Protein AF-0000000079301549 (afdb_homodimer)

Solvent-accessible surface area (backbone atoms only — not comparable to full-atom values): 22268 Å² total; per-residue (Å²): 123,91,66,52,59,42,32,35,36,26,28,8,29,32,48,58,39,59,68,50,48,49,48,53,35,64,44,39,76,80,71,62,44,51,29,36,39,42,28,13,22,52,31,44,59,85,52,51,46,67,54,46,41,53,51,51,55,54,58,56,71,50,76,42,45,28,42,32,32,46,10,32,37,35,18,38,41,61,43,49,50,53,34,48,52,54,50,28,74,79,36,69,52,41,38,70,14,53,57,41,44,48,75,46,58,81,58,31,34,37,30,26,43,32,11,39,62,33,78,67,78,68,69,35,46,57,82,42,21,32,31,16,38,66,58,50,45,60,49,54,57,41,47,60,81,47,64,88,38,56,29,34,38,40,29,24,48,39,39,43,35,77,86,79,36,77,82,30,31,63,57,48,35,49,52,44,64,73,66,54,27,54,33,34,43,25,30,38,76,54,70,49,67,43,74,55,86,82,17,40,36,33,24,27,4,24,26,64,77,19,24,26,22,40,32,33,65,83,76,71,42,77,44,80,46,59,74,104,122,89,67,53,60,42,31,35,36,27,30,9,30,33,48,58,41,60,67,51,48,49,48,51,37,64,44,40,77,80,69,62,44,50,28,35,39,42,26,14,23,53,31,45,60,84,52,50,46,69,53,46,43,54,52,51,55,53,56,55,69,50,78,43,46,28,40,33,32,45,11,32,37,35,17,38,41,60,41,48,50,52,35,49,52,53,50,28,74,80,38,70,52,39,41,67,14,52,58,41,43,47,75,46,59,80,58,31,36,35,29,25,42,32,12,38,63,34,80,66,78,70,71,34,46,58,81,42,21,32,31,16,39,67,57,50,45,61,50,53,56,43,48,59,81,47,64,86,37,56,30,34,38,41,29,23,49,37,39,44,35,77,84,78,36,78,83,30,34,64,56,47,36,48,53,46,66,72,67,55,28,53,33,32,43,25,30,39,76,55,70,49,69,45,75,54,85,83,17,40,35,33,23,28,4,25,27,64,78,21,23,24,20,41,33,32,65,83,76,71,41,78,4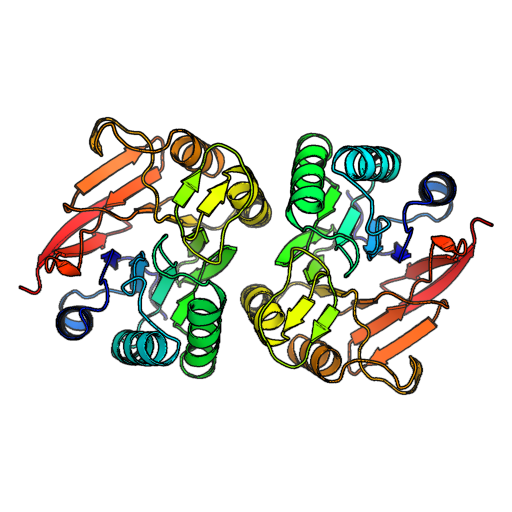4,80,46,61,74,106

pLDDT: mean 95.67, std 6.27, range [39.91, 98.94]

Secondary structure (DSSP, 8-state):
--PPP-EEEEEE--TT-HHHHHHHHHHHHHHT-SEEEEESP-S-TT--HHHHHHHHHHHHTT-S-EEEE--TTS-SHHHHHHHHHHHHHH-TTEEE-BTEEEEETTTEEEEEE-SEEESSS--B-SSS-EEEHHHHHHHHGGGGGGTTS-EEEEESSPBPBGGGBTT-BHHHHHHHHHH--SEEEE--SS-EEEEETTEEEEE--BGGGTEEEEEETTTTEEEEEE--/--PPP-EEEEEE--TT-HHHHHHHHHHHHHHT-SEEEEESP-S-TT--HHHHHHHHHHHHTT-S-EEEE--TTS-SHHHHHHHHHHHHHH-TTEEE-BTEEEEETTTEEEEEE-SEEESSS--B-SSS-EEEHHHHHHHHGGGGGGTTS-EEEEESSPBPBGGGBTT-BHHHHHHHHHH--SEEEE--SS-EEEEETTEEEEE--BGGGTEEEEEETTTTEEEEEE--

Organism: Thermus brockianus (NCBI:txid56956)

Structure (mmCIF, N/CA/C/O backbone):
data_AF-0000000079301549-model_v1
#
loop_
_entity.id
_entity.type
_entity.pdbx_description
1 polymer 'Heat-stable protein'
#
loop_
_atom_site.group_PDB
_atom_site.id
_atom_site.type_symbol
_atom_site.label_atom_id
_atom_site.label_alt_id
_atom_site.label_comp_id
_atom_site.label_asym_id
_atom_site.label_entity_id
_atom_site.label_seq_id
_atom_site.pdbx_PDB_ins_code
_atom_site.Cartn_x
_atom_site.Cartn_y
_atom_site.Cartn_z
_atom_site.occupancy
_atom_site.B_iso_or_equiv
_atom_site.auth_seq_id
_atom_site.auth_comp_id
_atom_site.auth_asym_id
_atom_site.auth_atom_id
_atom_site.pdbx_PDB_model_num
ATOM 1 N N . MET A 1 1 ? 14.148 9.25 25.906 1 40.19 1 MET A N 1
ATOM 2 C CA . MET A 1 1 ? 13.305 8.141 25.484 1 40.19 1 MET A CA 1
ATOM 3 C C . MET A 1 1 ? 12.156 8.641 24.594 1 40.19 1 MET A C 1
ATOM 5 O O . MET A 1 1 ? 11.398 9.523 25 1 40.19 1 MET A O 1
ATOM 9 N N . ARG A 1 2 ? 12.336 8.477 23.406 1 51.06 2 ARG A N 1
ATOM 10 C CA . ARG A 1 2 ? 11.438 9.234 22.547 1 51.06 2 ARG A CA 1
ATOM 11 C C . ARG A 1 2 ? 9.977 8.977 22.922 1 51.06 2 ARG A C 1
ATOM 13 O O . ARG A 1 2 ? 9.586 7.828 23.156 1 51.06 2 ARG A O 1
ATOM 20 N N . ARG A 1 3 ? 9.305 9.977 23.375 1 72.12 3 ARG A N 1
ATOM 21 C CA . ARG A 1 3 ? 7.98 10.047 23.984 1 72.12 3 ARG A CA 1
ATOM 22 C C . ARG A 1 3 ? 6.895 9.617 23 1 72.12 3 ARG A C 1
ATOM 24 O O . ARG A 1 3 ? 7.043 9.805 21.797 1 72.12 3 ARG A O 1
ATOM 31 N N . THR A 1 4 ? 6.016 8.797 23.359 1 90.06 4 THR A N 1
ATOM 32 C CA . THR A 1 4 ? 4.797 8.391 22.672 1 90.06 4 THR A CA 1
ATOM 33 C C . THR A 1 4 ? 4.035 9.609 22.156 1 90.06 4 THR A C 1
ATOM 35 O O . THR A 1 4 ? 3.918 10.617 22.844 1 90.06 4 THR A O 1
ATOM 38 N N . VAL A 1 5 ? 3.664 9.562 20.906 1 96.06 5 VAL A N 1
ATOM 39 C CA . VAL A 1 5 ? 2.891 10.648 20.312 1 96.06 5 VAL A CA 1
ATOM 40 C C . VAL A 1 5 ? 1.59 10.844 21.078 1 96.06 5 VAL A C 1
ATOM 42 O O . VAL A 1 5 ? 0.846 9.891 21.312 1 96.06 5 VAL A O 1
ATOM 45 N N . ARG A 1 6 ? 1.308 12.031 21.438 1 96.75 6 ARG A N 1
ATOM 46 C CA . ARG A 1 6 ? 0.051 12.375 22.094 1 96.75 6 ARG A CA 1
ATOM 47 C C . ARG A 1 6 ? -0.619 13.555 21.391 1 96.75 6 ARG A C 1
ATOM 49 O O . ARG A 1 6 ? -1.816 13.516 21.109 1 96.75 6 ARG A O 1
ATOM 56 N N . TYR A 1 7 ? 0.135 14.602 21.156 1 97.81 7 TYR A N 1
ATOM 57 C CA . TYR A 1 7 ? -0.398 15.812 20.531 1 97.81 7 TYR A CA 1
ATOM 58 C C . TYR A 1 7 ? -0.076 15.844 19.047 1 97.81 7 TYR A C 1
ATOM 60 O O . TYR A 1 7 ? 1.093 15.789 18.656 1 97.81 7 TYR A O 1
ATOM 68 N N . ILE A 1 8 ? -1.098 15.938 18.219 1 98.62 8 ILE A N 1
ATOM 69 C CA . ILE A 1 8 ? -0.958 15.961 16.766 1 98.62 8 ILE A CA 1
ATOM 70 C C . ILE A 1 8 ? -1.451 17.297 16.234 1 98.62 8 ILE A C 1
ATOM 72 O O . ILE A 1 8 ? -2.609 17.672 16.438 1 98.62 8 ILE A O 1
ATOM 76 N N . LEU A 1 9 ? -0.567 18.078 15.625 1 98.88 9 LEU A N 1
ATOM 77 C CA . LEU A 1 9 ? -0.965 19.281 14.898 1 98.88 9 LEU A CA 1
ATOM 78 C C . LEU A 1 9 ? -1.48 18.922 13.508 1 98.88 9 LEU A C 1
ATOM 80 O O . LEU A 1 9 ? -0.78 18.281 12.727 1 98.88 9 LEU A O 1
ATOM 84 N N . ALA A 1 10 ? -2.742 19.312 13.188 1 98.94 10 ALA A N 1
ATOM 85 C CA . ALA A 1 10 ? -3.357 18.828 11.953 1 98.94 10 ALA A CA 1
ATOM 86 C C . ALA A 1 10 ? -4.043 19.969 11.203 1 98.94 10 ALA A C 1
ATOM 88 O O . ALA A 1 10 ? -4.539 20.922 11.82 1 98.94 10 ALA A O 1
ATOM 89 N N . THR A 1 11 ? -4.07 19.891 9.922 1 98.88 11 THR A N 1
ATOM 90 C CA . THR A 1 11 ? -4.816 20.797 9.055 1 98.88 11 THR A CA 1
ATOM 91 C C . THR A 1 11 ? -5.148 20.109 7.73 1 98.88 11 THR A C 1
ATOM 93 O O . THR A 1 11 ? -4.797 18.953 7.512 1 98.88 11 THR A O 1
ATOM 96 N N . SER A 1 12 ? -5.957 20.797 6.93 1 98.88 12 SER A N 1
ATOM 97 C CA . SER A 1 12 ? -6.27 20.297 5.594 1 98.88 12 SER A CA 1
ATOM 98 C C . SER A 1 12 ? -6.316 21.438 4.582 1 98.88 12 SER A C 1
ATOM 100 O O . SER A 1 12 ? -6.34 22.609 4.961 1 98.88 12 SER A O 1
ATOM 102 N N . ASN A 1 13 ? -6.094 21.156 3.342 1 98.5 13 ASN A N 1
ATOM 103 C CA . ASN A 1 13 ? -6.328 22.031 2.199 1 98.5 13 ASN A CA 1
ATOM 104 C C . ASN A 1 13 ? -5.477 23.297 2.275 1 98.5 13 ASN A C 1
ATOM 106 O O . ASN A 1 13 ? -5.988 24.406 2.143 1 98.5 13 ASN A O 1
ATOM 110 N N . PRO A 1 14 ? -4.219 23.109 2.385 1 98.44 14 PRO A N 1
ATOM 111 C CA . PRO A 1 14 ? -3.379 24.297 2.248 1 98.44 14 PRO A CA 1
ATOM 112 C C . PRO A 1 14 ? -3.566 25 0.906 1 98.44 14 PRO A C 1
ATOM 114 O O . PRO A 1 14 ? -3.439 26.219 0.825 1 98.44 14 PRO A O 1
ATOM 117 N N . MET A 1 15 ? -3.764 24.25 -0.228 1 97.44 15 MET A N 1
ATOM 118 C CA . MET A 1 15 ? -4.133 24.766 -1.544 1 97.44 15 MET A CA 1
ATOM 119 C C . MET A 1 15 ? -3.07 25.719 -2.07 1 97.44 15 MET A C 1
ATOM 121 O O . MET A 1 15 ? -3.398 26.766 -2.656 1 97.44 15 MET A O 1
ATOM 125 N N . GLY A 1 16 ? -1.847 25.406 -1.717 1 97.38 16 GLY A N 1
ATOM 126 C CA . GLY A 1 16 ? -0.732 26.172 -2.262 1 97.38 16 GLY A CA 1
ATOM 127 C C . GLY A 1 16 ? -0.449 27.453 -1.495 1 97.38 16 GLY A C 1
ATOM 128 O O . GLY A 1 16 ? 0.359 28.266 -1.928 1 97.38 16 GLY A O 1
ATOM 129 N N . ASP A 1 17 ? -1.108 27.703 -0.461 1 97.5 17 ASP A N 1
ATOM 130 C CA . ASP A 1 17 ? -0.833 28.875 0.372 1 97.5 17 ASP A CA 1
ATOM 131 C C . ASP A 1 17 ? 0.428 28.656 1.208 1 97.5 17 ASP A C 1
ATOM 133 O O . ASP A 1 17 ? 0.346 28.375 2.404 1 97.5 17 ASP A O 1
ATOM 137 N N . LEU A 1 18 ? 1.557 28.969 0.631 1 97.62 18 LEU A N 1
ATOM 138 C CA . LEU A 1 18 ? 2.85 28.688 1.24 1 97.62 18 LEU A CA 1
ATOM 139 C C . LEU A 1 18 ? 3.105 29.594 2.434 1 97.62 18 LEU A C 1
ATOM 141 O O . LEU A 1 18 ? 3.795 29.203 3.381 1 97.62 18 LEU A O 1
ATOM 145 N N . GLU A 1 19 ? 2.523 30.766 2.373 1 97.94 19 GLU A N 1
ATOM 146 C CA . GLU A 1 19 ? 2.65 31.656 3.52 1 97.94 19 GLU A CA 1
ATOM 147 C C . GLU A 1 19 ? 1.949 31.078 4.746 1 97.94 19 GLU A C 1
ATOM 149 O O . GLU A 1 19 ? 2.52 31.047 5.84 1 97.94 19 GLU A O 1
ATOM 154 N N . ALA A 1 20 ? 0.747 30.641 4.59 1 98.44 20 ALA A N 1
ATOM 155 C CA . ALA A 1 20 ? 0.02 30.016 5.688 1 98.44 20 ALA A CA 1
ATOM 156 C C . ALA A 1 20 ? 0.744 28.766 6.176 1 98.44 20 ALA A C 1
ATOM 158 O O . ALA A 1 20 ? 0.771 28.484 7.375 1 98.44 20 ALA A O 1
ATOM 159 N N . LEU A 1 21 ? 1.316 28.016 5.234 1 98.69 21 LEU A N 1
ATOM 160 C CA . LEU A 1 21 ? 2.066 26.812 5.586 1 98.69 21 LEU A CA 1
ATOM 161 C C . LEU A 1 21 ? 3.266 27.156 6.465 1 98.69 21 LEU A C 1
ATOM 163 O O . LEU A 1 21 ? 3.541 26.469 7.445 1 98.69 21 LEU A O 1
ATOM 167 N N . GLU A 1 22 ? 3.979 28.188 6.086 1 98.56 22 GLU A N 1
ATOM 168 C CA . GLU A 1 22 ? 5.121 28.625 6.879 1 98.56 22 GLU A CA 1
ATOM 169 C C . GLU A 1 22 ? 4.703 28.984 8.305 1 98.56 22 GLU A C 1
ATOM 171 O O . GLU A 1 22 ? 5.371 28.594 9.266 1 98.56 22 GLU A O 1
ATOM 176 N N . LYS A 1 23 ? 3.656 29.688 8.398 1 98.38 23 LYS A N 1
ATOM 177 C CA . LYS A 1 23 ? 3.146 30.047 9.719 1 98.38 23 LYS A CA 1
ATOM 178 C C . LYS A 1 23 ? 2.721 28.812 10.508 1 98.38 23 LYS A C 1
ATOM 180 O O . LYS A 1 23 ? 2.986 28.719 11.711 1 98.38 23 LYS A O 1
ATOM 185 N N . PHE A 1 24 ? 2.021 27.922 9.852 1 98.56 24 PHE A N 1
ATOM 186 C CA . PHE A 1 24 ? 1.589 26.656 10.445 1 98.56 24 PHE A CA 1
ATOM 187 C C . PHE A 1 24 ? 2.777 25.891 11.016 1 98.56 24 PHE A C 1
ATOM 189 O O . PHE A 1 24 ? 2.727 25.406 12.148 1 98.56 24 PHE A O 1
ATOM 196 N N . VAL A 1 25 ? 3.871 25.781 10.227 1 98.44 25 VAL A N 1
ATOM 197 C CA . VAL A 1 25 ? 5.086 25.078 10.641 1 98.44 25 VAL A CA 1
ATOM 198 C C . VAL A 1 25 ? 5.715 25.797 11.836 1 98.44 25 VAL A C 1
ATOM 200 O O . VAL A 1 25 ? 6.188 25.156 12.773 1 98.44 25 VAL A O 1
ATOM 203 N N . LYS A 1 26 ? 5.641 27.078 11.906 1 97.06 26 LYS A N 1
ATOM 204 C CA . LYS A 1 26 ? 6.27 27.875 12.945 1 97.06 26 LYS A CA 1
ATOM 205 C C . LYS A 1 26 ? 5.523 27.75 14.273 1 97.06 26 LYS A C 1
ATOM 207 O O . LYS A 1 26 ? 6.102 27.969 15.344 1 97.06 26 LYS A O 1
ATOM 212 N N . VAL A 1 27 ? 4.281 27.406 14.211 1 96.44 27 VAL A N 1
ATOM 213 C CA . VAL A 1 27 ? 3.49 27.297 15.43 1 96.44 27 VAL A CA 1
ATOM 214 C C . VAL A 1 27 ? 3.762 25.969 16.109 1 96.44 27 VAL A C 1
ATOM 216 O O . VAL A 1 27 ? 3.508 25.812 17.312 1 96.44 27 VAL A O 1
ATOM 219 N N . ALA A 1 28 ? 4.242 24.953 15.383 1 95.5 28 ALA A N 1
ATOM 220 C CA . ALA A 1 28 ? 4.355 23.578 15.852 1 95.5 28 ALA A CA 1
ATOM 221 C C . ALA A 1 28 ? 5.129 23.516 17.172 1 95.5 28 ALA A C 1
ATOM 223 O O . ALA A 1 28 ? 4.664 22.906 18.141 1 95.5 28 ALA A O 1
ATOM 224 N N . PRO A 1 29 ? 6.297 24.25 17.297 1 93.19 29 PRO A N 1
ATOM 225 C CA . PRO A 1 29 ? 7.051 24.172 18.547 1 93.19 29 PRO A CA 1
ATOM 226 C C . PRO A 1 29 ? 6.285 24.75 19.734 1 93.19 29 PRO A C 1
ATOM 228 O O . PRO A 1 29 ? 6.422 24.266 20.859 1 93.19 29 PRO A O 1
ATOM 231 N N . ASP A 1 30 ? 5.492 25.672 19.516 1 93.75 30 ASP A N 1
ATOM 232 C CA . ASP A 1 30 ? 4.785 26.375 20.578 1 93.75 30 ASP A CA 1
ATOM 233 C C . ASP A 1 30 ? 3.59 25.547 21.078 1 93.75 30 ASP A C 1
ATOM 235 O O . ASP A 1 30 ? 3.062 25.797 22.156 1 93.75 30 ASP A O 1
ATOM 239 N N . THR A 1 31 ? 3.096 24.656 20.281 1 93.69 31 THR A N 1
ATOM 240 C CA . THR A 1 31 ? 1.908 23.875 20.625 1 93.69 31 THR A CA 1
ATOM 241 C C . THR A 1 31 ? 2.285 22.625 21.422 1 93.69 31 THR A C 1
ATOM 243 O O . THR A 1 31 ? 1.425 22 22.031 1 93.69 31 THR A O 1
ATOM 246 N N . GLY A 1 32 ? 3.572 22.281 21.375 1 94.69 32 GLY A N 1
ATOM 247 C CA . GLY A 1 32 ? 3.992 21.031 21.969 1 94.69 32 GLY A CA 1
ATOM 248 C C . GLY A 1 32 ? 3.633 19.812 21.141 1 94.69 32 GLY A C 1
ATOM 249 O O . GLY A 1 32 ? 3.584 18.688 21.641 1 94.69 32 GLY A O 1
ATOM 250 N N . ALA A 1 33 ? 3.334 19.984 19.922 1 97.31 33 ALA A N 1
ATOM 251 C CA . ALA A 1 33 ? 2.963 18.891 19.016 1 97.31 33 ALA A CA 1
ATOM 252 C C . ALA A 1 33 ? 4.09 17.875 18.906 1 97.31 33 ALA A C 1
ATOM 254 O O . ALA A 1 33 ? 5.266 18.234 18.859 1 97.31 33 ALA A O 1
ATOM 255 N N . ASP A 1 34 ? 3.662 16.594 18.875 1 97.31 34 ASP A N 1
ATOM 256 C CA . ASP A 1 34 ? 4.598 15.484 18.703 1 97.31 34 ASP A CA 1
ATOM 257 C C . ASP A 1 34 ? 4.668 15.055 17.234 1 97.31 34 ASP A C 1
ATOM 259 O O . ASP A 1 34 ? 5.621 14.391 16.828 1 97.31 34 ASP A O 1
ATOM 263 N N . ALA A 1 35 ? 3.656 15.344 16.484 1 98.25 35 ALA A N 1
ATOM 264 C CA . ALA A 1 35 ? 3.52 14.93 15.094 1 98.25 35 ALA A CA 1
ATOM 265 C C . ALA A 1 35 ? 2.625 15.891 14.32 1 98.25 35 ALA A C 1
ATOM 267 O O . ALA A 1 35 ? 1.928 16.719 14.914 1 98.25 35 ALA A O 1
ATOM 268 N N . ILE A 1 36 ? 2.699 15.797 12.984 1 98.81 36 ILE A N 1
ATOM 269 C CA . ILE A 1 36 ? 1.904 16.656 12.117 1 98.81 36 ILE A CA 1
ATOM 270 C C . ILE A 1 36 ? 1.139 15.805 11.109 1 98.81 36 ILE A C 1
ATOM 272 O O . ILE A 1 36 ? 1.684 14.844 10.555 1 98.81 36 ILE A O 1
ATOM 276 N N . ALA A 1 37 ? -0.134 16.094 10.914 1 98.94 37 ALA A N 1
ATOM 277 C CA . ALA A 1 37 ? -0.941 15.5 9.852 1 98.94 37 ALA A CA 1
ATOM 278 C C . ALA A 1 37 ? -1.483 16.562 8.906 1 98.94 37 ALA A C 1
ATOM 280 O O . ALA A 1 37 ? -2.057 17.562 9.352 1 98.94 37 ALA A O 1
ATOM 281 N N . VAL A 1 38 ? -1.288 16.406 7.617 1 98.94 38 VAL A N 1
ATOM 282 C CA . VAL A 1 38 ? -1.804 17.344 6.633 1 98.94 38 VAL A CA 1
ATOM 283 C C . VAL A 1 38 ? -2.631 16.594 5.586 1 98.94 38 VAL A C 1
ATOM 285 O O . VAL A 1 38 ? -2.121 15.711 4.902 1 98.94 38 VAL A O 1
ATOM 288 N N . ILE A 1 39 ? -3.877 16.969 5.473 1 98.88 39 ILE A N 1
ATOM 289 C CA . ILE A 1 39 ? -4.773 16.375 4.484 1 98.88 39 ILE A CA 1
ATOM 290 C C . ILE A 1 39 ? -4.867 17.281 3.262 1 98.88 39 ILE A C 1
ATOM 292 O O . ILE A 1 39 ? -5.039 18.5 3.395 1 98.88 39 ILE A O 1
ATOM 296 N N . GLY A 1 40 ? -4.648 16.688 2.09 1 98.5 40 GLY A N 1
ATOM 297 C CA . GLY A 1 40 ? -4.836 17.484 0.884 1 98.5 40 GLY A CA 1
ATOM 298 C C . GLY A 1 40 ? -6.188 18.156 0.82 1 98.5 40 GLY A C 1
ATOM 299 O O . GLY A 1 40 ? -7.027 17.969 1.705 1 98.5 40 GLY A O 1
ATOM 300 N N . ASN A 1 41 ? -6.332 19.031 -0.182 1 98.56 41 ASN A N 1
ATOM 301 C CA . ASN A 1 41 ? -5.473 19.406 -1.302 1 98.56 41 ASN A CA 1
ATOM 302 C C . ASN A 1 41 ? -4.266 20.219 -0.837 1 98.56 41 ASN A C 1
ATOM 304 O O . ASN A 1 41 ? -4.418 21.297 -0.281 1 98.56 41 ASN A O 1
ATOM 308 N N . LEU A 1 42 ? -3.107 19.656 -1.161 1 98.81 42 LEU A N 1
ATOM 309 C CA . LEU A 1 42 ? -1.896 20.375 -0.806 1 98.81 42 LEU A CA 1
ATOM 310 C C . LEU A 1 42 ? -1.704 21.594 -1.714 1 98.81 42 LEU A C 1
ATOM 312 O O . LEU A 1 42 ? -1.304 22.656 -1.252 1 98.81 42 LEU A O 1
ATOM 316 N N . MET A 1 43 ? -2.027 21.391 -2.949 1 98.06 43 MET A N 1
ATOM 317 C CA . MET A 1 43 ? -1.812 22.375 -3.998 1 98.06 43 MET A CA 1
ATOM 318 C C . MET A 1 43 ? -3.07 22.562 -4.844 1 98.06 43 MET A C 1
ATOM 320 O O . MET A 1 43 ? -3.949 21.688 -4.844 1 98.06 43 MET A O 1
ATOM 324 N N . PRO A 1 44 ? -3.115 23.734 -5.574 1 95.81 44 PRO A N 1
ATOM 325 C CA . PRO A 1 44 ? -4.188 23.844 -6.566 1 95.81 44 PRO A CA 1
ATOM 326 C C . PRO A 1 44 ? -3.953 22.969 -7.797 1 95.81 44 PRO A C 1
ATOM 328 O O . PRO A 1 44 ? -2.852 22.438 -7.984 1 95.81 44 PRO A O 1
ATOM 331 N N . LYS A 1 45 ? -4.965 22.734 -8.578 1 92.81 45 LYS A N 1
ATOM 332 C CA . LYS A 1 45 ? -4.945 21.812 -9.719 1 92.81 45 LYS A CA 1
ATOM 333 C C . LYS A 1 45 ? -3.863 22.203 -10.719 1 92.81 45 LYS A C 1
ATOM 335 O O . LYS A 1 45 ? -3.365 21.359 -11.469 1 92.81 45 LYS A O 1
ATOM 340 N N . THR A 1 46 ? -3.35 23.375 -10.711 1 91.06 46 THR A N 1
ATOM 341 C CA . THR A 1 46 ? -2.395 23.859 -11.695 1 91.06 46 THR A CA 1
ATOM 342 C C . THR A 1 46 ? -0.963 23.578 -11.25 1 91.06 46 THR A C 1
ATOM 344 O O . THR A 1 46 ? -0.012 23.859 -11.984 1 91.06 46 THR A O 1
ATOM 347 N N . ALA A 1 47 ? -0.859 22.953 -10.125 1 94.19 47 ALA A N 1
ATOM 348 C CA . ALA A 1 47 ? 0.467 22.781 -9.531 1 94.19 47 ALA A CA 1
ATOM 349 C C . ALA A 1 47 ? 1.279 21.734 -10.297 1 94.19 47 ALA A C 1
ATOM 351 O O . ALA A 1 47 ? 0.721 20.781 -10.828 1 94.19 47 ALA A O 1
ATOM 352 N N . LYS A 1 48 ? 2.541 21.953 -10.344 1 95.31 48 LYS A N 1
ATOM 353 C CA . LYS A 1 48 ? 3.518 21.047 -10.938 1 95.31 48 LYS A CA 1
ATOM 354 C C . LYS A 1 48 ? 4.508 20.547 -9.891 1 95.31 48 LYS A C 1
ATOM 356 O O . LYS A 1 48 ? 4.41 20.891 -8.719 1 95.31 48 LYS A O 1
ATOM 361 N N . SER A 1 49 ? 5.406 19.672 -10.297 1 95 49 SER A N 1
ATOM 362 C CA . SER A 1 49 ? 6.359 19.031 -9.398 1 95 49 SER A CA 1
ATOM 363 C C . SER A 1 49 ? 7.109 20.062 -8.562 1 95 49 SER A C 1
ATOM 365 O O . SER A 1 49 ? 7.293 19.875 -7.355 1 95 49 SER A O 1
ATOM 367 N N . ARG A 1 50 ? 7.453 21.156 -9.156 1 96.12 50 ARG A N 1
ATOM 368 C CA . ARG A 1 50 ? 8.219 22.172 -8.445 1 96.12 50 ARG A CA 1
ATOM 369 C C . ARG A 1 50 ? 7.406 22.766 -7.301 1 96.12 50 ARG A C 1
ATOM 371 O O . ARG A 1 50 ? 7.965 23.141 -6.266 1 96.12 50 ARG A O 1
ATOM 378 N N . ASP A 1 51 ? 6.156 22.922 -7.5 1 97.69 51 ASP A N 1
ATOM 379 C CA . ASP A 1 51 ? 5.277 23.469 -6.477 1 97.69 51 ASP A CA 1
ATOM 380 C C . ASP A 1 51 ? 5.176 22.531 -5.273 1 97.69 51 ASP A C 1
ATOM 382 O O . ASP A 1 51 ? 5.25 22.984 -4.125 1 97.69 51 ASP A O 1
ATOM 386 N N . TYR A 1 52 ? 5.059 21.25 -5.512 1 98.19 52 TYR A N 1
ATOM 387 C CA . TYR A 1 52 ? 5.039 20.266 -4.438 1 98.19 52 TYR A CA 1
ATOM 388 C C . TYR A 1 52 ? 6.375 20.234 -3.701 1 98.19 52 TYR A C 1
ATOM 390 O O . TYR A 1 52 ? 6.41 20.109 -2.475 1 98.19 52 TYR A O 1
ATOM 398 N N . ALA A 1 53 ? 7.438 20.328 -4.461 1 97.94 53 ALA A N 1
ATOM 399 C CA . ALA A 1 53 ? 8.766 20.359 -3.85 1 97.94 53 ALA A CA 1
ATOM 400 C C . ALA A 1 53 ? 8.875 21.484 -2.838 1 97.94 53 ALA A C 1
ATOM 402 O O . ALA A 1 53 ? 9.367 21.297 -1.724 1 97.94 53 ALA A O 1
ATOM 403 N N . ALA A 1 54 ? 8.422 22.672 -3.26 1 98.06 54 ALA A N 1
ATOM 404 C CA . ALA A 1 54 ? 8.445 23.828 -2.367 1 98.06 54 ALA A CA 1
ATOM 405 C C . ALA A 1 54 ? 7.586 23.578 -1.133 1 98.06 54 ALA A C 1
ATOM 407 O O . ALA A 1 54 ? 7.988 23.906 -0.013 1 98.06 54 ALA A O 1
ATOM 408 N N . PHE A 1 55 ? 6.438 23.078 -1.335 1 98.56 55 PHE A N 1
ATOM 409 C CA . PHE A 1 55 ? 5.516 22.766 -0.251 1 98.56 55 PHE A CA 1
ATOM 410 C C . PHE A 1 55 ? 6.164 21.844 0.77 1 98.56 55 PHE A C 1
ATOM 412 O O . PHE A 1 55 ? 6.184 22.141 1.965 1 98.56 55 PHE A O 1
ATOM 419 N N . PHE A 1 56 ? 6.707 20.703 0.307 1 98.62 56 PHE A N 1
ATOM 420 C CA . PHE A 1 56 ? 7.281 19.703 1.19 1 98.62 56 PHE A CA 1
ATOM 421 C C . PHE A 1 56 ? 8.523 20.234 1.887 1 98.62 56 PHE A C 1
ATOM 423 O O . PHE A 1 56 ? 8.805 19.875 3.035 1 98.62 56 PHE A O 1
ATOM 430 N N . ARG A 1 57 ? 9.273 21.078 1.221 1 98.12 57 ARG A N 1
ATOM 431 C CA . ARG A 1 57 ? 10.438 21.688 1.852 1 98.12 57 ARG A CA 1
ATOM 432 C C . ARG A 1 57 ? 10.023 22.516 3.068 1 98.12 57 ARG A C 1
ATOM 434 O O . ARG A 1 57 ? 10.625 22.391 4.141 1 98.12 57 ARG A O 1
ATOM 441 N N . ILE A 1 58 ? 9.047 23.297 2.891 1 98.56 58 ILE A N 1
ATOM 442 C CA . ILE A 1 58 ? 8.57 24.125 3.992 1 98.56 58 ILE A CA 1
ATOM 443 C C . ILE A 1 58 ? 8.039 23.234 5.113 1 98.56 58 ILE A C 1
ATOM 445 O O . ILE A 1 58 ? 8.383 23.438 6.281 1 98.56 58 ILE A O 1
ATOM 449 N N . LEU A 1 59 ? 7.191 22.266 4.777 1 98.56 59 LEU A N 1
ATOM 450 C CA . LEU A 1 59 ? 6.598 21.375 5.766 1 98.56 59 LEU A CA 1
ATOM 451 C C . LEU A 1 59 ? 7.68 20.656 6.562 1 98.56 59 LEU A C 1
ATOM 453 O O . LEU A 1 59 ? 7.531 20.438 7.77 1 98.56 59 LEU A O 1
ATOM 457 N N . SER A 1 60 ? 8.773 20.297 5.891 1 97.94 60 SER A N 1
ATOM 458 C CA . SER A 1 60 ? 9.852 19.516 6.496 1 97.94 60 SER A CA 1
ATOM 459 C C . SER A 1 60 ? 10.578 20.328 7.57 1 97.94 60 SER A C 1
ATOM 461 O O . SER A 1 60 ? 11.273 19.75 8.406 1 97.94 60 SER A O 1
ATOM 463 N N . GLU A 1 61 ? 10.43 21.609 7.605 1 97.69 61 GLU A N 1
ATOM 464 C CA . GLU A 1 61 ? 11.102 22.469 8.578 1 97.69 61 GLU A CA 1
ATOM 465 C C . GLU A 1 61 ? 10.516 22.281 9.969 1 97.69 61 GLU A C 1
ATOM 467 O O . GLU A 1 61 ? 11.102 22.75 10.961 1 97.69 61 GLU A O 1
ATOM 472 N N . ALA A 1 62 ? 9.383 21.609 10.039 1 97 62 ALA A N 1
ATOM 473 C CA . ALA A 1 62 ? 8.805 21.344 11.352 1 97 62 ALA A CA 1
ATOM 474 C C . ALA A 1 62 ? 9.656 20.344 12.125 1 97 62 ALA A C 1
ATOM 476 O O . ALA A 1 62 ? 9.578 20.281 13.359 1 97 62 ALA A O 1
ATOM 477 N N . HIS A 1 63 ? 10.414 19.484 11.438 1 96.44 63 HIS A N 1
ATOM 478 C CA . HIS A 1 63 ? 11.281 18.469 12.016 1 96.44 63 HIS A CA 1
ATOM 479 C C . HIS A 1 63 ? 10.523 17.578 12.977 1 96.44 63 HIS A C 1
ATOM 481 O O . HIS A 1 63 ? 11.016 17.25 14.062 1 96.44 63 HIS A O 1
ATOM 487 N N . LEU A 1 64 ? 9.305 17.25 12.672 1 97.38 64 LEU A N 1
ATOM 488 C CA . LEU A 1 64 ? 8.445 16.328 13.414 1 97.38 64 LEU A CA 1
ATOM 489 C C . LEU A 1 64 ? 7.977 15.188 12.516 1 97.38 64 LEU A C 1
ATOM 491 O O . LEU A 1 64 ? 7.891 15.344 11.297 1 97.38 64 LEU A O 1
ATOM 495 N N . PRO A 1 65 ? 7.738 14.008 13.164 1 97.62 65 PRO A N 1
ATOM 496 C CA . PRO A 1 65 ? 7.012 13.008 12.375 1 97.62 65 PRO A CA 1
ATOM 497 C C . PRO A 1 65 ? 5.773 13.586 11.688 1 97.62 65 PRO A C 1
ATOM 499 O O . PRO A 1 65 ? 4.934 14.211 12.344 1 97.62 65 PRO A O 1
ATOM 502 N N . THR A 1 66 ? 5.738 13.453 10.367 1 98.69 66 THR A N 1
ATOM 503 C CA . THR A 1 66 ? 4.691 14.086 9.57 1 98.69 66 THR A CA 1
ATOM 504 C C . THR A 1 66 ? 4.07 13.086 8.602 1 98.69 66 THR A C 1
ATOM 506 O O . THR A 1 66 ? 4.785 12.391 7.875 1 98.69 66 THR A O 1
ATOM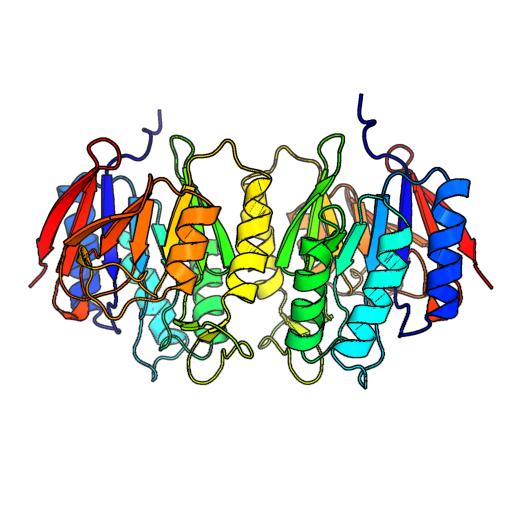 509 N N . ALA A 1 67 ? 2.76 12.938 8.633 1 98.81 67 ALA A N 1
ATOM 510 C CA . ALA A 1 67 ? 2.01 12.141 7.672 1 98.81 67 ALA A CA 1
ATOM 511 C C . ALA A 1 67 ? 1.068 13.008 6.844 1 98.81 67 ALA A C 1
ATOM 513 O O . ALA A 1 67 ? 0.449 13.938 7.371 1 98.81 67 ALA A O 1
ATOM 514 N N . TYR A 1 68 ? 0.992 12.758 5.594 1 98.88 68 TYR A N 1
ATOM 515 C CA . TYR A 1 68 ? 0.148 13.562 4.719 1 98.88 68 TYR A CA 1
ATOM 516 C C . TYR A 1 68 ? -0.413 12.727 3.576 1 98.88 68 TYR A C 1
ATOM 518 O O . TYR A 1 68 ? 0.136 11.672 3.246 1 98.88 68 TYR A O 1
ATOM 526 N N . ILE A 1 69 ? -1.531 13.094 3.045 1 98.94 69 ILE A N 1
ATOM 527 C CA . ILE A 1 69 ? -2.182 12.469 1.896 1 98.94 69 ILE A CA 1
ATOM 528 C C . ILE A 1 69 ? -2.623 13.547 0.908 1 98.94 69 ILE A C 1
ATOM 530 O O . ILE A 1 69 ? -2.875 14.688 1.296 1 98.94 69 ILE A O 1
ATOM 534 N N . PRO A 1 70 ? -2.682 13.172 -0.387 1 98.88 70 PRO A N 1
ATOM 535 C CA . PRO A 1 70 ? -3.203 14.102 -1.39 1 98.88 70 PRO A CA 1
ATOM 536 C C . PRO A 1 70 ? -4.727 14.219 -1.347 1 98.88 70 PRO A C 1
ATOM 538 O O . PRO A 1 70 ? -5.402 13.336 -0.823 1 98.88 70 PRO A O 1
ATOM 541 N N . GLY A 1 71 ? -5.242 15.344 -1.776 1 98.69 71 GLY A N 1
ATOM 542 C CA . GLY A 1 71 ? -6.66 15.492 -2.064 1 98.69 71 GLY A CA 1
ATOM 543 C C . GLY A 1 71 ? -6.988 15.352 -3.539 1 98.69 71 GLY A C 1
ATOM 544 O O . GLY A 1 71 ? -6.109 15.055 -4.352 1 98.69 71 GLY A O 1
ATOM 545 N N . PRO A 1 72 ? -8.273 15.508 -3.938 1 98.5 72 PRO A N 1
ATOM 546 C CA . PRO A 1 72 ? -8.695 15.32 -5.328 1 98.5 72 PRO A CA 1
ATOM 547 C C . PRO A 1 72 ? -7.973 16.266 -6.293 1 98.5 72 PRO A C 1
ATOM 549 O O . PRO A 1 72 ? -7.723 15.891 -7.445 1 98.5 72 PRO A O 1
ATOM 552 N N . GLU A 1 73 ? -7.535 17.406 -5.879 1 98.31 73 GLU A N 1
ATOM 553 C CA . GLU A 1 73 ? -6.941 18.391 -6.77 1 98.31 73 GLU A CA 1
ATOM 554 C C . GLU A 1 73 ? -5.438 18.188 -6.906 1 98.31 73 GLU A C 1
ATOM 556 O O . GLU A 1 73 ? -4.789 18.812 -7.75 1 98.31 73 GLU A O 1
ATOM 561 N N . ASP A 1 74 ? -4.891 17.328 -6.121 1 98.44 74 ASP A N 1
ATOM 562 C CA . ASP A 1 74 ? -3.465 17.031 -6.203 1 98.44 74 ASP A CA 1
ATOM 563 C C . ASP A 1 74 ? -3.172 16.047 -7.336 1 98.44 74 ASP A C 1
ATOM 565 O O . ASP A 1 74 ? -2.438 15.078 -7.145 1 98.44 74 ASP A O 1
ATOM 569 N N . ALA A 1 75 ? -3.809 16.297 -8.461 1 96.88 75 ALA A N 1
ATOM 570 C CA . ALA A 1 75 ? -3.633 15.516 -9.688 1 96.88 75 ALA A CA 1
ATOM 571 C C . ALA A 1 75 ? -2.789 16.281 -10.703 1 96.88 75 ALA A C 1
ATOM 573 O O . ALA A 1 75 ? -2.797 17.516 -10.727 1 96.88 75 ALA A O 1
ATOM 574 N N . PRO A 1 76 ? -2.115 15.578 -11.594 1 96.69 76 PRO A N 1
ATOM 575 C CA . PRO A 1 76 ? -1.98 14.125 -11.664 1 96.69 76 PRO A CA 1
ATOM 576 C C . PRO A 1 76 ? -1.162 13.555 -10.508 1 96.69 76 PRO A C 1
ATOM 578 O O . PRO A 1 76 ? -0.225 14.195 -10.031 1 96.69 76 PRO A O 1
ATOM 581 N N . ILE A 1 77 ? -1.435 12.305 -10.086 1 95.88 77 ILE A N 1
ATOM 582 C CA . ILE A 1 77 ? -0.926 11.727 -8.844 1 95.88 77 ILE A CA 1
ATOM 583 C C . ILE A 1 77 ? 0.598 11.648 -8.898 1 95.88 77 ILE A C 1
ATOM 585 O O . ILE A 1 77 ? 1.271 11.789 -7.879 1 95.88 77 ILE A O 1
ATOM 589 N N . TRP A 1 78 ? 1.174 11.453 -10.094 1 94 78 TRP A N 1
ATOM 590 C CA . TRP A 1 78 ? 2.605 11.188 -10.188 1 94 78 TRP A CA 1
ATOM 591 C C . TRP A 1 78 ? 3.416 12.414 -9.781 1 94 78 TRP A C 1
ATOM 593 O O . TRP A 1 78 ? 4.516 12.289 -9.242 1 94 78 TRP A O 1
ATOM 603 N N . GLU A 1 79 ? 2.908 13.633 -10.023 1 94.94 79 GLU A N 1
ATOM 604 C CA . GLU A 1 79 ? 3.6 14.844 -9.602 1 94.94 79 GLU A CA 1
ATOM 605 C C . GLU A 1 79 ? 3.713 14.922 -8.086 1 94.94 79 GLU A C 1
ATOM 607 O O . GLU A 1 79 ? 4.777 15.234 -7.551 1 94.94 79 GLU A O 1
ATOM 612 N N . TYR A 1 80 ? 2.627 14.633 -7.465 1 96.38 80 TYR A N 1
ATOM 613 C CA . TYR A 1 80 ? 2.58 14.586 -6.008 1 96.38 80 TYR A CA 1
ATOM 614 C C . TYR A 1 80 ? 3.508 13.508 -5.465 1 96.38 80 TYR A C 1
ATOM 616 O O . TYR A 1 80 ? 4.34 13.773 -4.594 1 96.38 80 TYR A O 1
ATOM 624 N N . LEU A 1 81 ? 3.377 12.289 -5.992 1 96.06 81 LEU A N 1
ATOM 625 C CA . LEU A 1 81 ? 4.074 11.125 -5.453 1 96.06 81 LEU A CA 1
ATOM 626 C C . LEU A 1 81 ? 5.578 11.25 -5.648 1 96.06 81 LEU A C 1
ATOM 628 O O . LEU A 1 81 ? 6.359 10.859 -4.781 1 96.06 81 LEU A O 1
ATOM 632 N N . ARG A 1 82 ? 5.949 11.742 -6.758 1 93.75 82 ARG A N 1
ATOM 633 C CA . ARG A 1 82 ? 7.371 11.898 -7.047 1 93.75 82 ARG A CA 1
ATOM 634 C C . ARG A 1 82 ? 8.047 12.812 -6.035 1 93.75 82 ARG A C 1
ATOM 636 O O . ARG A 1 82 ? 9.109 12.492 -5.508 1 93.75 82 ARG A O 1
ATOM 643 N N . GLU A 1 83 ? 7.414 13.898 -5.766 1 96.69 83 GLU A N 1
ATOM 644 C CA . GLU A 1 83 ? 8.016 14.859 -4.844 1 96.69 83 GLU A CA 1
ATOM 645 C C . GLU A 1 83 ? 7.895 14.391 -3.398 1 96.69 83 GLU A C 1
ATOM 647 O O . GLU A 1 83 ? 8.773 14.664 -2.578 1 96.69 83 GLU A O 1
ATOM 652 N N . ALA A 1 84 ? 6.797 13.695 -3.113 1 96.44 84 ALA A N 1
ATOM 653 C CA . ALA A 1 84 ? 6.707 13.055 -1.806 1 96.44 84 ALA A CA 1
ATOM 654 C C . ALA A 1 84 ? 7.855 12.07 -1.599 1 96.44 84 ALA A C 1
ATOM 656 O O . ALA A 1 84 ? 8.508 12.07 -0.55 1 96.44 84 ALA A O 1
ATOM 657 N N . ALA A 1 85 ? 8.117 11.289 -2.607 1 93.31 85 ALA A N 1
ATOM 658 C CA . ALA A 1 85 ? 9.219 10.32 -2.549 1 93.31 85 ALA A CA 1
ATOM 659 C C . ALA A 1 85 ? 10.555 11.023 -2.373 1 93.31 85 ALA A C 1
ATOM 661 O O . ALA A 1 85 ? 11.398 10.578 -1.59 1 93.31 85 ALA A O 1
ATOM 662 N N . ASN A 1 86 ? 10.734 12.078 -3.043 1 94.31 86 ASN A N 1
ATOM 663 C CA . ASN A 1 86 ? 11.992 12.805 -3.002 1 94.31 86 ASN A CA 1
ATOM 664 C C . ASN A 1 86 ? 12.266 13.375 -1.613 1 94.31 86 ASN A C 1
ATOM 666 O O . ASN A 1 86 ? 13.367 13.219 -1.077 1 94.31 86 ASN A O 1
ATOM 670 N N . ILE A 1 87 ? 11.273 14.031 -1.043 1 96.94 87 ILE A N 1
ATOM 671 C CA . ILE A 1 87 ? 11.5 14.688 0.238 1 96.94 87 ILE A CA 1
ATOM 672 C C . ILE A 1 87 ? 11.758 13.641 1.32 1 96.94 87 ILE A C 1
ATOM 674 O O . ILE A 1 87 ? 12.523 13.883 2.256 1 96.94 87 ILE A O 1
ATOM 678 N N . GLU A 1 88 ? 11.195 12.484 1.165 1 95.69 88 GLU A N 1
ATOM 679 C CA . GLU A 1 88 ? 11.312 11.438 2.174 1 95.69 88 GLU A CA 1
ATOM 680 C C . GLU A 1 88 ? 12.719 10.844 2.184 1 95.69 88 GLU A C 1
ATOM 682 O O . GLU A 1 88 ? 13.133 10.227 3.168 1 95.69 88 GLU A O 1
ATOM 687 N N . LEU A 1 89 ? 13.43 11.008 1.105 1 91.81 89 LEU A N 1
ATOM 688 C CA . LEU A 1 89 ? 14.812 10.555 1.052 1 91.81 89 LEU A CA 1
ATOM 689 C C . LEU A 1 89 ? 15.688 11.359 2.006 1 91.81 89 LEU A C 1
ATOM 691 O O . LEU A 1 89 ? 16.625 10.82 2.594 1 91.81 89 LEU A O 1
ATOM 695 N N . VAL A 1 90 ? 15.328 12.617 2.158 1 94.69 90 VAL A N 1
ATOM 696 C CA . VAL A 1 90 ? 16.188 13.492 2.949 1 94.69 90 VAL A CA 1
ATOM 697 C C . VAL A 1 90 ? 15.539 13.758 4.309 1 94.69 90 VAL A C 1
ATOM 699 O O . VAL A 1 90 ? 16.219 14.156 5.258 1 94.69 90 VAL A O 1
ATOM 702 N N . ARG A 1 91 ? 14.273 13.602 4.406 1 97.31 91 ARG A N 1
ATOM 703 C CA . ARG A 1 91 ? 13.508 13.758 5.637 1 97.31 91 ARG A CA 1
ATOM 704 C C . ARG A 1 91 ? 12.633 12.539 5.898 1 97.31 91 ARG A C 1
ATOM 706 O O . ARG A 1 91 ? 11.414 12.594 5.734 1 97.31 91 ARG A O 1
ATOM 713 N N . PRO A 1 92 ? 13.242 11.531 6.43 1 94.06 92 PRO A N 1
ATOM 714 C CA . PRO A 1 92 ? 12.547 10.25 6.551 1 94.06 92 PRO A CA 1
ATOM 715 C C . PRO A 1 92 ? 11.391 10.289 7.547 1 94.06 92 PRO A C 1
ATOM 717 O O . PRO A 1 92 ? 10.562 9.383 7.574 1 94.06 92 PRO A O 1
ATOM 720 N N . GLU A 1 93 ? 11.336 11.336 8.359 1 95.75 93 GLU A N 1
ATOM 721 C CA . GLU A 1 93 ? 10.234 11.453 9.312 1 95.75 93 GLU A CA 1
ATOM 722 C C . GLU A 1 93 ? 8.961 11.922 8.625 1 95.75 93 GLU A C 1
ATOM 724 O O . GLU A 1 93 ? 7.875 11.867 9.211 1 95.75 93 GLU A O 1
ATOM 729 N N . MET A 1 94 ? 9.109 12.445 7.371 1 97.69 94 MET A N 1
ATOM 730 C CA . MET A 1 94 ? 7.949 12.789 6.551 1 97.69 94 MET A CA 1
ATOM 731 C C . MET A 1 94 ? 7.508 11.594 5.715 1 97.69 94 MET A C 1
ATOM 733 O O . MET A 1 94 ? 8.328 10.945 5.066 1 97.69 94 MET A O 1
ATOM 737 N N . ARG A 1 95 ? 6.203 11.344 5.742 1 98 95 ARG A N 1
ATOM 738 C CA . ARG A 1 95 ? 5.723 10.172 5.016 1 98 95 ARG A CA 1
ATOM 739 C C . ARG A 1 95 ? 4.363 10.438 4.387 1 98 95 ARG A C 1
ATOM 741 O O . ARG A 1 95 ? 3.406 10.781 5.082 1 98 95 ARG A O 1
ATOM 748 N N . SER A 1 96 ? 4.324 10.344 3.111 1 98.69 96 SER A N 1
ATOM 749 C CA . SER A 1 96 ? 3.012 10.172 2.496 1 98.69 96 SER A CA 1
ATOM 750 C C . SER A 1 96 ? 2.408 8.82 2.834 1 98.69 96 SER A C 1
ATOM 752 O O . SER A 1 96 ? 3.051 7.781 2.641 1 98.69 96 SER A O 1
ATOM 754 N N . VAL A 1 97 ? 1.196 8.82 3.305 1 98.56 97 VAL A N 1
ATOM 755 C CA . VAL A 1 97 ? 0.618 7.539 3.691 1 98.56 97 VAL A CA 1
ATOM 756 C C . VAL A 1 97 ? -0.532 7.188 2.752 1 98.56 97 VAL A C 1
ATOM 758 O O . VAL A 1 97 ? -1.4 6.383 3.096 1 98.56 97 VAL A O 1
ATOM 761 N N . HIS A 1 98 ? -0.55 7.875 1.559 1 98.75 98 HIS A N 1
ATOM 762 C CA . HIS A 1 98 ? -1.525 7.512 0.537 1 98.75 98 HIS A CA 1
ATOM 763 C C . HIS A 1 98 ? -1.314 6.078 0.059 1 98.75 98 HIS A C 1
ATOM 765 O O . HIS A 1 98 ? -0.289 5.77 -0.551 1 98.75 98 HIS A O 1
ATOM 771 N N . GLU A 1 99 ? -2.307 5.188 0.364 1 97.81 99 GLU A N 1
ATOM 772 C CA . GLU A 1 99 ? -2.311 3.783 -0.036 1 97.81 99 GLU A CA 1
ATOM 773 C C . GLU A 1 99 ? -1.143 3.027 0.59 1 97.81 99 GLU A C 1
ATOM 775 O O . GLU A 1 99 ? -0.618 2.084 -0.005 1 97.81 99 GLU A O 1
ATOM 780 N N . THR A 1 100 ? -0.647 3.508 1.673 1 97.56 100 THR A N 1
ATOM 781 C CA . THR A 1 100 ? 0.414 2.895 2.463 1 97.56 100 THR A CA 1
ATOM 782 C C . THR A 1 100 ? 0.342 3.355 3.916 1 97.56 100 THR A C 1
ATOM 784 O O . THR A 1 100 ? -0.714 3.783 4.387 1 97.56 100 THR A O 1
ATOM 787 N N . PHE A 1 101 ? 1.396 3.105 4.691 1 97.62 101 PHE A N 1
ATOM 788 C CA . PHE A 1 101 ? 1.33 3.404 6.117 1 97.62 101 PHE A CA 1
ATOM 789 C C . PHE A 1 101 ? 2.707 3.768 6.656 1 97.62 101 PHE A C 1
ATOM 791 O O . PHE A 1 101 ? 3.711 3.635 5.953 1 97.62 101 PHE A O 1
ATOM 798 N N . THR A 1 102 ? 2.719 4.289 7.852 1 97.38 102 THR A N 1
ATOM 799 C CA . THR A 1 102 ? 3.922 4.5 8.648 1 97.38 102 THR A CA 1
ATOM 800 C C . THR A 1 102 ? 3.619 4.336 10.141 1 97.38 102 THR A C 1
ATOM 802 O O . THR A 1 102 ? 2.471 4.109 10.523 1 97.38 102 THR A O 1
ATOM 805 N N . PHE A 1 103 ? 4.68 4.367 10.93 1 96.38 103 PHE A N 1
ATOM 806 C CA . PHE A 1 103 ? 4.488 4.305 12.375 1 96.38 103 PHE A CA 1
ATOM 807 C C . PHE A 1 103 ? 4.945 5.602 13.031 1 96.38 103 PHE A C 1
ATOM 809 O O . PHE A 1 103 ? 5.973 6.168 12.656 1 96.38 103 PHE A O 1
ATOM 816 N N . TRP A 1 104 ? 4.133 6.051 13.859 1 96.69 104 TRP A N 1
ATOM 817 C CA . TRP A 1 104 ? 4.555 7.055 14.828 1 96.69 104 TRP A CA 1
ATOM 818 C C . TRP A 1 104 ? 4.891 6.414 16.172 1 96.69 104 TRP A C 1
ATOM 820 O O . TRP A 1 104 ? 4.41 5.32 16.484 1 96.69 104 TRP A O 1
ATOM 830 N N . LYS A 1 105 ? 5.754 7.098 16.922 1 90.44 105 LYS A N 1
ATOM 831 C CA . LYS A 1 105 ? 6.137 6.586 18.234 1 90.44 105 LYS A CA 1
ATOM 832 C C . LYS A 1 105 ? 4.914 6.406 19.125 1 90.44 105 LYS A C 1
ATOM 834 O O . LYS A 1 105 ? 4.035 7.266 19.172 1 90.44 105 LYS A O 1
ATOM 839 N N . GLY A 1 106 ? 4.867 5.199 20.125 1 79.69 106 GLY A N 1
ATOM 840 C CA . GLY A 1 106 ? 3.887 4.945 21.172 1 79.69 106 GLY A CA 1
ATOM 841 C C . GLY A 1 106 ? 2.732 4.078 20.703 1 79.69 106 GLY A C 1
ATOM 842 O O . GLY A 1 106 ? 1.618 4.188 21.219 1 79.69 106 GLY A O 1
ATOM 843 N N . PRO A 1 107 ? 2.984 3.35 19.75 1 85.19 107 PRO A N 1
ATOM 844 C CA . PRO A 1 107 ? 3.09 2.434 18.609 1 85.19 107 PRO A CA 1
ATOM 845 C C . PRO A 1 107 ? 1.974 2.633 17.594 1 85.19 107 PRO A C 1
ATOM 847 O O . PRO A 1 107 ? 1.304 1.67 17.203 1 85.19 107 PRO A O 1
ATOM 850 N N . TYR A 1 108 ? 1.69 3.859 17.062 1 96.31 108 TYR A N 1
ATOM 851 C CA . TYR A 1 108 ? 0.563 4.199 16.203 1 96.31 108 TYR A CA 1
ATOM 852 C C . TYR A 1 108 ? 0.869 3.871 14.75 1 96.31 108 TYR A C 1
ATOM 854 O O . TYR A 1 108 ? 1.925 4.242 14.234 1 96.31 108 TYR A O 1
ATOM 862 N N . LEU A 1 109 ? -0.051 3.082 14.195 1 97.81 109 LEU A N 1
ATOM 863 C CA . LEU A 1 109 ? -0.021 2.861 12.75 1 97.81 109 LEU A CA 1
ATOM 864 C C . LEU A 1 109 ? -0.817 3.938 12.023 1 97.81 109 LEU A C 1
ATOM 866 O O . LEU A 1 109 ? -2.021 4.086 12.242 1 97.81 109 LEU A O 1
ATOM 870 N N . VAL A 1 110 ? -0.141 4.766 11.195 1 98.69 110 VAL A N 1
ATOM 871 C CA . VAL A 1 110 ? -0.775 5.855 10.461 1 98.69 110 VAL A CA 1
ATOM 872 C C . VAL A 1 110 ? -0.917 5.473 8.992 1 98.69 110 VAL A C 1
ATOM 874 O O . VAL A 1 110 ? 0.071 5.141 8.328 1 98.69 110 VAL A O 1
ATOM 877 N N . ALA A 1 111 ? -2.111 5.445 8.492 1 98.56 111 ALA A N 1
ATOM 878 C CA . ALA A 1 111 ? -2.4 5.066 7.109 1 98.56 111 ALA A CA 1
ATOM 879 C C . ALA A 1 111 ? -3.463 5.977 6.5 1 98.56 111 ALA A C 1
ATOM 881 O O . ALA A 1 111 ? -4.125 6.73 7.215 1 98.56 111 ALA A O 1
ATOM 882 N N . GLY A 1 112 ? -3.578 5.973 5.195 1 98.56 112 GLY A N 1
ATOM 883 C CA . GLY A 1 112 ? -4.609 6.816 4.617 1 98.56 112 GLY A CA 1
ATOM 884 C C . GLY A 1 112 ? -4.809 6.582 3.133 1 98.56 112 GLY A C 1
ATOM 885 O O . GLY A 1 112 ? -4.004 5.902 2.492 1 98.56 112 GLY A O 1
ATOM 886 N N . VAL A 1 113 ? -5.883 6.992 2.631 1 98.56 113 VAL A N 1
ATOM 887 C CA . VAL A 1 113 ? -6.223 7.066 1.214 1 98.56 113 VAL A CA 1
ATOM 888 C C . VAL A 1 113 ? -6.703 8.477 0.87 1 98.56 113 VAL A C 1
ATOM 890 O O . VAL A 1 113 ? -7.719 8.938 1.396 1 98.56 113 VAL A O 1
ATOM 893 N N . GLY A 1 114 ? -5.91 9.102 0.043 1 98.62 114 GLY A N 1
ATOM 894 C CA . GLY A 1 114 ? -6.227 10.461 -0.367 1 98.62 114 GLY A CA 1
ATOM 895 C C . GLY A 1 114 ? -7.281 10.523 -1.453 1 98.62 114 GLY A C 1
ATOM 896 O O . GLY A 1 114 ? -8.023 9.562 -1.666 1 98.62 114 GLY A O 1
ATOM 897 N N . GLY A 1 115 ? -7.41 11.68 -2.092 1 98.56 115 GLY A N 1
ATOM 898 C CA . GLY A 1 115 ? -8.438 11.844 -3.111 1 98.56 115 GLY A CA 1
ATOM 899 C C . GLY A 1 115 ? -9.844 11.711 -2.564 1 98.56 115 GLY A C 1
ATOM 900 O O . GLY A 1 115 ? -10.039 11.617 -1.352 1 98.56 115 GLY A O 1
ATOM 901 N N . THR A 1 116 ? -10.781 11.828 -3.506 1 98.31 116 THR A N 1
ATOM 902 C CA . THR A 1 116 ? -12.164 11.555 -3.137 1 98.31 116 THR A CA 1
ATOM 903 C C . THR A 1 116 ? -12.438 10.055 -3.139 1 98.31 116 THR A C 1
ATOM 905 O O . THR A 1 116 ? -12.133 9.359 -4.113 1 98.31 116 THR A O 1
ATOM 908 N N . ILE A 1 117 ? -12.898 9.531 -2.023 1 98.19 117 ILE A N 1
ATOM 909 C CA . ILE A 1 117 ? -13.336 8.141 -1.982 1 98.19 117 ILE A CA 1
ATOM 910 C C . ILE A 1 117 ? -14.781 8.039 -2.471 1 98.19 117 ILE A C 1
ATOM 912 O O . ILE A 1 117 ? -15.688 8.633 -1.879 1 98.19 117 ILE A O 1
ATOM 916 N N . THR A 1 118 ? -15.016 7.301 -3.529 1 97.19 118 THR A N 1
ATOM 917 C CA . THR A 1 118 ? -16.328 7.184 -4.16 1 97.19 118 THR A CA 1
ATOM 918 C C . THR A 1 118 ? -16.953 5.82 -3.863 1 97.19 118 THR A C 1
ATOM 920 O O . THR A 1 118 ? -16.266 4.91 -3.395 1 97.19 118 THR A O 1
ATOM 923 N N . GLU A 1 119 ? -18.203 5.723 -4.055 1 94.5 119 GLU A N 1
ATOM 924 C CA . GLU A 1 119 ? -18.906 4.477 -3.791 1 94.5 119 GLU A CA 1
ATOM 925 C C . GLU A 1 119 ? -18.469 3.379 -4.758 1 94.5 119 GLU A C 1
ATOM 927 O O . GLU A 1 119 ? -18.25 2.236 -4.348 1 94.5 119 GLU A O 1
ATOM 932 N N . ASP A 1 120 ? -18.5 3.76 -6.078 1 89.69 120 ASP A N 1
ATOM 933 C CA . ASP A 1 120 ? -18.156 2.809 -7.133 1 89.69 120 ASP A CA 1
ATOM 934 C C . ASP A 1 120 ? -17.422 3.502 -8.281 1 89.69 120 ASP A C 1
ATOM 936 O O . ASP A 1 120 ? -17.188 4.711 -8.234 1 89.69 120 ASP A O 1
ATOM 940 N N . GLY A 1 121 ? -16.953 2.641 -9.203 1 92 121 GLY A N 1
ATOM 941 C CA . GLY A 1 121 ? -16.281 3.182 -10.367 1 92 121 GLY A CA 1
ATOM 942 C C . GLY A 1 121 ? -14.82 2.75 -10.461 1 92 121 GLY A C 1
ATOM 943 O O . GLY A 1 121 ? -14.422 1.759 -9.844 1 92 121 GLY A O 1
ATOM 944 N N . GLU A 1 122 ? -14.125 3.49 -11.406 1 93.31 122 GLU A N 1
ATOM 945 C CA . GLU A 1 122 ? -12.711 3.238 -11.641 1 93.31 122 GLU A CA 1
ATOM 946 C C . GLU A 1 122 ? -11.844 4.316 -11 1 93.31 122 GLU A C 1
ATOM 948 O O . GLU A 1 122 ? -12.242 5.48 -10.93 1 93.31 122 GLU A O 1
ATOM 953 N N . PRO A 1 123 ? -10.711 3.938 -10.461 1 95.31 123 PRO A N 1
ATOM 954 C CA . PRO A 1 123 ? -9.812 4.973 -9.953 1 95.31 123 PRO A CA 1
ATOM 955 C C . PRO A 1 123 ? -9.43 6 -11.023 1 95.31 123 PRO A C 1
ATOM 957 O O . PRO A 1 123 ? -9.266 5.648 -12.195 1 95.31 123 PRO A O 1
ATOM 960 N N . GLU A 1 124 ? -9.367 7.27 -10.656 1 96.38 124 GLU A N 1
ATOM 961 C CA . GLU A 1 124 ? -8.938 8.383 -11.492 1 96.38 124 GLU A CA 1
ATOM 962 C C . GLU A 1 124 ? -7.773 9.133 -10.859 1 96.38 124 GLU A C 1
ATOM 964 O O . GLU A 1 124 ? -7.871 9.602 -9.727 1 96.38 124 GLU A O 1
ATOM 969 N N . GLU A 1 125 ? -6.668 9.266 -11.586 1 96.19 125 GLU A N 1
ATOM 970 C CA . GLU A 1 125 ? -5.473 9.836 -10.961 1 96.19 125 GLU A CA 1
ATOM 971 C C . GLU A 1 125 ? -4.855 10.922 -11.844 1 96.19 125 GLU A C 1
ATOM 973 O O . GLU A 1 125 ? -3.775 11.43 -11.539 1 96.19 125 GLU A O 1
ATOM 978 N N . HIS A 1 126 ? -5.523 11.273 -12.938 1 94.88 126 HIS A N 1
ATOM 979 C CA . HIS A 1 126 ? -4.922 12.211 -13.891 1 94.88 126 HIS A CA 1
ATOM 980 C C . HIS A 1 126 ? -5.539 13.602 -13.758 1 94.88 126 HIS A C 1
ATOM 982 O O . HIS A 1 126 ? -4.82 14.586 -13.586 1 94.88 126 HIS A O 1
ATOM 988 N N . GLU A 1 127 ? -6.836 13.688 -13.742 1 96.31 127 GLU A N 1
ATOM 989 C CA . GLU A 1 127 ? -7.504 14.992 -13.719 1 96.31 127 GLU A CA 1
ATOM 990 C C . GLU A 1 127 ? -7.941 15.359 -12.305 1 96.31 127 GLU A C 1
ATOM 992 O O . GLU A 1 127 ? -7.844 16.516 -11.906 1 96.31 127 GLU A O 1
ATOM 997 N N . ALA A 1 128 ? -8.477 14.461 -11.586 1 97.81 128 ALA A N 1
ATOM 998 C CA . ALA A 1 128 ? -8.906 14.562 -10.195 1 97.81 128 ALA A CA 1
ATOM 999 C C . ALA A 1 128 ? -8.766 13.211 -9.484 1 97.81 128 ALA A C 1
ATOM 1001 O O . ALA A 1 128 ? -9.25 12.195 -9.984 1 97.81 128 ALA A O 1
ATOM 1002 N N . LEU A 1 129 ? -8.062 13.211 -8.375 1 98.31 129 LEU A N 1
ATOM 1003 C CA . LEU A 1 129 ? -7.852 11.938 -7.695 1 98.31 129 LEU A CA 1
ATOM 1004 C C . LEU A 1 129 ? -9.156 11.414 -7.113 1 98.31 129 LEU A C 1
ATOM 1006 O O . LEU A 1 129 ? -9.773 12.062 -6.273 1 98.31 129 LEU A O 1
ATOM 1010 N N . ARG A 1 130 ? -9.602 10.328 -7.609 1 98.31 130 ARG A N 1
ATOM 1011 C CA . ARG A 1 130 ? -10.781 9.609 -7.137 1 98.31 130 ARG A CA 1
ATOM 1012 C C . ARG A 1 130 ? -10.477 8.125 -6.961 1 98.31 130 ARG A C 1
ATOM 1014 O O . ARG A 1 130 ? -9.844 7.508 -7.82 1 98.31 130 ARG A O 1
ATOM 1021 N N . TYR A 1 131 ? -10.914 7.594 -5.887 1 97.81 131 TYR A N 1
ATOM 1022 C CA . TYR A 1 131 ? -10.703 6.18 -5.586 1 97.81 131 TYR A CA 1
ATOM 1023 C C . TYR A 1 131 ? -11.984 5.535 -5.074 1 97.81 131 TYR A C 1
ATOM 1025 O O . TYR A 1 131 ? -12.508 5.926 -4.023 1 97.81 131 TYR A O 1
ATOM 1033 N N . PRO A 1 132 ? -12.539 4.574 -5.836 1 97.06 132 PRO A N 1
ATOM 1034 C CA . PRO A 1 132 ? -13.68 3.846 -5.27 1 97.06 132 PRO A CA 1
ATOM 1035 C C . PRO A 1 132 ? -13.352 3.188 -3.934 1 97.06 132 PRO A C 1
ATOM 1037 O O . PRO A 1 132 ? -12.195 2.83 -3.684 1 97.06 132 PRO A O 1
ATOM 1040 N N . ALA A 1 133 ? -14.352 3.02 -3.119 1 96.81 133 ALA A N 1
ATOM 1041 C CA . ALA A 1 133 ? -14.195 2.508 -1.76 1 96.81 133 ALA A CA 1
ATOM 1042 C C . ALA A 1 133 ? -13.461 1.167 -1.761 1 96.81 133 ALA A C 1
ATOM 1044 O O . ALA A 1 133 ? -12.703 0.867 -0.84 1 96.81 133 ALA A O 1
ATOM 1045 N N . TRP A 1 134 ? -13.688 0.366 -2.789 1 93.94 134 TRP A N 1
ATOM 1046 C CA . TRP A 1 134 ? -13.062 -0.952 -2.834 1 93.94 134 TRP A CA 1
ATOM 1047 C C . TRP A 1 134 ? -11.555 -0.833 -3 1 93.94 134 TRP A C 1
ATOM 1049 O O . TRP A 1 134 ? -10.805 -1.71 -2.564 1 93.94 134 TRP A O 1
ATOM 1059 N N . VAL A 1 135 ? -11.047 0.222 -3.631 1 95.94 135 VAL A N 1
ATOM 1060 C CA . VAL A 1 135 ? -9.609 0.469 -3.729 1 95.94 135 VAL A CA 1
ATOM 1061 C C . VAL A 1 135 ? -9.047 0.807 -2.35 1 95.94 135 VAL A C 1
ATOM 1063 O O . VAL A 1 135 ? -7.988 0.307 -1.965 1 95.94 135 VAL A O 1
ATOM 1066 N N . ALA A 1 136 ? -9.781 1.713 -1.637 1 97.19 136 ALA A N 1
ATOM 1067 C CA . ALA A 1 136 ? -9.375 2.02 -0.267 1 97.19 136 ALA A CA 1
ATOM 1068 C C . ALA A 1 136 ? -9.312 0.754 0.583 1 97.19 136 ALA A C 1
ATOM 1070 O O . ALA A 1 136 ? -8.336 0.531 1.302 1 97.19 136 ALA A O 1
ATOM 1071 N N . GLU A 1 137 ? -10.312 -0.061 0.434 1 95.75 137 GLU A N 1
ATOM 1072 C CA . GLU A 1 137 ? -10.367 -1.307 1.193 1 95.75 137 GLU A CA 1
ATOM 1073 C C . GLU A 1 137 ? -9.219 -2.236 0.82 1 95.75 137 GLU A C 1
ATOM 1075 O O . GLU A 1 137 ? -8.656 -2.916 1.683 1 95.75 137 GLU A O 1
ATOM 1080 N N . TYR A 1 138 ? -8.898 -2.271 -0.406 1 94.81 138 TYR A N 1
ATOM 1081 C CA . TYR A 1 138 ? -7.789 -3.086 -0.891 1 94.81 138 TYR A CA 1
ATOM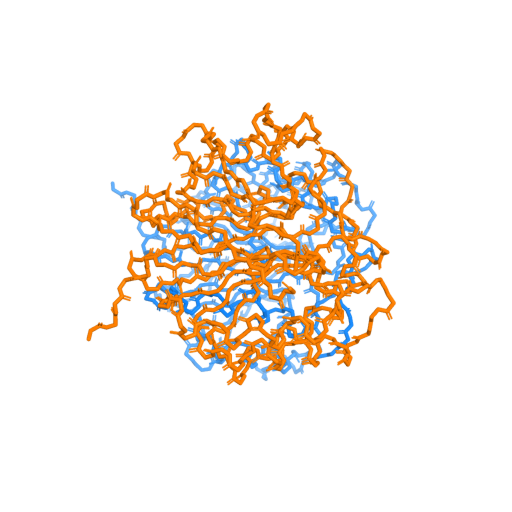 1082 C C . TYR A 1 138 ? -6.504 -2.766 -0.135 1 94.81 138 TYR A C 1
ATOM 1084 O O . TYR A 1 138 ? -5.766 -3.672 0.257 1 94.81 138 TYR A O 1
ATOM 1092 N N . HIS A 1 139 ? -6.227 -1.558 0.122 1 96.06 139 HIS A N 1
ATOM 1093 C CA . HIS A 1 139 ? -4.992 -1.151 0.783 1 96.06 139 HIS A CA 1
ATOM 1094 C C . HIS A 1 139 ? -5.121 -1.25 2.299 1 96.06 139 HIS A C 1
ATOM 1096 O O . HIS A 1 139 ? -4.18 -1.667 2.979 1 96.06 139 HIS A O 1
ATOM 1102 N N . LEU A 1 140 ? -6.301 -0.944 2.842 1 96.69 140 LEU A N 1
ATOM 1103 C CA . LEU A 1 140 ? -6.469 -0.889 4.289 1 96.69 140 LEU A CA 1
ATOM 1104 C C . LEU A 1 140 ? -6.574 -2.291 4.879 1 96.69 140 LEU A C 1
ATOM 1106 O O . LEU A 1 140 ? -6.18 -2.52 6.023 1 96.69 140 LEU A O 1
ATOM 1110 N N . LYS A 1 141 ? -7.082 -3.246 4.141 1 93.62 141 LYS A N 1
ATOM 1111 C CA . LYS A 1 141 ? -7.301 -4.586 4.68 1 93.62 141 LYS A CA 1
ATOM 1112 C C . LYS A 1 141 ? -5.977 -5.254 5.047 1 93.62 141 LYS A C 1
ATOM 1114 O O . LYS A 1 141 ? -5.93 -6.094 5.945 1 93.62 141 LYS A O 1
ATOM 1119 N N . ALA A 1 142 ? -4.91 -4.891 4.336 1 92.88 142 ALA A N 1
ATOM 1120 C CA . ALA A 1 142 ? -3.588 -5.426 4.66 1 92.88 142 ALA A CA 1
ATOM 1121 C C . ALA A 1 142 ? -3.201 -5.094 6.098 1 92.88 142 ALA A C 1
ATOM 1123 O O . ALA A 1 142 ? -2.445 -5.836 6.73 1 92.88 142 ALA A O 1
ATOM 1124 N N . LEU A 1 143 ? -3.77 -4.082 6.637 1 94.5 143 LEU A N 1
ATOM 1125 C CA . LEU A 1 143 ? -3.398 -3.592 7.961 1 94.5 143 LEU A CA 1
ATOM 1126 C C . LEU A 1 143 ? -4.043 -4.438 9.055 1 94.5 143 LEU A C 1
ATOM 1128 O O . LEU A 1 143 ? -3.674 -4.332 10.227 1 94.5 143 LEU A O 1
ATOM 1132 N N . TRP A 1 144 ? -4.969 -5.293 8.664 1 91.5 144 TRP A N 1
ATOM 1133 C CA . TRP A 1 144 ? -5.543 -6.223 9.625 1 91.5 144 TRP A CA 1
ATOM 1134 C C . TRP A 1 144 ? -4.473 -7.156 10.188 1 91.5 144 TRP A C 1
ATOM 1136 O O . TRP A 1 144 ? -4.609 -7.672 11.297 1 91.5 144 TRP A O 1
ATOM 1146 N N . GLU A 1 145 ? -3.449 -7.301 9.398 1 87.62 145 GLU A N 1
ATOM 1147 C CA . GLU A 1 145 ? -2.316 -8.109 9.836 1 87.62 145 GLU A CA 1
ATOM 1148 C C . GLU A 1 145 ? -1.572 -7.438 10.992 1 87.62 145 GLU A C 1
ATOM 1150 O O . GLU A 1 145 ? -0.765 -8.07 11.672 1 87.62 145 GLU A O 1
ATOM 1155 N N . LEU A 1 146 ? -1.875 -6.184 11.195 1 92.5 146 LEU A N 1
ATOM 1156 C CA . LEU A 1 146 ? -1.249 -5.379 12.234 1 92.5 146 LEU A CA 1
ATOM 1157 C C . LEU A 1 146 ? -2.291 -4.863 13.219 1 92.5 146 LEU A C 1
ATOM 1159 O O . LEU A 1 146 ? -2.248 -3.699 13.625 1 92.5 146 LEU A O 1
ATOM 1163 N N . LYS A 1 147 ? -3.148 -5.723 13.539 1 88.06 147 LYS A N 1
ATOM 1164 C CA . LYS A 1 147 ? -4.34 -5.34 14.289 1 88.06 147 LYS A CA 1
ATOM 1165 C C . LYS A 1 147 ? -3.979 -4.914 15.711 1 88.06 147 LYS A C 1
ATOM 1167 O O . LYS A 1 147 ? -4.754 -4.223 16.375 1 88.06 147 LYS A O 1
ATOM 1172 N N . ASP A 1 148 ? -2.803 -5.25 16.156 1 91.38 148 ASP A N 1
ATOM 1173 C CA . ASP A 1 148 ? -2.414 -4.938 17.531 1 91.38 148 ASP A CA 1
ATOM 1174 C C . ASP A 1 148 ? -1.974 -3.48 17.656 1 91.38 148 ASP A C 1
ATOM 1176 O O . ASP A 1 148 ? -1.857 -2.955 18.766 1 91.38 148 ASP A O 1
ATOM 1180 N N . TYR A 1 149 ? -1.806 -2.781 16.594 1 93.94 149 TYR A N 1
ATOM 1181 C CA . TYR A 1 149 ? -1.396 -1.383 16.625 1 93.94 149 TYR A CA 1
ATOM 1182 C C . TYR A 1 149 ? -2.604 -0.458 16.531 1 93.94 149 TYR A C 1
ATOM 1184 O O . TYR A 1 149 ? -3.441 -0.604 15.641 1 93.94 149 TYR A O 1
ATOM 1192 N N . PRO A 1 150 ? -2.695 0.501 17.531 1 96.38 150 PRO A N 1
ATOM 1193 C CA . PRO A 1 150 ? -3.74 1.512 17.344 1 96.38 150 PRO A CA 1
ATOM 1194 C C . PRO A 1 150 ? -3.578 2.295 16.047 1 96.38 150 PRO A C 1
ATOM 1196 O O . PRO A 1 150 ? -2.471 2.723 15.711 1 96.38 150 PRO A O 1
ATOM 1199 N N . ARG A 1 151 ? -4.668 2.467 15.406 1 97.94 151 ARG A N 1
ATOM 1200 C CA . ARG A 1 151 ? -4.602 2.996 14.047 1 97.94 151 ARG A CA 1
ATOM 1201 C C . ARG A 1 151 ? -5.078 4.445 14 1 97.94 151 ARG A C 1
ATOM 1203 O O . ARG A 1 151 ? -6.043 4.809 14.672 1 97.94 151 ARG A O 1
ATOM 1210 N N . ILE A 1 152 ? -4.422 5.258 13.18 1 98.75 152 ILE A N 1
ATOM 1211 C CA . ILE A 1 152 ? -4.797 6.609 12.781 1 98.75 152 ILE A CA 1
ATOM 1212 C C . ILE A 1 152 ? -4.977 6.672 11.266 1 98.75 152 ILE A C 1
ATOM 1214 O O . ILE A 1 152 ? -4.043 6.391 10.516 1 98.75 152 ILE A O 1
ATOM 1218 N N . PHE A 1 153 ? -6.191 7 10.852 1 98.88 153 PHE A N 1
ATOM 1219 C CA . PHE A 1 153 ? -6.457 7.047 9.414 1 98.88 153 PHE A CA 1
ATOM 1220 C C . PHE A 1 153 ? -6.562 8.492 8.938 1 98.88 153 PHE A C 1
ATOM 1222 O O . PHE A 1 153 ? -7.16 9.336 9.609 1 98.88 153 PHE A O 1
ATOM 1229 N N . LEU A 1 154 ? -5.938 8.781 7.828 1 98.94 154 LEU A N 1
ATOM 1230 C CA . LEU A 1 154 ? -6.109 10.031 7.098 1 98.94 154 LEU A CA 1
ATOM 1231 C C . LEU A 1 154 ? -6.949 9.82 5.844 1 98.94 154 LEU A C 1
ATOM 1233 O O . LEU A 1 154 ? -6.578 9.039 4.969 1 98.94 154 LEU A O 1
ATOM 1237 N N . PHE A 1 155 ? -8.086 10.477 5.742 1 98.81 155 PHE A N 1
ATOM 1238 C CA . PHE A 1 155 ? -8.93 10.508 4.555 1 98.81 155 PHE A CA 1
ATOM 1239 C C . PHE A 1 155 ? -9.219 11.945 4.125 1 98.81 155 PHE A C 1
ATOM 1241 O O . PHE A 1 155 ? -9.406 12.82 4.969 1 98.81 155 PHE A O 1
ATOM 1248 N N . HIS A 1 156 ? -9.195 12.148 2.846 1 98.69 156 HIS A N 1
ATOM 1249 C CA . HIS A 1 156 ? -9.68 13.453 2.404 1 98.69 156 HIS A CA 1
ATOM 1250 C C . HIS A 1 156 ? -11.195 13.555 2.553 1 98.69 156 HIS A C 1
ATOM 1252 O O . HIS A 1 156 ? -11.711 14.594 2.961 1 98.69 156 HIS A O 1
ATOM 1258 N N . THR A 1 157 ? -11.914 12.508 2.219 1 98.06 157 THR A N 1
ATOM 1259 C CA . THR A 1 157 ? -13.367 12.438 2.242 1 98.06 157 THR A CA 1
ATOM 1260 C C . THR A 1 157 ? -13.875 12.203 3.662 1 98.06 157 THR A C 1
ATOM 1262 O O . THR A 1 157 ? -13.453 11.258 4.332 1 98.06 157 THR A O 1
ATOM 1265 N N . ALA A 1 158 ? -14.789 13.008 4.094 1 97.5 158 ALA A N 1
ATOM 1266 C CA . ALA A 1 158 ? -15.391 12.852 5.414 1 97.5 158 ALA A CA 1
ATOM 1267 C C . ALA A 1 158 ? -16.469 11.766 5.398 1 97.5 158 ALA A C 1
ATOM 1269 O O . ALA A 1 158 ? -17.141 11.562 4.387 1 97.5 158 ALA A O 1
ATOM 1270 N N . PRO A 1 159 ? -16.609 11.086 6.512 1 97.88 159 PRO A N 1
ATOM 1271 C CA . PRO A 1 159 ? -17.703 10.117 6.605 1 97.88 159 PRO A CA 1
ATOM 1272 C C . PRO A 1 159 ? -19.062 10.789 6.777 1 97.88 159 PRO A C 1
ATOM 1274 O O . PRO A 1 159 ? -19.141 11.914 7.289 1 97.88 159 PRO A O 1
ATOM 1277 N N . TYR A 1 160 ? -20.047 10.109 6.277 1 95.06 160 TYR A N 1
ATOM 1278 C CA . TYR A 1 160 ? -21.406 10.539 6.605 1 95.06 160 TYR A CA 1
ATOM 1279 C C . TYR A 1 160 ? -21.641 10.516 8.109 1 95.06 160 TYR A C 1
ATOM 1281 O O . TYR A 1 160 ? -21.453 9.477 8.758 1 95.06 160 TYR A O 1
ATOM 1289 N N . HIS A 1 161 ? -21.984 11.609 8.609 1 90.12 161 HIS A N 1
ATOM 1290 C CA . HIS A 1 161 ? -22.312 11.781 10.023 1 90.12 161 HIS A CA 1
ATOM 1291 C C . HIS A 1 161 ? -23.047 13.102 10.25 1 90.12 161 HIS A C 1
ATOM 1293 O O . HIS A 1 161 ? -22.578 14.156 9.805 1 90.12 161 HIS A O 1
ATOM 1299 N N . LYS A 1 162 ? -24.062 13.016 10.984 1 83.25 162 LYS A N 1
ATOM 1300 C CA . LYS A 1 162 ? -24.891 14.203 11.211 1 83.25 162 LYS A CA 1
ATOM 1301 C C . LYS A 1 162 ? -24.062 15.32 11.844 1 83.25 162 LYS A C 1
ATOM 1303 O O . LYS A 1 162 ? -24.219 16.484 11.492 1 83.25 162 LYS A O 1
ATOM 1308 N N . GLY A 1 163 ? -23.172 15.031 12.773 1 86 163 GLY A N 1
ATOM 1309 C CA . GLY A 1 163 ? -22.375 16.016 13.5 1 86 163 GLY A CA 1
ATOM 1310 C C . GLY A 1 163 ? -21.266 16.625 12.656 1 86 163 GLY A C 1
ATOM 1311 O O . GLY A 1 163 ? -20.688 17.656 13.023 1 86 163 GLY A O 1
ATOM 1312 N N . LEU A 1 164 ? -20.922 16.016 11.578 1 85.12 164 LEU A N 1
ATOM 1313 C CA . LEU A 1 164 ? -19.891 16.531 10.68 1 85.12 164 LEU A CA 1
ATOM 1314 C C . LEU A 1 164 ? -20.516 17.203 9.461 1 85.12 164 LEU A C 1
ATOM 1316 O O . LEU A 1 164 ? -19.812 17.797 8.648 1 85.12 164 LEU A O 1
ATOM 1320 N N . GLY A 1 165 ? -21.734 17.125 9.414 1 77.94 165 GLY A N 1
ATOM 1321 C CA . GLY A 1 165 ? -22.484 17.578 8.266 1 77.94 165 GLY A CA 1
ATOM 1322 C C . GLY A 1 165 ? -23.047 16.453 7.426 1 77.94 165 GLY A C 1
ATOM 1323 O O . GLY A 1 165 ? -22.5 15.344 7.418 1 77.94 165 GLY A O 1
ATOM 1324 N N . GLU A 1 166 ? -24.109 16.641 6.812 1 68.38 166 GLU A N 1
ATOM 1325 C CA . GLU A 1 166 ? -24.859 15.586 6.141 1 68.38 166 GLU A CA 1
ATOM 1326 C C . GLU A 1 166 ? -24.219 15.195 4.816 1 68.38 166 GLU A C 1
ATOM 1328 O O . GLU A 1 166 ? -24.562 14.18 4.227 1 68.38 166 GLU A O 1
ATOM 1333 N N . ALA A 1 167 ? -23.25 15.789 4.355 1 82.81 167 ALA 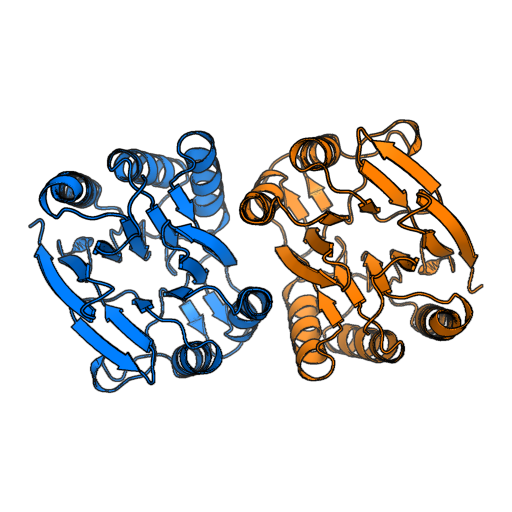A N 1
ATOM 1334 C CA . ALA A 1 167 ? -22.719 15.586 3.01 1 82.81 167 ALA A CA 1
ATOM 1335 C C . ALA A 1 167 ? -21.578 14.57 3.021 1 82.81 167 ALA A C 1
ATOM 1337 O O . ALA A 1 167 ? -21.078 14.18 1.965 1 82.81 167 ALA A O 1
ATOM 1338 N N . GLY A 1 168 ? -21.406 13.859 3.984 1 91.56 168 GLY A N 1
ATOM 1339 C CA . GLY A 1 168 ? -20.266 12.953 4.062 1 91.56 168 GLY A CA 1
ATOM 1340 C C . GLY A 1 168 ? -20.531 11.617 3.381 1 91.56 168 GLY A C 1
ATOM 1341 O O . GLY A 1 168 ? -21.641 11.352 2.922 1 91.56 168 GLY A O 1
ATOM 1342 N N . SER A 1 169 ? -19.562 10.82 3.219 1 96.56 169 SER A N 1
ATOM 1343 C CA . SER A 1 169 ? -19.594 9.562 2.473 1 96.56 169 SER A CA 1
ATOM 1344 C C . SER A 1 169 ? -20 8.398 3.369 1 96.56 169 SER A C 1
ATOM 1346 O O . SER A 1 169 ? -19.375 8.164 4.406 1 96.56 169 SER A O 1
ATOM 1348 N N . HIS A 1 170 ? -21.016 7.605 2.91 1 96.75 170 HIS A N 1
ATOM 1349 C CA . HIS A 1 170 ? -21.391 6.383 3.609 1 96.75 170 HIS A CA 1
ATOM 1350 C C . HIS A 1 170 ? -20.297 5.324 3.502 1 96.75 170 HIS A C 1
ATOM 1352 O O . HIS A 1 170 ? -20.094 4.535 4.426 1 96.75 170 HIS A O 1
ATOM 1358 N N . GLU A 1 171 ? -19.625 5.305 2.395 1 96.88 171 GLU A N 1
ATOM 1359 C CA . GLU A 1 171 ? -18.531 4.363 2.182 1 96.88 171 GLU A CA 1
ATOM 1360 C C . GLU A 1 171 ? -17.391 4.605 3.17 1 96.88 171 GLU A C 1
ATOM 1362 O O . GLU A 1 171 ? -16.812 3.656 3.711 1 96.88 171 GLU A O 1
ATOM 1367 N N . VAL A 1 172 ? -17.094 5.859 3.387 1 98 172 VAL A N 1
ATOM 1368 C CA . VAL A 1 172 ? -16.016 6.184 4.324 1 98 172 VAL A CA 1
ATOM 1369 C C . VAL A 1 172 ? -16.453 5.824 5.746 1 98 172 VAL A C 1
ATOM 1371 O O . VAL A 1 172 ? -15.648 5.312 6.531 1 98 172 VAL A O 1
ATOM 1374 N N . ALA A 1 173 ? -17.703 6.094 6.059 1 98 173 ALA A N 1
ATOM 1375 C CA . ALA A 1 173 ? -18.219 5.684 7.359 1 98 173 ALA A CA 1
ATOM 1376 C C . ALA A 1 173 ? -18.078 4.176 7.555 1 98 173 ALA A C 1
ATOM 1378 O O . ALA A 1 173 ? -17.688 3.715 8.625 1 98 173 ALA A O 1
ATOM 1379 N N . HIS A 1 174 ? -18.391 3.467 6.527 1 97.44 174 HIS A N 1
ATOM 1380 C CA . HIS A 1 174 ? -18.281 2.012 6.578 1 97.44 174 HIS A CA 1
ATOM 1381 C C . HIS A 1 174 ? -16.844 1.569 6.781 1 97.44 174 HIS A C 1
ATOM 1383 O O . HIS A 1 174 ? -16.562 0.672 7.582 1 97.44 174 HIS A O 1
ATOM 1389 N N . LEU A 1 175 ? -15.906 2.146 6.059 1 97.44 175 LEU A N 1
ATOM 1390 C CA . LEU A 1 175 ? -14.484 1.844 6.223 1 97.44 175 LEU A CA 1
ATOM 1391 C C . LEU A 1 175 ? -14.047 2.072 7.664 1 97.44 175 LEU A C 1
ATOM 1393 O O . LEU A 1 175 ? -13.328 1.25 8.234 1 97.44 175 LEU A O 1
ATOM 1397 N N . ILE A 1 176 ? -14.5 3.199 8.258 1 98.12 176 ILE A N 1
ATOM 1398 C CA . ILE A 1 176 ? -14.125 3.551 9.625 1 98.12 176 ILE A CA 1
ATOM 1399 C C . ILE A 1 176 ? -14.688 2.52 10.594 1 98.12 176 ILE A C 1
ATOM 1401 O O . ILE A 1 176 ? -13.984 2.045 11.492 1 98.12 176 ILE A O 1
ATOM 1405 N N . LYS A 1 177 ? -15.875 2.125 10.422 1 97.31 177 LYS A N 1
ATOM 1406 C CA . LYS A 1 177 ? -16.516 1.153 11.305 1 97.31 177 LYS A CA 1
ATOM 1407 C C . LYS A 1 177 ? -15.852 -0.217 11.18 1 97.31 177 LYS A C 1
ATOM 1409 O O . LYS A 1 177 ? -15.758 -0.956 12.164 1 97.31 177 LYS A O 1
ATOM 1414 N N . THR A 1 178 ? -15.453 -0.545 10.016 1 95.88 178 THR A N 1
ATOM 1415 C CA . THR A 1 178 ? -14.852 -1.843 9.734 1 95.88 178 THR A CA 1
ATOM 1416 C C . THR A 1 178 ? -13.469 -1.947 10.375 1 95.88 178 THR A C 1
ATOM 1418 O O . THR A 1 178 ? -13.109 -2.992 10.922 1 95.88 178 THR A O 1
ATOM 1421 N N . HIS A 1 179 ? -12.711 -0.896 10.359 1 97 179 HIS A N 1
ATOM 1422 C CA . HIS A 1 179 ? -11.32 -0.964 10.773 1 97 179 HIS A CA 1
ATOM 1423 C C . HIS A 1 179 ? -11.133 -0.406 12.18 1 97 179 HIS A C 1
ATOM 1425 O O . HIS A 1 179 ? -10.094 -0.622 12.805 1 97 179 HIS A O 1
ATOM 1431 N N . ASN A 1 180 ? -12.047 0.326 12.703 1 97.12 180 ASN A N 1
ATOM 1432 C CA . ASN A 1 180 ? -12.102 0.856 14.062 1 97.12 180 ASN A CA 1
ATOM 1433 C C . ASN A 1 180 ? -10.812 1.589 14.422 1 97.12 180 ASN A C 1
ATOM 1435 O O . ASN A 1 180 ? -10.203 1.303 15.453 1 97.12 180 ASN A O 1
ATOM 1439 N N . PRO A 1 181 ? -10.391 2.551 13.594 1 98.25 181 PRO A N 1
ATOM 1440 C CA . PRO A 1 181 ? -9.242 3.361 14 1 98.25 181 PRO A CA 1
ATOM 1441 C C . PRO A 1 181 ? -9.523 4.215 15.234 1 98.25 181 PRO A C 1
ATOM 1443 O O . PRO A 1 181 ? -10.672 4.598 15.477 1 98.25 181 PRO A O 1
ATOM 1446 N N . LEU A 1 182 ? -8.445 4.465 15.977 1 97.81 182 LEU A N 1
ATOM 1447 C CA . LEU A 1 182 ? -8.516 5.32 17.156 1 97.81 182 LEU A CA 1
ATOM 1448 C C . LEU A 1 182 ? -8.867 6.754 16.766 1 97.81 182 LEU A C 1
ATOM 1450 O O . LEU A 1 182 ? -9.664 7.406 17.438 1 97.81 182 LEU A O 1
ATOM 1454 N N . LEU A 1 183 ? -8.297 7.203 15.719 1 98.75 183 LEU A N 1
ATOM 1455 C CA . LEU A 1 183 ? -8.438 8.57 15.219 1 98.75 183 LEU A CA 1
ATOM 1456 C C . LEU A 1 183 ? -8.555 8.586 13.703 1 98.75 183 LEU A C 1
ATOM 1458 O O . LEU A 1 183 ? -7.848 7.844 13.016 1 98.75 183 LEU A O 1
ATOM 1462 N N . VAL A 1 184 ? -9.484 9.367 13.219 1 98.88 184 VAL A N 1
ATOM 1463 C CA . VAL A 1 184 ? -9.602 9.656 11.789 1 98.88 184 VAL A CA 1
ATOM 1464 C C . VAL A 1 184 ? -9.555 11.164 11.562 1 98.88 184 VAL A C 1
ATOM 1466 O O . VAL A 1 184 ? -10.328 11.914 12.156 1 98.88 184 VAL A O 1
ATOM 1469 N N . ILE A 1 185 ? -8.633 11.602 10.75 1 98.88 185 ILE A N 1
ATOM 1470 C CA . ILE A 1 185 ? -8.555 13.008 10.367 1 98.88 185 ILE A CA 1
ATOM 1471 C C . ILE A 1 185 ? -9.008 13.18 8.922 1 98.88 185 ILE A C 1
ATOM 1473 O O . ILE A 1 185 ? -8.516 12.492 8.023 1 98.88 185 ILE A O 1
ATOM 1477 N N . VAL A 1 186 ? -9.945 14.078 8.688 1 98.69 186 VAL A N 1
ATOM 1478 C CA . VAL A 1 186 ? -10.516 14.273 7.359 1 98.69 186 VAL A CA 1
ATOM 1479 C C . VAL A 1 186 ? -10.438 15.75 6.977 1 98.69 186 VAL A C 1
ATOM 1481 O O . VAL A 1 186 ? -10.195 16.609 7.828 1 98.69 186 VAL A O 1
ATOM 1484 N N . ALA A 1 187 ? -10.609 16.016 5.688 1 98.12 187 ALA A N 1
ATOM 1485 C CA . ALA A 1 187 ? -10.555 17.391 5.215 1 98.12 187 ALA A CA 1
ATOM 1486 C C . ALA A 1 187 ? -11.875 18.125 5.477 1 98.12 187 ALA A C 1
ATOM 1488 O O . ALA A 1 187 ? -12.938 17.484 5.527 1 98.12 187 ALA A O 1
ATOM 1489 N N . GLY A 1 188 ? -11.727 19.469 5.547 1 94 188 GLY A N 1
ATOM 1490 C CA . GLY A 1 188 ? -12.953 20.25 5.625 1 94 188 GLY A CA 1
ATOM 1491 C C . GLY A 1 188 ? -12.766 21.578 6.34 1 94 188 GLY A C 1
ATOM 1492 O O . GLY A 1 188 ? -11.773 21.766 7.047 1 94 188 GLY A O 1
ATOM 1493 N N . ARG A 1 189 ? -13.789 22.344 6.074 1 91.5 189 ARG A N 1
ATOM 1494 C CA . ARG A 1 189 ? -13.812 23.625 6.762 1 91.5 189 ARG A CA 1
ATOM 1495 C C . ARG A 1 189 ? -14.406 23.484 8.156 1 91.5 189 ARG A C 1
ATOM 1497 O O . ARG A 1 189 ? -15.273 22.641 8.391 1 91.5 189 ARG A O 1
ATOM 1504 N N . GLY A 1 190 ? -13.969 24.328 8.867 1 90.88 190 GLY A N 1
ATOM 1505 C CA . GLY A 1 190 ? -14.43 24.312 10.25 1 90.88 190 GLY A CA 1
ATOM 1506 C C . GLY A 1 190 ? -13.734 23.266 11.102 1 90.88 190 GLY A C 1
ATOM 1507 O O . GLY A 1 190 ? -13.242 22.25 10.578 1 90.88 190 GLY A O 1
ATOM 1508 N N . GLN A 1 191 ? -13.312 23.594 12.297 1 96.69 191 GLN A N 1
ATOM 1509 C CA . GLN A 1 191 ? -12.633 22.766 13.281 1 96.69 191 GLN A CA 1
ATOM 1510 C C . GLN A 1 191 ? -13.625 22.109 14.227 1 96.69 191 GLN A C 1
ATOM 1512 O O . GLN A 1 191 ? -14.211 22.766 15.094 1 96.69 191 GLN A O 1
ATOM 1517 N N . LYS A 1 192 ? -13.891 20.844 13.914 1 96.69 192 LYS A N 1
ATOM 1518 C CA . LYS A 1 192 ? -14.914 20.109 14.656 1 96.69 192 LYS A CA 1
ATOM 1519 C C . LYS A 1 192 ? -14.547 18.641 14.773 1 96.69 192 LYS A C 1
ATOM 1521 O O . LYS A 1 192 ? -13.57 18.188 14.18 1 96.69 192 LYS A O 1
ATOM 1526 N N . HIS A 1 193 ? -15.234 17.953 15.625 1 97.62 193 HIS A N 1
ATOM 1527 C CA . HIS A 1 193 ? -14.992 16.531 15.82 1 97.62 193 HIS A CA 1
ATOM 1528 C C . HIS A 1 193 ? -16.266 15.82 16.297 1 97.62 193 HIS A C 1
ATOM 1530 O O . HIS A 1 193 ? -17.172 16.453 16.828 1 97.62 193 HIS A O 1
ATOM 1536 N N . GLU A 1 194 ? -16.297 14.586 15.953 1 96.88 194 GLU A N 1
ATOM 1537 C CA . GLU A 1 194 ? -17.391 13.695 16.359 1 96.88 194 GLU A CA 1
ATOM 1538 C C . GLU A 1 194 ? -16.875 12.289 16.625 1 96.88 194 GLU A C 1
ATOM 1540 O O . GLU A 1 194 ? -15.766 11.93 16.203 1 96.88 194 GLU A O 1
ATOM 1545 N N . MET A 1 195 ? -17.703 11.57 17.391 1 97.19 195 MET A N 1
ATOM 1546 C CA . MET A 1 195 ? -17.438 10.141 17.547 1 97.19 195 MET A CA 1
ATOM 1547 C C . MET A 1 195 ? -18.234 9.336 16.531 1 97.19 195 MET A C 1
ATOM 1549 O O . MET A 1 195 ? -19.422 9.594 16.312 1 97.19 195 MET A O 1
ATOM 1553 N N . LEU A 1 196 ? -17.609 8.539 15.859 1 96.94 196 LEU A N 1
ATOM 1554 C CA . LEU A 1 196 ? -18.234 7.531 15.016 1 96.94 196 LEU A CA 1
ATOM 1555 C C . LEU A 1 196 ? -17.891 6.129 15.508 1 96.94 196 LEU A C 1
ATOM 1557 O O . LEU A 1 196 ? -16.828 5.598 15.188 1 96.94 196 LEU A O 1
ATOM 1561 N N . GLY A 1 197 ? -18.797 5.496 16.203 1 95.44 197 GLY A N 1
ATOM 1562 C CA . GLY A 1 197 ? -18.422 4.316 16.969 1 95.44 197 GLY A CA 1
ATOM 1563 C C . GLY A 1 197 ? -17.312 4.578 17.969 1 95.44 197 GLY A C 1
ATOM 1564 O O . GLY A 1 197 ? -17.406 5.488 18.797 1 95.44 197 GLY A O 1
ATOM 1565 N N . ALA A 1 198 ? -16.297 3.787 17.844 1 95.5 198 ALA A N 1
ATOM 1566 C CA . ALA A 1 198 ? -15.164 3.943 18.766 1 95.5 198 ALA A CA 1
ATOM 1567 C C . ALA A 1 198 ? -14.117 4.891 18.188 1 95.5 198 ALA A C 1
ATOM 1569 O O . ALA A 1 198 ? -13.133 5.215 18.859 1 95.5 198 ALA A O 1
ATOM 1570 N N . SER A 1 199 ? -14.398 5.363 17.031 1 98.19 199 SER A N 1
ATOM 1571 C CA . SER A 1 199 ? -13.391 6.168 16.344 1 98.19 199 SER A CA 1
ATOM 1572 C C . SER A 1 199 ? -13.641 7.656 16.531 1 98.19 199 SER A C 1
ATOM 1574 O O . SER A 1 199 ? -14.766 8.133 16.359 1 98.19 199 SER A O 1
ATOM 1576 N N . TRP A 1 200 ? -12.617 8.359 16.953 1 98.62 200 TRP A N 1
ATOM 1577 C CA . TRP A 1 200 ? -12.648 9.82 17.016 1 98.62 200 TRP A CA 1
ATOM 1578 C C . TRP A 1 200 ? -12.375 10.43 15.641 1 98.62 200 TRP A C 1
ATOM 1580 O O . TRP A 1 200 ? -11.273 10.305 15.102 1 98.62 200 TRP A O 1
ATOM 1590 N N . VAL A 1 201 ? -13.414 11.078 15.055 1 98.56 201 VAL A N 1
ATOM 1591 C CA . VAL A 1 201 ? -13.281 11.68 13.727 1 98.56 201 VAL A CA 1
ATOM 1592 C C . VAL A 1 201 ? -13.117 13.195 13.867 1 98.56 201 VAL A C 1
ATOM 1594 O O . VAL A 1 201 ? -13.938 13.859 14.5 1 98.56 201 VAL A O 1
ATOM 1597 N N . VAL A 1 202 ? -12.109 13.742 13.18 1 98.62 202 VAL A N 1
ATOM 1598 C CA . VAL A 1 202 ? -11.766 15.148 13.375 1 98.62 202 VAL A CA 1
ATOM 1599 C C . VAL A 1 202 ? -11.672 15.852 12.023 1 98.62 202 VAL A C 1
ATOM 1601 O O . VAL A 1 202 ? -11.094 15.32 11.078 1 98.62 202 VAL A O 1
ATOM 1604 N N . VAL A 1 203 ? -12.266 16.953 11.938 1 98.31 203 VAL A N 1
ATOM 1605 C CA . VAL A 1 203 ? -12 17.953 10.914 1 98.31 203 VAL A CA 1
ATOM 1606 C C . VAL A 1 203 ? -11.109 19.047 11.492 1 98.31 203 VAL A C 1
ATOM 1608 O O . VAL A 1 203 ? -11.57 19.891 12.273 1 98.31 203 VAL A O 1
ATOM 1611 N N . PRO A 1 204 ? -9.898 19.078 11.062 1 98.62 204 PRO A N 1
ATOM 1612 C CA . PRO A 1 204 ? -8.953 19.984 11.734 1 98.62 204 PRO A CA 1
ATOM 1613 C C . PRO A 1 204 ? -9.07 21.422 11.266 1 98.62 204 PRO A C 1
ATOM 1615 O O . PRO A 1 204 ? -8.562 22.344 11.922 1 98.62 204 PRO A O 1
ATOM 1618 N N . GLY A 1 205 ? -9.719 21.656 10.078 1 98.12 205 GLY A N 1
ATOM 1619 C CA . GLY A 1 205 ? -9.836 22.969 9.484 1 98.12 205 GLY A CA 1
ATOM 1620 C C . GLY A 1 205 ? -9.117 23.094 8.148 1 98.12 205 GLY A C 1
ATOM 1621 O O . GLY A 1 205 ? -8.367 22.188 7.762 1 98.12 205 GLY A O 1
ATOM 1622 N N . ASP A 1 206 ? -9.312 24.203 7.48 1 97.94 206 ASP A N 1
ATOM 1623 C CA . ASP A 1 206 ? -8.688 24.5 6.195 1 97.94 206 ASP A CA 1
ATOM 1624 C C . ASP A 1 206 ? -7.551 25.516 6.363 1 97.94 206 ASP A C 1
ATOM 1626 O O . ASP A 1 206 ? -7.785 26.672 6.715 1 97.94 206 ASP A O 1
ATOM 1630 N N . LEU A 1 207 ? -6.387 25.062 6.004 1 98.56 207 LEU A N 1
ATOM 1631 C CA . LEU A 1 207 ? -5.25 25.953 6.188 1 98.56 207 LEU A CA 1
ATOM 1632 C C . LEU A 1 207 ? -5.367 27.172 5.281 1 98.56 207 LEU A C 1
ATOM 1634 O O . LEU A 1 207 ? -4.91 28.266 5.641 1 98.56 207 LEU A O 1
ATOM 1638 N N . SER A 1 208 ? -5.996 26.984 4.066 1 97.19 208 SER A N 1
ATOM 1639 C CA . SER A 1 208 ? -6.188 28.125 3.176 1 97.19 208 SER A CA 1
ATOM 1640 C C . SER A 1 208 ? -7.023 29.219 3.842 1 97.19 208 SER A C 1
ATOM 1642 O O . SER A 1 208 ? -7 30.375 3.416 1 97.19 208 SER A O 1
ATOM 1644 N N . GLU A 1 209 ? -7.77 28.891 4.84 1 97.25 209 GLU A N 1
ATOM 1645 C CA . GLU A 1 209 ? -8.516 29.844 5.66 1 97.25 209 GLU A CA 1
ATOM 1646 C C . GLU A 1 209 ? -7.766 30.172 6.949 1 97.25 209 GLU A C 1
ATOM 1648 O O . GLU A 1 209 ? -8.305 30.828 7.836 1 97.25 209 GLU A O 1
ATOM 1653 N N . GLY A 1 210 ? -6.613 29.594 7.082 1 98.12 210 GLY A N 1
ATOM 1654 C CA . GLY A 1 210 ? -5.758 29.781 8.242 1 98.12 210 GLY A CA 1
ATOM 1655 C C . GLY A 1 210 ? -6.016 28.781 9.352 1 98.12 210 GLY A C 1
ATOM 1656 O O . GLY A 1 210 ? -5.348 28.812 10.391 1 98.12 210 GLY A O 1
ATOM 1657 N N . GLU A 1 211 ? -6.918 27.844 9.18 1 98.62 211 GLU A N 1
ATOM 1658 C CA . GLU A 1 211 ? -7.402 26.969 10.25 1 98.62 211 GLU A CA 1
ATOM 1659 C C . GLU A 1 211 ? -6.48 25.781 10.453 1 98.62 211 GLU A C 1
ATOM 1661 O O . GLU A 1 211 ? -6.02 25.172 9.484 1 98.62 211 GLU A O 1
ATOM 1666 N N . TYR A 1 212 ? -6.16 25.422 11.68 1 98.69 212 TYR A N 1
ATOM 1667 C CA . TYR A 1 212 ? -5.52 24.188 12.102 1 98.69 212 TYR A CA 1
ATOM 1668 C C . TYR A 1 212 ? -6.023 23.75 13.477 1 98.69 212 TYR A C 1
ATOM 1670 O O . TYR A 1 212 ? -6.691 24.531 14.172 1 98.69 212 TYR A O 1
ATOM 1678 N N . SER A 1 213 ? -5.777 22.547 13.867 1 98.81 213 SER A N 1
ATOM 1679 C CA . SER A 1 213 ? -6.184 22.062 15.188 1 98.81 213 SER A CA 1
ATOM 1680 C C . SER A 1 213 ? -5.059 21.281 15.859 1 98.81 213 SER A C 1
ATOM 1682 O O . SER A 1 213 ? -4.258 20.641 15.18 1 98.81 213 SER A O 1
ATOM 1684 N N . LEU A 1 214 ? -4.957 21.438 17.109 1 98.81 214 LEU A N 1
ATOM 1685 C CA . LEU A 1 214 ? -4.145 20.547 17.938 1 98.81 214 LEU A CA 1
ATOM 1686 C C . LEU A 1 214 ? -5 19.469 18.562 1 98.81 214 LEU A C 1
ATOM 1688 O O . LEU A 1 214 ? -5.969 19.75 19.266 1 98.81 214 LEU A O 1
ATOM 1692 N N . LEU A 1 215 ? -4.613 18.234 18.281 1 98.81 215 LEU A N 1
ATOM 1693 C CA . LEU A 1 215 ? -5.371 17.078 18.75 1 98.81 215 LEU A CA 1
ATOM 1694 C C . LEU A 1 215 ? -4.668 16.391 19.922 1 98.81 215 LEU A C 1
ATOM 1696 O O . LEU A 1 215 ? -3.49 16.047 19.828 1 98.81 215 LEU A O 1
ATOM 1700 N N . ASP A 1 216 ? -5.348 16.234 20.984 1 98.25 216 ASP A N 1
ATOM 1701 C CA . ASP A 1 216 ? -4.887 15.422 22.109 1 98.25 216 ASP A CA 1
ATOM 1702 C C . ASP A 1 216 ? -5.426 14 22.016 1 98.25 216 ASP A C 1
ATOM 1704 O O . ASP A 1 216 ? -6.598 13.75 22.312 1 98.25 216 ASP A O 1
ATOM 1708 N N . LEU A 1 217 ? -4.598 13.125 21.656 1 96.38 217 LEU A N 1
ATOM 1709 C CA . LEU A 1 217 ? -5 11.75 21.359 1 96.38 217 LEU A CA 1
ATOM 1710 C C . LEU A 1 217 ? -5.527 11.07 22.625 1 96.38 217 LEU A C 1
ATOM 1712 O O . LEU A 1 217 ? -6.438 10.242 22.547 1 96.38 217 LEU A O 1
ATOM 1716 N N . ARG A 1 218 ? -4.984 11.375 23.703 1 94.06 218 ARG A N 1
ATOM 1717 C CA . ARG A 1 218 ? -5.363 10.727 24.953 1 94.06 218 ARG A CA 1
ATOM 1718 C C . ARG A 1 218 ? -6.707 11.242 25.469 1 94.06 218 ARG A C 1
ATOM 1720 O O . ARG A 1 218 ? -7.582 10.461 25.828 1 94.06 218 ARG A O 1
ATOM 1727 N N . ALA A 1 219 ? -6.852 12.516 25.406 1 96.88 219 ALA A N 1
ATOM 1728 C CA . ALA A 1 219 ? -8.055 13.133 25.969 1 96.88 219 ALA A CA 1
ATOM 1729 C C . ALA A 1 219 ? -9.156 13.234 24.906 1 96.88 219 ALA A C 1
ATOM 1731 O O . ALA A 1 219 ? -10.312 13.516 25.234 1 96.88 219 ALA A O 1
ATOM 1732 N N . ARG A 1 220 ? -8.852 12.969 23.688 1 97.44 220 ARG A N 1
ATOM 1733 C CA . ARG A 1 220 ? -9.75 13.188 22.547 1 97.44 220 ARG A CA 1
ATOM 1734 C C . ARG A 1 220 ? -10.32 14.602 22.578 1 97.44 220 ARG A C 1
ATOM 1736 O O . ARG A 1 220 ? -11.539 14.789 22.516 1 97.44 220 ARG A O 1
ATOM 1743 N N . LYS A 1 221 ? -9.406 15.492 22.656 1 98 221 LYS A N 1
ATOM 1744 C CA . LYS A 1 221 ? -9.758 16.906 22.672 1 98 221 LYS A CA 1
ATOM 1745 C C . LYS A 1 221 ? -9.133 17.641 21.484 1 98 221 LYS A C 1
ATOM 1747 O O . LYS A 1 221 ? -8.023 17.312 21.062 1 98 221 LYS A O 1
ATOM 1752 N N . LEU A 1 222 ? -9.875 18.562 21.016 1 98.31 222 LEU A N 1
ATOM 1753 C CA . LEU A 1 222 ? -9.469 19.391 19.875 1 98.31 222 LEU A CA 1
ATOM 1754 C C . LEU A 1 222 ? -9.328 20.844 20.281 1 98.31 222 LEU A C 1
ATOM 1756 O O . LEU A 1 222 ? -10.266 21.453 20.812 1 98.31 222 LEU A O 1
ATOM 1760 N N . GLU A 1 223 ? -8.172 21.375 20.188 1 98.38 223 GLU A N 1
ATOM 1761 C CA . GLU A 1 223 ? -7.938 22.797 20.375 1 98.38 223 GLU A CA 1
ATOM 1762 C C . GLU A 1 223 ? -7.785 23.516 19.031 1 98.38 223 GLU A C 1
ATOM 1764 O O . GLU A 1 223 ? -6.926 23.156 18.219 1 98.38 223 GLU A O 1
ATOM 1769 N N . THR A 1 224 ? -8.586 24.531 18.859 1 98.06 224 THR A N 1
ATOM 1770 C CA . THR A 1 224 ? -8.602 25.234 17.578 1 98.06 224 THR A CA 1
ATOM 1771 C C . THR A 1 224 ? -7.516 26.297 17.531 1 98.06 224 THR A C 1
ATOM 1773 O O . THR A 1 224 ? -7.215 26.938 18.531 1 98.06 224 THR A O 1
ATOM 1776 N N . GLY A 1 225 ? -6.867 26.375 16.344 1 97.69 225 GLY A N 1
ATOM 1777 C CA . GLY A 1 225 ? -5.926 27.438 16.047 1 97.69 225 GLY A CA 1
ATOM 1778 C C . GLY A 1 225 ? -6.145 28.062 14.68 1 97.69 225 GLY A C 1
ATOM 1779 O O . GLY A 1 225 ? -6.883 27.516 13.852 1 97.69 225 GLY A O 1
ATOM 1780 N N . ASN A 1 226 ? -5.598 29.266 14.461 1 97.75 226 ASN A N 1
ATOM 1781 C CA . ASN A 1 226 ? -5.672 29.984 13.203 1 97.75 226 ASN A CA 1
ATOM 1782 C C . ASN A 1 226 ? -4.418 30.828 12.969 1 97.75 226 ASN A C 1
ATOM 1784 O O . ASN A 1 226 ? -3.984 31.562 13.852 1 97.75 226 ASN A O 1
ATOM 1788 N N . VAL A 1 227 ? -3.859 30.688 11.82 1 97 227 VAL A N 1
ATOM 1789 C CA . VAL A 1 227 ? -2.604 31.375 11.562 1 97 227 VAL A CA 1
ATOM 1790 C C . VAL A 1 227 ? -2.885 32.719 10.906 1 97 227 VAL A C 1
ATOM 1792 O O . VAL A 1 227 ? -1.959 33.438 10.508 1 97 227 VAL A O 1
ATOM 1795 N N . ARG A 1 228 ? -4.152 33 10.648 1 91.5 228 ARG A N 1
ATOM 1796 C CA . ARG A 1 228 ? -4.539 34.312 10.133 1 91.5 228 ARG A CA 1
ATOM 1797 C C . ARG A 1 228 ? -5.148 35.188 11.227 1 91.5 228 ARG A C 1
ATOM 1799 O O . ARG A 1 228 ? -5.66 34.656 12.227 1 91.5 228 ARG A O 1
ATOM 1806 N N . MET B 1 1 ? -1.08 -26.781 15.219 1 39.91 1 MET B N 1
ATOM 1807 C CA . MET B 1 1 ? -0.238 -25.594 15.273 1 39.91 1 MET B CA 1
ATOM 1808 C C . MET B 1 1 ? 0.148 -25.125 13.875 1 39.91 1 MET B C 1
ATOM 1810 O O . MET B 1 1 ? 0.706 -25.906 13.094 1 39.91 1 MET B O 1
ATOM 1814 N N . ARG B 1 2 ? -0.528 -24.203 13.445 1 51.09 2 ARG B N 1
ATOM 1815 C CA . ARG B 1 2 ? -0.395 -23.953 12.008 1 51.09 2 ARG B CA 1
ATOM 1816 C C . ARG B 1 2 ? 1.069 -23.797 11.617 1 51.09 2 ARG B C 1
ATOM 1818 O O . ARG B 1 2 ? 1.838 -23.141 12.312 1 51.09 2 ARG B O 1
ATOM 1825 N N . ARG B 1 3 ? 1.575 -24.719 10.836 1 72.38 3 ARG B N 1
ATOM 1826 C CA . ARG B 1 3 ? 2.955 -24.969 10.438 1 72.38 3 ARG B CA 1
ATOM 1827 C C . ARG B 1 3 ? 3.52 -23.781 9.656 1 72.38 3 ARG B C 1
ATOM 1829 O O . ARG B 1 3 ? 2.781 -23.094 8.953 1 72.38 3 ARG B O 1
ATOM 1836 N N . THR B 1 4 ? 4.613 -23.297 9.984 1 90.06 4 THR B N 1
ATOM 1837 C CA . THR B 1 4 ? 5.418 -22.297 9.289 1 90.06 4 THR B CA 1
ATOM 1838 C C . THR B 1 4 ? 5.574 -22.656 7.812 1 90.06 4 THR B C 1
ATOM 1840 O O . THR B 1 4 ? 5.781 -23.828 7.473 1 90.06 4 THR B O 1
ATOM 1843 N N . VAL B 1 5 ? 5.32 -21.703 6.965 1 96.06 5 VAL B N 1
ATOM 1844 C CA . VAL B 1 5 ? 5.473 -21.922 5.527 1 96.06 5 VAL B CA 1
ATOM 1845 C C . VAL B 1 5 ? 6.914 -22.312 5.215 1 96.06 5 VAL B C 1
ATOM 1847 O O . VAL B 1 5 ? 7.855 -21.641 5.633 1 96.06 5 VAL B O 1
ATOM 1850 N N . ARG B 1 6 ? 7.066 -23.328 4.473 1 96.75 6 ARG B N 1
ATOM 1851 C CA . ARG B 1 6 ? 8.383 -23.766 4.012 1 96.75 6 ARG B CA 1
ATOM 1852 C C . ARG B 1 6 ? 8.383 -24 2.504 1 96.75 6 ARG B C 1
ATOM 1854 O O . ARG B 1 6 ? 9.273 -23.531 1.796 1 96.75 6 ARG B O 1
ATOM 1861 N N . TYR B 1 7 ? 7.414 -24.734 2.029 1 97.81 7 TYR B N 1
ATOM 1862 C CA . TYR B 1 7 ? 7.328 -25.062 0.611 1 97.81 7 TYR B CA 1
ATOM 1863 C C . TYR B 1 7 ? 6.336 -24.156 -0.103 1 97.81 7 TYR B C 1
ATOM 1865 O O . TYR B 1 7 ? 5.164 -24.094 0.272 1 97.81 7 TYR B O 1
ATOM 1873 N N . ILE B 1 8 ? 6.789 -23.453 -1.115 1 98.62 8 ILE B N 1
ATOM 1874 C CA . ILE B 1 8 ? 5.973 -22.531 -1.89 1 98.62 8 ILE B CA 1
ATOM 1875 C C . ILE B 1 8 ? 5.867 -23.016 -3.332 1 98.62 8 ILE B C 1
ATOM 1877 O O . ILE B 1 8 ? 6.879 -23.188 -4.016 1 98.62 8 ILE B O 1
ATOM 1881 N N . LEU B 1 9 ? 4.672 -23.328 -3.781 1 98.88 9 LEU B N 1
ATOM 1882 C CA . LEU B 1 9 ? 4.422 -23.625 -5.191 1 98.88 9 LEU B CA 1
ATOM 1883 C C . LEU B 1 9 ? 4.277 -22.328 -5.988 1 98.88 9 LEU B C 1
ATOM 1885 O O . LEU B 1 9 ? 3.439 -21.484 -5.656 1 98.88 9 LEU B O 1
ATOM 1889 N N . ALA B 1 10 ? 5.125 -22.141 -7.031 1 98.94 10 ALA B N 1
ATOM 1890 C CA . ALA B 1 10 ? 5.16 -20.844 -7.699 1 98.94 10 ALA B CA 1
ATOM 1891 C C . ALA B 1 10 ? 5.16 -21 -9.219 1 98.94 10 ALA B C 1
ATOM 1893 O O . ALA B 1 10 ? 5.684 -21.984 -9.742 1 98.94 10 ALA B O 1
ATOM 189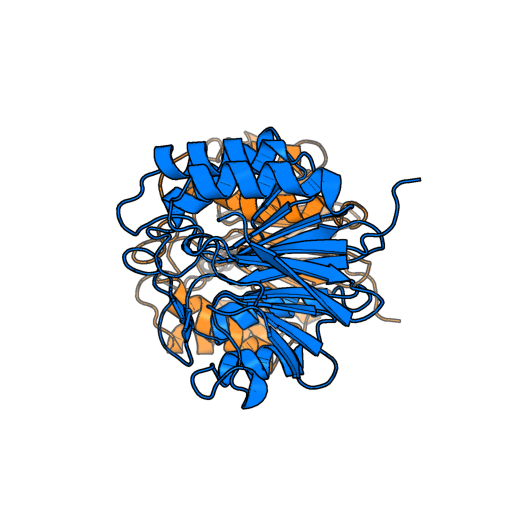4 N N . THR B 1 11 ? 4.59 -20.078 -9.891 1 98.88 11 THR B N 1
ATOM 1895 C CA . THR B 1 11 ? 4.629 -19.969 -11.352 1 98.88 11 THR B CA 1
ATOM 1896 C C . THR B 1 11 ? 4.426 -18.531 -11.797 1 98.88 11 THR B C 1
ATOM 1898 O O . THR B 1 11 ? 4.262 -17.625 -10.969 1 98.88 11 THR B O 1
ATOM 1901 N N . SER B 1 12 ? 4.598 -18.312 -13.094 1 98.88 12 SER B N 1
ATOM 1902 C CA . SER B 1 12 ? 4.336 -17 -13.664 1 98.88 12 SER B CA 1
ATOM 1903 C C . SER B 1 12 ? 3.664 -17.109 -15.031 1 98.88 12 SER B C 1
ATOM 1905 O O . SER B 1 12 ? 3.625 -18.203 -15.617 1 98.88 12 SER B O 1
ATOM 1907 N N . ASN B 1 13 ? 2.951 -16.125 -15.43 1 98.5 13 ASN B N 1
ATOM 1908 C CA . ASN B 1 13 ? 2.43 -15.922 -16.781 1 98.5 13 ASN B CA 1
ATOM 1909 C C . ASN B 1 13 ? 1.478 -17.047 -17.172 1 98.5 13 ASN B C 1
ATOM 1911 O O . ASN B 1 13 ? 1.625 -17.641 -18.25 1 98.5 13 ASN B O 1
ATOM 1915 N N . PRO B 1 14 ? 0.487 -17.25 -16.406 1 98.44 14 PRO B N 1
ATOM 1916 C CA . PRO B 1 14 ? -0.542 -18.172 -16.875 1 98.44 14 PRO B CA 1
ATOM 1917 C C . PRO B 1 14 ? -1.162 -17.734 -18.203 1 98.44 14 PRO B C 1
ATOM 1919 O O . PRO B 1 14 ? -1.57 -18.562 -19.016 1 98.44 14 PRO B O 1
ATOM 1922 N N . MET B 1 15 ? -1.371 -16.391 -18.438 1 97.5 15 MET B N 1
ATOM 1923 C CA . MET B 1 15 ? -1.787 -15.797 -19.703 1 97.5 15 MET B CA 1
ATOM 1924 C C . MET B 1 15 ? -3.145 -16.344 -20.141 1 97.5 15 MET B C 1
ATOM 1926 O O . MET B 1 15 ? -3.355 -16.609 -21.328 1 97.5 15 MET B O 1
ATOM 1930 N N . GLY B 1 16 ? -3.957 -16.594 -19.141 1 97.5 16 GLY B N 1
ATOM 1931 C CA . GLY B 1 16 ? -5.328 -17 -19.438 1 97.5 16 GLY B CA 1
ATOM 1932 C C . GLY B 1 16 ? -5.473 -18.484 -19.719 1 97.5 16 GLY B C 1
ATOM 1933 O O . GLY B 1 16 ? -6.543 -18.938 -20.141 1 97.5 16 GLY B O 1
ATOM 1934 N N . ASP B 1 17 ? -4.469 -19.219 -19.625 1 97.56 17 ASP B N 1
ATOM 1935 C CA . ASP B 1 17 ? -4.551 -20.672 -19.812 1 97.56 17 ASP B CA 1
ATOM 1936 C C . ASP B 1 17 ? -5.188 -21.328 -18.594 1 97.56 17 ASP B C 1
ATOM 1938 O O . ASP B 1 17 ? -4.488 -21.922 -17.766 1 97.56 17 ASP B O 1
ATOM 1942 N N . LEU B 1 18 ? -6.5 -21.406 -18.594 1 97.69 18 LEU B N 1
ATOM 1943 C CA . LEU B 1 18 ? -7.254 -21.859 -17.438 1 97.69 18 LEU B CA 1
ATOM 1944 C C . LEU B 1 18 ? -7.094 -23.375 -17.25 1 97.69 18 LEU B C 1
ATOM 1946 O O . LEU B 1 18 ? -7.152 -23.875 -16.125 1 97.69 18 LEU B O 1
ATOM 1950 N N . GLU B 1 19 ? -6.871 -24.047 -18.344 1 98 19 GLU B N 1
ATOM 1951 C CA . GLU B 1 19 ? -6.617 -25.469 -18.234 1 98 19 GLU B CA 1
ATOM 1952 C C . GLU B 1 19 ? -5.312 -25.75 -17.484 1 98 19 GLU B C 1
ATOM 1954 O O . GLU B 1 19 ? -5.277 -26.578 -16.578 1 98 19 GLU B O 1
ATOM 1959 N N . ALA B 1 20 ? -4.27 -25.094 -17.859 1 98.44 20 ALA B N 1
ATOM 1960 C CA . ALA B 1 20 ? -2.994 -25.234 -17.156 1 98.44 20 ALA B CA 1
ATOM 1961 C C . ALA B 1 20 ? -3.123 -24.828 -15.703 1 98.44 20 ALA B C 1
ATOM 1963 O O . ALA B 1 20 ? -2.516 -25.438 -14.82 1 98.44 20 ALA B O 1
ATOM 1964 N N . LEU B 1 21 ? -3.906 -23.781 -15.453 1 98.69 21 LEU B N 1
ATOM 1965 C CA . LEU B 1 21 ? -4.129 -23.312 -14.086 1 98.69 21 LEU B CA 1
ATOM 1966 C C . LEU B 1 21 ? -4.809 -24.391 -13.258 1 98.69 21 LEU B C 1
ATOM 1968 O O . LEU B 1 21 ? -4.434 -24.625 -12.102 1 98.69 21 LEU B O 1
ATOM 1972 N N . GLU B 1 22 ? -5.812 -25.016 -13.828 1 98.56 22 GLU B N 1
ATOM 1973 C CA . GLU B 1 22 ? -6.508 -26.094 -13.125 1 98.56 22 GLU B CA 1
ATOM 1974 C C . GLU B 1 22 ? -5.547 -27.219 -12.758 1 98.56 22 GLU B C 1
ATOM 1976 O O . GLU B 1 22 ? -5.578 -27.719 -11.633 1 98.56 22 GLU B O 1
ATOM 1981 N N . LYS B 1 23 ? -4.75 -27.562 -13.672 1 98.38 23 LYS B N 1
ATOM 1982 C CA . LYS B 1 23 ? -3.766 -28.609 -13.422 1 98.38 23 LYS B CA 1
ATOM 1983 C C . LYS B 1 23 ? -2.771 -28.188 -12.344 1 98.38 23 LYS B C 1
ATOM 1985 O O . LYS B 1 23 ? -2.408 -28.984 -11.477 1 98.38 23 LYS B O 1
ATOM 1990 N N . PHE B 1 24 ? -2.295 -26.969 -12.445 1 98.56 24 PHE B N 1
ATOM 1991 C CA . PHE B 1 24 ? -1.383 -26.391 -11.469 1 98.56 24 PHE B CA 1
ATOM 1992 C C . PHE B 1 24 ? -1.971 -26.469 -10.062 1 98.56 24 PHE B C 1
ATOM 1994 O O . PHE B 1 24 ? -1.292 -26.875 -9.117 1 98.56 24 PHE B O 1
ATOM 2001 N N . VAL B 1 25 ? -3.262 -26.078 -9.906 1 98.44 25 VAL B N 1
ATOM 2002 C CA . VAL B 1 25 ? -3.963 -26.094 -8.625 1 98.44 25 VAL B CA 1
ATOM 2003 C C . VAL B 1 25 ? -4.082 -27.547 -8.133 1 98.44 25 VAL B C 1
ATOM 2005 O O . VAL B 1 25 ? -3.912 -27.812 -6.941 1 98.44 25 VAL B O 1
ATOM 2008 N N . LYS B 1 26 ? -4.246 -28.469 -8.992 1 97 26 LYS B N 1
ATOM 2009 C CA . LYS B 1 26 ? -4.457 -29.875 -8.641 1 97 26 LYS B CA 1
ATOM 2010 C C . LYS B 1 26 ? -3.16 -30.516 -8.164 1 97 26 LYS B C 1
ATOM 2012 O O . LYS B 1 26 ? -3.191 -31.516 -7.434 1 97 26 LYS B O 1
ATOM 2017 N N . VAL B 1 27 ? -2.055 -29.984 -8.555 1 96.31 27 VAL B N 1
ATOM 2018 C CA . VAL B 1 27 ? -0.776 -30.578 -8.172 1 96.31 27 VAL B CA 1
ATOM 2019 C C . VAL B 1 27 ? -0.411 -30.141 -6.75 1 96.31 27 VAL B C 1
ATOM 2021 O O . VAL B 1 27 ? 0.39 -30.797 -6.082 1 96.31 27 VAL B O 1
ATOM 2024 N N . ALA B 1 28 ? -0.96 -29.031 -6.258 1 95.44 28 ALA B N 1
ATOM 2025 C CA . ALA B 1 28 ? -0.554 -28.391 -5.008 1 95.44 28 ALA B CA 1
ATOM 2026 C C . ALA B 1 28 ? -0.582 -29.391 -3.85 1 95.44 28 ALA B C 1
ATOM 2028 O O . ALA B 1 28 ? 0.4 -29.531 -3.115 1 95.44 28 ALA B O 1
ATOM 2029 N N . PRO B 1 29 ? -1.665 -30.234 -3.719 1 93.12 29 PRO B N 1
ATOM 2030 C CA . PRO B 1 29 ? -1.7 -31.172 -2.596 1 93.12 29 PRO B CA 1
ATOM 2031 C C . PRO B 1 29 ? -0.604 -32.219 -2.678 1 93.12 29 PRO B C 1
ATOM 2033 O O . PRO B 1 29 ? -0.086 -32.656 -1.648 1 93.12 29 PRO B O 1
ATOM 2036 N N . ASP B 1 30 ? -0.224 -32.594 -3.812 1 93.69 30 ASP B N 1
ATOM 2037 C CA . ASP B 1 30 ? 0.746 -33.656 -4.008 1 93.69 30 ASP B CA 1
ATOM 2038 C C . ASP B 1 30 ? 2.168 -33.156 -3.752 1 93.69 30 ASP B C 1
ATOM 2040 O O . ASP B 1 30 ? 3.084 -33.969 -3.559 1 93.69 30 ASP B O 1
ATOM 2044 N N . THR B 1 31 ? 2.412 -31.891 -3.826 1 93.62 31 THR B N 1
ATOM 2045 C CA . THR B 1 31 ? 3.748 -31.328 -3.676 1 93.62 31 THR B CA 1
ATOM 2046 C C . THR B 1 31 ? 4.059 -31.062 -2.207 1 93.62 31 THR B C 1
ATOM 2048 O O . THR B 1 31 ? 5.215 -30.844 -1.841 1 93.62 31 THR B O 1
ATOM 2051 N N . GLY B 1 32 ? 3.008 -31.031 -1.387 1 94.69 32 GLY B N 1
ATOM 2052 C CA . GLY B 1 32 ? 3.193 -30.641 -0.002 1 94.69 32 GLY B CA 1
ATOM 2053 C C . GLY B 1 32 ? 3.35 -29.141 0.167 1 94.69 32 GLY B C 1
ATOM 2054 O O . GLY B 1 32 ? 3.865 -28.672 1.186 1 94.69 32 GLY B O 1
ATOM 2055 N N . ALA B 1 33 ? 2.986 -28.375 -0.778 1 97.31 33 ALA B N 1
ATOM 2056 C CA . ALA B 1 33 ? 3.1 -26.922 -0.729 1 97.31 33 ALA B CA 1
ATOM 2057 C C . ALA B 1 33 ? 2.295 -26.344 0.433 1 97.31 33 ALA B C 1
ATOM 2059 O O . ALA B 1 33 ? 1.191 -26.812 0.722 1 97.31 33 ALA B O 1
ATOM 2060 N N . ASP B 1 34 ? 2.906 -25.328 1.081 1 97.31 34 ASP B N 1
ATOM 2061 C CA . ASP B 1 34 ? 2.25 -24.609 2.172 1 97.31 34 ASP B CA 1
ATOM 2062 C C . ASP B 1 34 ? 1.585 -23.328 1.669 1 97.31 34 ASP B C 1
ATOM 2064 O O . ASP B 1 34 ? 0.71 -22.781 2.336 1 97.31 34 ASP B O 1
ATOM 2068 N N . ALA B 1 35 ? 2.035 -22.844 0.562 1 98.25 35 ALA B N 1
ATOM 2069 C CA . ALA B 1 35 ? 1.574 -21.578 -0.013 1 98.25 35 ALA B CA 1
ATOM 2070 C C . ALA B 1 35 ? 1.774 -21.562 -1.525 1 98.25 35 ALA B C 1
ATOM 2072 O O . ALA B 1 35 ? 2.484 -22.406 -2.074 1 98.25 35 ALA B O 1
ATOM 2073 N N . ILE B 1 36 ? 1.097 -20.609 -2.178 1 98.81 36 ILE B N 1
ATOM 2074 C CA . ILE B 1 36 ? 1.188 -20.469 -3.629 1 98.81 36 ILE B CA 1
ATOM 2075 C C . ILE B 1 36 ? 1.538 -19.031 -3.99 1 98.81 36 ILE B C 1
ATOM 2077 O O . ILE B 1 36 ? 1.011 -18.078 -3.395 1 98.81 36 ILE B O 1
ATOM 2081 N N . ALA B 1 37 ? 2.469 -18.859 -4.898 1 98.94 37 ALA B N 1
ATOM 2082 C CA . ALA B 1 37 ? 2.781 -17.547 -5.48 1 98.94 37 ALA B CA 1
ATOM 2083 C C . ALA B 1 37 ? 2.576 -17.562 -6.992 1 98.94 37 ALA B C 1
ATOM 2085 O O . ALA B 1 37 ? 3.072 -18.453 -7.688 1 98.94 37 ALA B O 1
ATOM 2086 N N . VAL B 1 38 ? 1.836 -16.609 -7.523 1 98.94 38 VAL B N 1
ATOM 2087 C CA . VAL B 1 38 ? 1.615 -16.5 -8.961 1 98.94 38 VAL B CA 1
ATOM 2088 C C . VAL B 1 38 ? 1.978 -15.102 -9.445 1 98.94 38 VAL B C 1
ATOM 2090 O O . VAL B 1 38 ? 1.402 -14.109 -8.984 1 98.94 38 VAL B O 1
ATOM 2093 N N . ILE B 1 39 ? 2.914 -15.031 -10.359 1 98.88 39 ILE B N 1
ATOM 2094 C CA . ILE B 1 39 ? 3.336 -13.758 -10.945 1 98.88 39 ILE B CA 1
ATOM 2095 C C . ILE B 1 39 ? 2.65 -13.562 -12.289 1 98.88 39 ILE B C 1
ATOM 2097 O O . ILE B 1 39 ? 2.615 -14.477 -13.117 1 98.88 39 ILE B O 1
ATOM 2101 N N . GLY B 1 40 ? 2.025 -12.398 -12.453 1 98.5 40 GLY B N 1
ATOM 2102 C CA . GLY B 1 40 ? 1.451 -12.102 -13.758 1 98.5 40 GLY B CA 1
ATOM 2103 C C . GLY B 1 40 ? 2.443 -12.258 -14.898 1 98.5 40 GLY B C 1
ATOM 2104 O O . GLY B 1 40 ? 3.621 -12.539 -14.664 1 98.5 40 GLY B O 1
ATOM 2105 N N . ASN B 1 41 ? 1.918 -12.172 -16.109 1 98.56 41 ASN B N 1
ATOM 2106 C CA . ASN B 1 41 ? 0.576 -11.867 -16.594 1 98.56 41 ASN B CA 1
ATOM 2107 C C . ASN B 1 41 ? -0.397 -13.008 -16.297 1 98.56 41 ASN B C 1
ATOM 2109 O O . ASN B 1 41 ? -0.22 -14.125 -16.797 1 98.56 41 ASN B O 1
ATOM 2113 N N . LEU B 1 42 ? -1.441 -12.633 -15.555 1 98.81 42 LEU B N 1
ATOM 2114 C CA . LEU B 1 42 ? -2.459 -13.641 -15.266 1 98.81 42 LEU B CA 1
ATOM 2115 C C . LEU B 1 42 ? -3.301 -13.922 -16.5 1 98.81 42 LEU B C 1
ATOM 2117 O O . LEU B 1 42 ? -3.641 -15.078 -16.781 1 98.81 42 LEU B O 1
ATOM 2121 N N . MET B 1 43 ? -3.57 -12.875 -17.219 1 98.12 43 MET B N 1
ATOM 2122 C CA . MET B 1 43 ? -4.453 -12.914 -18.375 1 98.12 43 MET B CA 1
ATOM 2123 C C . MET B 1 43 ? -3.811 -12.219 -19.578 1 98.12 43 MET B C 1
ATOM 2125 O O . MET B 1 43 ? -2.881 -11.43 -19.406 1 98.12 43 MET B O 1
ATOM 2129 N N . PRO B 1 44 ? -4.348 -12.539 -20.797 1 96 44 PRO B N 1
ATOM 2130 C CA . PRO B 1 44 ? -3.926 -11.734 -21.953 1 96 44 PRO B CA 1
ATOM 2131 C C . PRO B 1 44 ? -4.531 -10.336 -21.938 1 96 44 PRO B C 1
ATOM 2133 O O . PRO B 1 44 ? -5.457 -10.062 -21.172 1 96 44 PRO B O 1
ATOM 2136 N N . LYS B 1 45 ? -3.992 -9.438 -22.703 1 93 45 LYS B N 1
ATOM 2137 C CA . LYS B 1 45 ? -4.363 -8.023 -22.703 1 93 45 LYS B CA 1
ATOM 2138 C C . LYS B 1 45 ? -5.848 -7.848 -23.031 1 93 45 LYS B C 1
ATOM 2140 O O . LYS B 1 45 ? -6.453 -6.848 -22.641 1 93 45 LYS B O 1
ATOM 2145 N N . THR B 1 46 ? -6.527 -8.789 -23.562 1 91.31 46 THR B N 1
ATOM 2146 C CA . THR B 1 46 ? -7.914 -8.656 -24 1 91.31 46 THR B CA 1
ATOM 2147 C C . THR B 1 46 ? -8.867 -9.047 -22.875 1 91.31 46 THR B C 1
ATOM 2149 O O . THR B 1 46 ? -10.086 -8.945 -23.031 1 91.31 46 THR B O 1
ATOM 2152 N N . ALA B 1 47 ? -8.289 -9.383 -21.766 1 94.44 47 ALA B N 1
ATOM 2153 C CA . ALA B 1 47 ? -9.117 -9.93 -20.688 1 94.44 47 ALA B CA 1
ATOM 2154 C C . ALA B 1 47 ? -9.961 -8.844 -20.031 1 94.44 47 ALA B C 1
ATOM 2156 O O . ALA B 1 47 ? -9.539 -7.688 -19.953 1 94.44 47 ALA B O 1
ATOM 2157 N N . LYS B 1 48 ? -11.109 -9.227 -19.609 1 95.38 48 LYS B N 1
ATOM 2158 C CA . LYS B 1 48 ? -12.047 -8.375 -18.875 1 95.38 48 LYS B CA 1
ATOM 2159 C C . LYS B 1 48 ? -12.289 -8.922 -17.469 1 95.38 48 LYS B C 1
ATOM 2161 O O . LYS B 1 48 ? -11.719 -9.938 -17.078 1 95.38 48 LYS B O 1
ATOM 2166 N N . SER B 1 49 ? -13.062 -8.211 -16.688 1 95.12 49 SER B N 1
ATOM 2167 C CA . SER B 1 49 ? -13.32 -8.555 -15.289 1 95.12 49 SER B CA 1
ATOM 2168 C C . SER B 1 49 ? -13.773 -10.008 -15.148 1 95.12 49 SER B C 1
ATOM 2170 O O . SER B 1 49 ? -13.32 -10.727 -14.258 1 95.12 49 SER B O 1
ATOM 2172 N N . ARG B 1 50 ? -14.578 -10.453 -16.047 1 96.25 50 ARG B N 1
ATOM 2173 C CA . ARG B 1 50 ? -15.102 -11.805 -15.977 1 96.25 50 ARG B CA 1
ATOM 2174 C C . ARG B 1 50 ? -13.984 -12.836 -16.109 1 96.25 50 ARG B C 1
ATOM 2176 O O . ARG B 1 50 ? -14.047 -13.914 -15.508 1 96.25 50 ARG B O 1
ATOM 2183 N N . ASP B 1 51 ? -13.047 -12.562 -16.922 1 97.81 51 ASP B N 1
ATOM 2184 C CA . ASP B 1 51 ? -11.922 -13.477 -17.125 1 97.81 51 ASP B CA 1
ATOM 2185 C C . ASP B 1 51 ? -11.07 -13.594 -15.867 1 97.81 51 ASP B C 1
ATOM 2187 O O . ASP B 1 51 ? -10.68 -14.695 -15.477 1 97.81 51 ASP B O 1
ATOM 2191 N N . TYR B 1 52 ? -10.82 -12.484 -15.195 1 98.25 52 TYR B N 1
ATOM 2192 C CA . TYR B 1 52 ? -10.094 -12.508 -13.938 1 98.25 52 TYR B CA 1
ATOM 2193 C C . TYR B 1 52 ? -10.883 -13.25 -12.867 1 98.25 52 TYR B C 1
ATOM 2195 O O . TYR B 1 52 ? -10.305 -14 -12.062 1 98.25 52 TYR B O 1
ATOM 2203 N N . ALA B 1 53 ? -12.164 -13.023 -12.844 1 98 53 ALA B N 1
ATOM 2204 C CA . ALA B 1 53 ? -13.016 -13.727 -11.891 1 98 53 ALA B CA 1
ATOM 2205 C C . ALA B 1 53 ? -12.867 -15.234 -12.031 1 98 53 ALA B C 1
ATOM 2207 O O . ALA B 1 53 ? -12.719 -15.945 -11.031 1 98 53 ALA B O 1
ATOM 2208 N N . ALA B 1 54 ? -12.922 -15.688 -13.273 1 98.12 54 ALA B N 1
ATOM 2209 C CA . ALA B 1 54 ? -12.758 -17.109 -13.531 1 98.12 54 ALA B CA 1
ATOM 2210 C C . ALA B 1 54 ? -11.383 -17.609 -13.086 1 98.12 54 ALA B C 1
ATOM 2212 O O . ALA B 1 54 ? -11.266 -18.672 -12.477 1 98.12 54 ALA B O 1
ATOM 2213 N N . PHE B 1 55 ? -10.391 -16.875 -13.406 1 98.62 55 PHE B N 1
ATOM 2214 C CA . PHE B 1 55 ? -9.023 -17.203 -13.031 1 98.62 55 PHE B CA 1
ATOM 2215 C C . PHE B 1 55 ? -8.906 -17.359 -11.516 1 98.62 55 PHE B C 1
ATOM 2217 O O . PHE B 1 55 ? -8.422 -18.391 -11.031 1 98.62 55 PHE B O 1
ATOM 2224 N N . PHE B 1 56 ? -9.359 -16.359 -10.758 1 98.62 56 PHE B N 1
ATOM 2225 C CA . PHE B 1 56 ? -9.219 -16.359 -9.305 1 98.62 56 PHE B CA 1
ATOM 2226 C C . PHE B 1 56 ? -10.07 -17.453 -8.68 1 98.62 56 PHE B C 1
ATOM 2228 O O . PHE B 1 56 ? -9.688 -18.031 -7.66 1 98.62 56 PHE B O 1
ATOM 2235 N N . ARG B 1 57 ? -11.195 -17.75 -9.266 1 98.12 57 ARG B N 1
ATOM 2236 C CA . ARG B 1 57 ? -12.016 -18.844 -8.766 1 98.12 57 ARG B CA 1
ATOM 2237 C C . ARG B 1 57 ? -11.258 -20.172 -8.828 1 98.12 57 ARG B C 1
ATOM 2239 O O . ARG B 1 57 ? -11.234 -20.922 -7.848 1 98.12 57 ARG B O 1
ATOM 2246 N N . ILE B 1 58 ? -10.672 -20.422 -9.914 1 98.56 58 ILE B N 1
ATOM 2247 C CA . ILE B 1 58 ? -9.914 -21.656 -10.078 1 98.56 58 ILE B CA 1
ATOM 2248 C C . ILE B 1 58 ? -8.742 -21.672 -9.102 1 98.56 58 ILE B C 1
ATOM 2250 O O . ILE B 1 58 ? -8.516 -22.672 -8.406 1 98.56 58 ILE B O 1
ATOM 2254 N N . LEU B 1 59 ? -7.977 -20.578 -9.047 1 98.56 59 LEU B N 1
ATOM 2255 C CA . LEU B 1 59 ? -6.812 -20.484 -8.172 1 98.56 59 LEU B CA 1
ATOM 2256 C C . LEU B 1 59 ? -7.211 -20.734 -6.715 1 98.56 59 LEU B C 1
ATOM 2258 O O . LEU B 1 59 ? -6.469 -21.359 -5.961 1 98.56 59 LEU B O 1
ATOM 2262 N N . SER B 1 60 ? -8.391 -20.25 -6.336 1 97.94 60 SER B N 1
ATOM 2263 C CA . SER B 1 60 ? -8.867 -20.312 -4.957 1 97.94 60 SER B CA 1
ATOM 2264 C C . SER B 1 60 ? -9.141 -21.75 -4.543 1 97.94 60 SER B C 1
ATOM 2266 O O . SER B 1 60 ? -9.227 -22.062 -3.352 1 97.94 60 SER B O 1
ATOM 2268 N N . GLU B 1 61 ? -9.266 -22.672 -5.465 1 97.75 61 GLU B N 1
ATOM 2269 C CA . GLU B 1 61 ? -9.562 -24.078 -5.172 1 97.75 61 GLU B CA 1
ATOM 2270 C C . GLU B 1 61 ? -8.359 -24.766 -4.543 1 97.75 61 GLU B C 1
ATOM 2272 O O . GLU B 1 61 ? -8.477 -25.875 -4.012 1 97.75 61 GLU B O 1
ATOM 2277 N N . ALA B 1 62 ? -7.223 -24.109 -4.59 1 97 62 ALA B N 1
ATOM 2278 C CA . ALA B 1 62 ? -6.043 -24.688 -3.939 1 97 62 ALA B CA 1
ATOM 2279 C C . ALA B 1 62 ? -6.195 -24.672 -2.42 1 97 62 ALA B C 1
ATOM 2281 O O . ALA B 1 62 ? -5.535 -25.438 -1.718 1 97 62 ALA B O 1
ATOM 2282 N N . HIS B 1 63 ? -6.992 -23.75 -1.877 1 96.44 63 HIS B N 1
ATOM 2283 C CA . HIS B 1 63 ? -7.254 -23.594 -0.451 1 96.44 63 HIS B CA 1
ATOM 2284 C C . HIS B 1 63 ? -5.957 -23.453 0.336 1 96.44 63 HIS B C 1
ATOM 2286 O O . HIS B 1 63 ? -5.801 -24.062 1.402 1 96.44 63 HIS B O 1
ATOM 2292 N N . LEU B 1 64 ? -4.996 -22.766 -0.196 1 97.38 64 LEU B N 1
ATOM 2293 C CA . LEU B 1 64 ? -3.723 -22.438 0.433 1 97.38 64 LEU B CA 1
ATOM 2294 C C . LEU B 1 64 ? -3.512 -20.938 0.472 1 97.38 64 LEU B C 1
ATOM 2296 O O . LEU B 1 64 ? -4.043 -20.203 -0.368 1 97.38 64 LEU B O 1
ATOM 2300 N N . PRO B 1 65 ? -2.766 -20.484 1.515 1 97.69 65 PRO B N 1
ATOM 2301 C CA . PRO B 1 65 ? -2.311 -19.094 1.398 1 97.69 65 PRO B CA 1
ATOM 2302 C C . PRO B 1 65 ? -1.694 -18.781 0.035 1 97.69 65 PRO B C 1
ATOM 2304 O O . PRO B 1 65 ? -0.791 -19.5 -0.412 1 97.69 65 PRO B O 1
ATOM 2307 N N . THR B 1 66 ? -2.262 -17.797 -0.643 1 98.69 66 THR B N 1
ATOM 2308 C CA . THR B 1 66 ? -1.874 -17.5 -2.018 1 98.69 66 THR B CA 1
ATOM 2309 C C . THR B 1 66 ? -1.598 -16 -2.191 1 98.69 66 THR B C 1
ATOM 2311 O O . THR B 1 66 ? -2.41 -15.164 -1.792 1 98.69 66 THR B O 1
ATOM 2314 N N . ALA B 1 67 ? -0.43 -15.656 -2.693 1 98.81 67 ALA B N 1
ATOM 2315 C CA . ALA B 1 67 ? -0.082 -14.289 -3.057 1 98.81 67 ALA B CA 1
ATOM 2316 C C . ALA B 1 67 ? 0.152 -14.164 -4.559 1 98.81 67 ALA B C 1
ATOM 2318 O O . ALA B 1 67 ? 0.744 -15.047 -5.18 1 98.81 67 ALA B O 1
ATOM 2319 N N . TYR B 1 68 ? -0.326 -13.125 -5.133 1 98.88 68 TYR B N 1
ATOM 2320 C CA . TYR B 1 68 ? -0.185 -12.938 -6.574 1 98.88 68 TYR B CA 1
ATOM 2321 C C . TYR B 1 68 ? -0.077 -11.453 -6.922 1 98.88 68 TYR B C 1
ATOM 2323 O O . TYR B 1 68 ? -0.486 -10.594 -6.137 1 98.88 68 TYR B O 1
ATOM 2331 N N . ILE B 1 69 ? 0.544 -11.125 -8 1 98.94 69 ILE B N 1
ATOM 2332 C CA . ILE B 1 69 ? 0.681 -9.781 -8.539 1 98.94 69 ILE B CA 1
ATOM 2333 C C . ILE B 1 69 ? 0.367 -9.789 -10.031 1 98.94 69 ILE B C 1
ATOM 2335 O O . ILE B 1 69 ? 0.533 -10.812 -10.703 1 98.94 69 ILE B O 1
ATOM 2339 N N . PRO B 1 70 ? -0.113 -8.633 -10.539 1 98.88 70 PRO B N 1
ATOM 2340 C CA . PRO B 1 70 ? -0.331 -8.508 -11.984 1 98.88 70 PRO B CA 1
ATOM 2341 C C . PRO B 1 70 ? 0.967 -8.32 -12.758 1 98.88 70 PRO B C 1
ATOM 2343 O O . PRO B 1 70 ? 1.98 -7.906 -12.188 1 98.88 70 PRO B O 1
ATOM 2346 N N . GLY B 1 71 ? 0.979 -8.719 -14.008 1 98.75 71 GLY B N 1
ATOM 2347 C CA . GLY B 1 71 ? 2.025 -8.344 -14.945 1 98.75 71 GLY B CA 1
ATOM 2348 C C . GLY B 1 71 ? 1.635 -7.18 -15.844 1 98.75 71 GLY B C 1
ATOM 2349 O O . GLY B 1 71 ? 0.563 -6.594 -15.68 1 98.75 71 GLY B O 1
ATOM 2350 N N . PRO B 1 72 ? 2.518 -6.77 -16.781 1 98.56 72 PRO B N 1
ATOM 2351 C CA . PRO B 1 72 ? 2.258 -5.613 -17.641 1 98.56 72 PRO B CA 1
ATOM 2352 C C . PRO B 1 72 ? 0.987 -5.773 -18.469 1 98.56 72 PRO B C 1
ATOM 2354 O O . PRO B 1 72 ? 0.306 -4.785 -18.766 1 98.56 72 PRO B O 1
ATOM 2357 N N . GLU B 1 73 ? 0.571 -6.949 -18.812 1 98.38 73 GLU B N 1
ATOM 2358 C CA . GLU B 1 73 ? -0.566 -7.172 -19.703 1 98.38 73 GLU B CA 1
ATOM 2359 C C . GLU B 1 73 ? -1.875 -7.227 -18.922 1 98.38 73 GLU B C 1
ATOM 2361 O O . GLU B 1 73 ? -2.957 -7.223 -19.5 1 98.38 73 GLU B O 1
ATOM 2366 N N . ASP B 1 74 ? -1.799 -7.285 -17.641 1 98.5 74 ASP B N 1
ATOM 2367 C CA . ASP B 1 74 ? -2.994 -7.305 -16.797 1 98.5 74 ASP B CA 1
ATOM 2368 C C . ASP B 1 74 ? -3.572 -5.902 -16.641 1 98.5 74 ASP B C 1
ATOM 2370 O O . ASP B 1 74 ? -3.891 -5.48 -15.523 1 98.5 74 ASP B O 1
ATOM 2374 N N . ALA B 1 75 ? -3.662 -5.199 -17.75 1 97 75 ALA B N 1
ATOM 2375 C CA . ALA B 1 75 ? -4.223 -3.852 -17.844 1 97 75 ALA B CA 1
ATOM 2376 C C . ALA B 1 75 ? -5.582 -3.867 -18.531 1 97 75 ALA B C 1
ATOM 2378 O O . ALA B 1 75 ? -5.848 -4.727 -19.375 1 97 75 ALA B O 1
ATOM 2379 N N . PRO B 1 76 ? -6.434 -2.898 -18.234 1 96.81 76 PRO B N 1
ATOM 2380 C CA . PRO B 1 76 ? -6.273 -1.848 -17.234 1 96.81 76 PRO B CA 1
ATOM 2381 C C . PRO B 1 76 ? -6.305 -2.389 -15.805 1 96.81 76 PRO B C 1
ATOM 2383 O O . PRO B 1 76 ? -7.008 -3.361 -15.523 1 96.81 76 PRO B O 1
ATOM 2386 N N . ILE B 1 77 ? -5.609 -1.731 -14.852 1 96 77 ILE B N 1
ATOM 2387 C CA . ILE B 1 77 ? -5.336 -2.252 -13.516 1 96 77 ILE B CA 1
ATOM 2388 C C . ILE B 1 77 ? -6.652 -2.473 -12.766 1 96 77 ILE B C 1
ATOM 2390 O O . ILE B 1 77 ? -6.766 -3.4 -11.961 1 96 77 ILE B O 1
ATOM 2394 N N . TRP B 1 78 ? -7.668 -1.65 -13.055 1 94.25 78 TRP B N 1
ATOM 2395 C CA . TRP B 1 78 ? -8.883 -1.693 -12.25 1 94.25 78 TRP B CA 1
ATOM 2396 C C . TRP B 1 78 ? -9.625 -3.008 -12.453 1 94.25 78 TRP B C 1
ATOM 2398 O O . TRP B 1 78 ? -10.281 -3.51 -11.539 1 94.25 78 TRP B O 1
ATOM 2408 N N . GLU B 1 79 ? -9.562 -3.607 -13.648 1 95.12 79 GLU B N 1
ATOM 2409 C CA . GLU B 1 79 ? -10.203 -4.895 -13.906 1 95.12 79 GLU B CA 1
ATOM 2410 C C . GLU B 1 79 ? -9.586 -5.996 -13.047 1 95.12 79 GLU B C 1
ATOM 2412 O O . GLU B 1 79 ? -10.305 -6.801 -12.453 1 95.12 79 GLU B O 1
ATOM 2417 N N . TYR B 1 80 ? -8.312 -5.988 -13.016 1 96.5 80 TYR B N 1
ATOM 2418 C CA . TYR B 1 80 ? -7.566 -6.93 -12.188 1 96.5 80 TYR B CA 1
ATOM 2419 C C . TYR B 1 80 ? -7.879 -6.715 -10.711 1 96.5 80 TYR B C 1
ATOM 2421 O O . TYR B 1 80 ? -8.234 -7.664 -10 1 96.5 80 TYR B O 1
ATOM 2429 N N . LEU B 1 81 ? -7.758 -5.469 -10.242 1 96.19 81 LEU B N 1
ATOM 2430 C CA . LEU B 1 81 ? -7.855 -5.148 -8.828 1 96.19 81 LEU B CA 1
ATOM 2431 C C . LEU B 1 81 ? -9.266 -5.41 -8.305 1 96.19 81 LEU B C 1
ATOM 2433 O O . LEU B 1 81 ? -9.438 -5.875 -7.176 1 96.19 81 LEU B O 1
ATOM 2437 N N . ARG B 1 82 ? -10.211 -5.082 -9.078 1 94 82 ARG B N 1
ATOM 2438 C CA . ARG B 1 82 ? -11.602 -5.281 -8.664 1 94 82 ARG B CA 1
ATOM 2439 C C . ARG B 1 82 ? -11.883 -6.754 -8.391 1 94 82 ARG B C 1
ATOM 2441 O O . ARG B 1 82 ? -12.477 -7.094 -7.367 1 94 82 ARG B O 1
ATOM 2448 N N . GLU B 1 83 ? -11.445 -7.574 -9.266 1 96.81 83 GLU B N 1
ATOM 2449 C CA . GLU B 1 83 ? -11.719 -9 -9.109 1 96.81 83 GLU B CA 1
ATOM 2450 C C . GLU B 1 83 ? -10.836 -9.617 -8.031 1 96.81 83 GLU B C 1
ATOM 2452 O O . GLU B 1 83 ? -11.25 -10.547 -7.332 1 96.81 83 GLU B O 1
ATOM 2457 N N . ALA B 1 84 ? -9.617 -9.094 -7.938 1 96.56 84 ALA B N 1
ATOM 2458 C CA . ALA B 1 84 ? -8.781 -9.5 -6.805 1 96.56 84 ALA B CA 1
ATOM 2459 C C . ALA B 1 84 ? -9.461 -9.172 -5.48 1 96.56 84 ALA B C 1
ATOM 2461 O O . ALA B 1 84 ? -9.523 -10.016 -4.582 1 96.56 84 ALA B O 1
ATOM 2462 N N . ALA B 1 85 ? -10.008 -7.992 -5.387 1 93.56 85 ALA B N 1
ATOM 2463 C CA . ALA B 1 85 ? -10.711 -7.57 -4.184 1 93.56 85 ALA B CA 1
ATOM 2464 C C . ALA B 1 85 ? -11.922 -8.461 -3.918 1 93.56 85 ALA B C 1
ATOM 2466 O O . ALA B 1 85 ? -12.18 -8.852 -2.775 1 93.56 85 ALA B O 1
ATOM 2467 N N . ASN B 1 86 ? -12.609 -8.797 -4.926 1 94.44 86 ASN B N 1
ATOM 2468 C CA . ASN B 1 86 ? -13.828 -9.602 -4.789 1 94.44 86 ASN B CA 1
ATOM 2469 C C . ASN B 1 86 ? -13.516 -11 -4.258 1 94.44 86 ASN B C 1
ATOM 2471 O O . ASN B 1 86 ? -14.172 -11.469 -3.326 1 94.44 86 ASN B O 1
ATOM 2475 N N . ILE B 1 87 ? -12.531 -11.633 -4.848 1 97 87 ILE B N 1
ATOM 2476 C CA . ILE B 1 87 ? -12.258 -13.016 -4.461 1 97 87 ILE B CA 1
ATOM 2477 C C . ILE B 1 87 ? -11.75 -13.055 -3.021 1 97 87 ILE B C 1
ATOM 2479 O O . ILE B 1 87 ? -12.008 -14.008 -2.289 1 97 87 ILE B O 1
ATOM 2483 N N . GLU B 1 88 ? -11.094 -12.016 -2.602 1 95.75 88 GLU B N 1
ATOM 2484 C CA . GLU B 1 88 ? -10.5 -11.977 -1.267 1 95.75 88 GLU B CA 1
ATOM 2485 C C . GLU B 1 88 ? -11.578 -11.836 -0.192 1 95.75 88 GLU B C 1
ATOM 2487 O O . GLU B 1 88 ? -11.336 -12.141 0.978 1 95.75 88 GLU B O 1
ATOM 2492 N N . LEU B 1 89 ? -12.727 -11.375 -0.579 1 91.94 89 LEU B N 1
ATOM 2493 C CA . LEU B 1 89 ? -13.844 -11.289 0.357 1 91.94 89 LEU B CA 1
ATOM 2494 C C . LEU B 1 89 ? -14.305 -12.68 0.773 1 91.94 89 LEU B C 1
ATOM 2496 O O . LEU B 1 89 ? -14.719 -12.891 1.919 1 91.94 89 LEU B O 1
ATOM 2500 N N . VAL B 1 90 ? -14.195 -13.609 -0.153 1 94.75 90 VAL B N 1
ATOM 2501 C CA . VAL B 1 90 ? -14.734 -14.945 0.112 1 94.75 90 VAL B CA 1
ATOM 2502 C C . VAL B 1 90 ? -13.594 -15.914 0.391 1 94.75 90 VAL B C 1
ATOM 2504 O O . VAL B 1 90 ? -13.805 -16.984 0.979 1 94.75 90 VAL B O 1
ATOM 2507 N N . ARG B 1 91 ? -12.438 -15.609 -0.056 1 97.31 91 ARG B N 1
ATOM 2508 C CA . ARG B 1 91 ? -11.227 -16.406 0.169 1 97.31 91 ARG B CA 1
ATOM 2509 C C . ARG B 1 91 ? -10.102 -15.531 0.727 1 97.31 91 ARG B C 1
ATOM 2511 O O . ARG B 1 91 ? -9.148 -15.211 0.016 1 97.31 91 ARG B O 1
ATOM 2518 N N . PRO B 1 92 ? -10.164 -15.297 1.993 1 94.12 92 PRO B N 1
ATOM 2519 C CA . PRO B 1 92 ? -9.25 -14.328 2.596 1 94.12 92 PRO B CA 1
ATOM 2520 C C . PRO B 1 92 ? -7.801 -14.797 2.58 1 94.12 92 PRO B C 1
ATOM 2522 O O . PRO B 1 92 ? -6.887 -14 2.812 1 94.12 92 PRO B O 1
ATOM 2525 N N . GLU B 1 93 ? -7.574 -16.078 2.307 1 95.88 93 GLU B N 1
ATOM 2526 C CA . GLU B 1 93 ? -6.203 -16.578 2.244 1 95.88 93 GLU B CA 1
ATOM 2527 C C . GLU B 1 93 ? -5.531 -16.188 0.931 1 95.88 93 GLU B C 1
ATOM 2529 O O . GLU B 1 93 ? -4.316 -16.328 0.785 1 95.88 93 GLU B O 1
ATOM 2534 N N . MET B 1 94 ? -6.359 -15.742 -0.064 1 97.69 94 MET B N 1
ATOM 2535 C CA . MET B 1 94 ? -5.828 -15.195 -1.31 1 97.69 94 MET B CA 1
ATOM 2536 C C . MET B 1 94 ? -5.598 -13.695 -1.189 1 97.69 94 MET B C 1
ATOM 2538 O O . MET B 1 94 ? -6.477 -12.961 -0.728 1 97.69 94 MET B O 1
ATOM 2542 N N . ARG B 1 95 ? -4.426 -13.273 -1.621 1 98.06 95 ARG B N 1
ATOM 2543 C CA . ARG B 1 95 ? -4.117 -11.859 -1.472 1 98.06 95 ARG B CA 1
ATOM 2544 C C . ARG B 1 95 ? -3.307 -11.344 -2.656 1 98.06 95 ARG B C 1
ATOM 2546 O O . ARG B 1 95 ? -2.225 -11.859 -2.943 1 98.06 95 ARG B O 1
ATOM 2553 N N . SER B 1 96 ? -3.861 -10.414 -3.332 1 98.69 96 SER B N 1
ATOM 2554 C CA . SER B 1 96 ? -2.996 -9.617 -4.195 1 98.69 96 SER B CA 1
ATOM 2555 C C . SER B 1 96 ? -2.043 -8.75 -3.377 1 98.69 96 SER B C 1
ATOM 2557 O O . SER B 1 96 ? -2.475 -8.008 -2.49 1 98.69 96 SER B O 1
ATOM 2559 N N . VAL B 1 97 ? -0.778 -8.828 -3.684 1 98.56 97 VAL B N 1
ATOM 2560 C CA . VAL B 1 97 ? 0.162 -8.055 -2.877 1 98.56 97 VAL B CA 1
ATOM 2561 C C . VAL B 1 97 ? 0.77 -6.934 -3.721 1 98.56 97 VAL B C 1
ATOM 2563 O O . VAL B 1 97 ? 1.842 -6.418 -3.396 1 98.56 97 VAL B O 1
ATOM 2566 N N . HIS B 1 98 ? 0.072 -6.617 -4.871 1 98.75 98 HIS B N 1
ATOM 2567 C CA . HIS B 1 98 ? 0.495 -5.473 -5.668 1 98.75 98 HIS B CA 1
ATOM 2568 C C . HIS B 1 98 ? 0.381 -4.176 -4.875 1 98.75 98 HIS B C 1
ATOM 2570 O O . HIS B 1 98 ? -0.723 -3.75 -4.527 1 98.75 98 HIS B O 1
ATOM 2576 N N . GLU B 1 99 ? 1.56 -3.549 -4.562 1 97.75 99 GLU B N 1
ATOM 2577 C CA . GLU B 1 99 ? 1.662 -2.281 -3.846 1 97.75 99 GLU B CA 1
ATOM 2578 C C . GLU B 1 99 ? 1.112 -2.402 -2.428 1 97.75 99 GLU B C 1
ATOM 2580 O O . GLU B 1 99 ? 0.572 -1.437 -1.881 1 97.75 99 GLU B O 1
ATOM 2585 N N . THR B 1 100 ? 1.096 -3.576 -1.909 1 97.62 100 THR B N 1
ATOM 2586 C CA . THR B 1 100 ? 0.688 -3.889 -0.543 1 97.62 100 THR B CA 1
ATOM 2587 C C . THR B 1 100 ? 1.341 -5.184 -0.067 1 97.62 100 THR B C 1
ATOM 2589 O O . THR B 1 100 ? 2.377 -5.594 -0.595 1 97.62 100 THR B O 1
ATOM 2592 N N . PHE B 1 101 ? 0.868 -5.727 1.047 1 97.62 101 PHE B N 1
ATOM 2593 C CA . PHE B 1 101 ? 1.54 -6.887 1.622 1 97.62 101 PHE B CA 1
ATOM 2594 C C . PHE B 1 101 ? 0.544 -7.789 2.342 1 97.62 101 PHE B C 1
ATOM 2596 O O . PHE B 1 101 ? -0.622 -7.426 2.51 1 97.62 101 PHE B O 1
ATOM 2603 N N . THR B 1 102 ? 0.994 -8.969 2.672 1 97.44 102 THR B N 1
ATOM 2604 C CA . THR B 1 102 ? 0.302 -9.906 3.553 1 97.44 102 THR B CA 1
ATOM 2605 C C . THR B 1 102 ? 1.3 -10.727 4.363 1 97.44 102 THR B C 1
ATOM 2607 O O . THR B 1 102 ? 2.512 -10.578 4.195 1 97.44 102 THR B O 1
ATOM 2610 N N . PHE B 1 103 ? 0.765 -11.5 5.289 1 96.5 103 PHE B N 1
ATOM 2611 C CA . PHE B 1 103 ? 1.627 -12.383 6.062 1 96.5 103 PHE B CA 1
ATOM 2612 C C . PHE B 1 103 ? 1.29 -13.844 5.789 1 96.5 103 PHE B C 1
ATOM 2614 O O . PHE B 1 103 ? 0.117 -14.211 5.68 1 96.5 103 PHE B O 1
ATOM 2621 N N . TRP B 1 104 ? 2.281 -14.555 5.566 1 96.81 104 TRP B N 1
ATOM 2622 C CA . TRP B 1 104 ? 2.18 -16.016 5.641 1 96.81 104 TRP B CA 1
ATOM 2623 C C . TRP B 1 104 ? 2.668 -16.516 6.992 1 96.81 104 TRP B C 1
ATOM 2625 O O . TRP B 1 104 ? 3.451 -15.852 7.668 1 96.81 104 TRP B O 1
ATOM 2635 N N . LYS B 1 105 ? 2.15 -17.688 7.359 1 90.75 105 LYS B N 1
ATOM 2636 C CA . LYS B 1 105 ? 2.553 -18.281 8.625 1 90.75 105 LYS B CA 1
ATOM 2637 C C . LYS B 1 105 ? 4.062 -18.5 8.68 1 90.75 105 LYS B C 1
ATOM 2639 O O . LYS B 1 105 ? 4.66 -18.969 7.703 1 90.75 105 LYS B O 1
ATOM 2644 N N . GLY B 1 106 ? 4.824 -18.281 10.031 1 79.81 106 GLY B N 1
ATOM 2645 C CA . GLY B 1 106 ? 6.203 -18.641 10.328 1 79.81 106 GLY B CA 1
ATOM 2646 C C . GLY B 1 106 ? 7.172 -17.484 10.125 1 79.81 106 GLY B C 1
ATOM 2647 O O . GLY B 1 106 ? 8.344 -17.703 9.82 1 79.81 106 GLY B O 1
ATOM 2648 N N . PRO B 1 107 ? 6.684 -16.344 10.188 1 85.25 107 PRO B N 1
ATOM 2649 C CA . PRO B 1 107 ? 6.168 -14.969 10.172 1 85.25 107 PRO B CA 1
ATOM 2650 C C . PRO B 1 107 ? 6.598 -14.195 8.93 1 85.25 107 PRO B C 1
ATOM 2652 O O . PRO B 1 107 ? 7.172 -13.109 9.047 1 85.25 107 PRO B O 1
ATOM 2655 N N . TYR B 1 108 ? 6.344 -14.68 7.68 1 96.38 108 TYR B N 1
ATOM 2656 C CA . TYR B 1 108 ? 6.832 -14.109 6.43 1 96.38 108 TYR B CA 1
ATOM 2657 C C . TYR B 1 108 ? 5.945 -12.953 5.977 1 96.38 108 TYR B C 1
ATOM 2659 O O . TYR B 1 108 ? 4.723 -13.078 5.941 1 96.38 108 TYR B O 1
ATOM 2667 N N . LEU B 1 109 ? 6.633 -11.828 5.758 1 97.88 109 LEU B N 1
ATOM 2668 C CA . LEU B 1 109 ? 5.969 -10.703 5.105 1 97.88 109 LEU B CA 1
ATOM 2669 C C . LEU B 1 109 ? 6.082 -10.812 3.59 1 97.88 109 LEU B C 1
ATOM 2671 O O . LEU B 1 109 ? 7.188 -10.82 3.045 1 97.88 109 LEU B O 1
ATOM 2675 N N . VAL B 1 110 ? 4.941 -10.984 2.883 1 98.69 110 VAL B N 1
ATOM 2676 C CA . VAL B 1 110 ? 4.91 -11.133 1.433 1 98.69 110 VAL B CA 1
ATOM 2677 C C . VAL B 1 110 ? 4.41 -9.844 0.79 1 98.69 110 VAL B C 1
ATOM 2679 O O . VAL B 1 110 ? 3.318 -9.367 1.108 1 98.69 110 VAL B O 1
ATOM 2682 N N . ALA B 1 111 ? 5.203 -9.242 -0.04 1 98.56 111 ALA B N 1
ATOM 2683 C CA . ALA B 1 111 ? 4.871 -7.98 -0.705 1 98.56 111 ALA B CA 1
ATOM 2684 C C . ALA B 1 111 ? 5.301 -8 -2.168 1 98.56 111 ALA B C 1
ATOM 2686 O O . ALA B 1 111 ? 6.059 -8.883 -2.584 1 98.56 111 ALA B O 1
ATOM 2687 N N . GLY B 1 112 ? 4.777 -7.109 -2.955 1 98.56 112 GLY B N 1
ATOM 2688 C CA . GLY B 1 112 ? 5.207 -7.113 -4.344 1 98.56 112 GLY B CA 1
ATOM 2689 C C . GLY B 1 112 ? 4.73 -5.902 -5.125 1 98.56 112 GLY B C 1
ATOM 2690 O O . GLY B 1 112 ? 3.881 -5.148 -4.645 1 98.56 112 GLY B O 1
ATOM 2691 N N . VAL B 1 113 ? 5.328 -5.641 -6.199 1 98.62 113 VAL B N 1
ATOM 2692 C CA . VAL B 1 113 ? 4.934 -4.668 -7.211 1 98.62 113 VAL B CA 1
ATOM 2693 C C . VAL B 1 113 ? 4.895 -5.336 -8.586 1 98.62 113 VAL B C 1
ATOM 2695 O O . VAL B 1 113 ? 5.918 -5.812 -9.078 1 98.62 113 VAL B O 1
ATOM 2698 N N . GLY B 1 114 ? 3.695 -5.387 -9.094 1 98.69 114 GLY B N 1
ATOM 2699 C CA . GLY B 1 114 ? 3.488 -6.008 -10.391 1 98.69 114 GLY B CA 1
ATOM 2700 C C . GLY B 1 114 ? 3.861 -5.105 -11.555 1 98.69 114 GLY B C 1
ATOM 2701 O O . GLY B 1 114 ? 4.59 -4.129 -11.375 1 98.69 114 GLY B O 1
ATOM 2702 N N . GLY B 1 115 ? 3.428 -5.469 -12.75 1 98.56 115 GLY B N 1
ATOM 2703 C CA . GLY B 1 115 ? 3.787 -4.688 -13.93 1 98.56 115 GLY B CA 1
ATOM 2704 C C . GLY B 1 115 ? 5.281 -4.672 -14.195 1 98.56 115 GLY B C 1
ATOM 2705 O O . GLY B 1 115 ? 6.043 -5.375 -13.531 1 98.56 115 GLY B O 1
ATOM 2706 N N . THR B 1 116 ? 5.617 -3.932 -15.25 1 98.31 116 THR B N 1
ATOM 2707 C CA . THR B 1 116 ? 7.031 -3.701 -15.516 1 98.31 116 THR B CA 1
ATOM 2708 C C . THR B 1 116 ? 7.57 -2.578 -14.633 1 98.31 116 THR B C 1
ATOM 2710 O O . THR B 1 116 ? 6.988 -1.493 -14.57 1 98.31 116 THR B O 1
ATOM 2713 N N . ILE B 1 117 ? 8.594 -2.873 -13.859 1 98.19 117 ILE B N 1
ATOM 2714 C CA . ILE B 1 117 ? 9.273 -1.822 -13.109 1 98.19 117 ILE B CA 1
ATOM 2715 C C . ILE B 1 117 ? 10.305 -1.131 -14.008 1 98.19 117 ILE B C 1
ATOM 2717 O O . ILE B 1 117 ? 11.234 -1.769 -14.5 1 98.19 117 ILE B O 1
ATOM 2721 N N . THR B 1 118 ? 10.156 0.159 -14.219 1 97.25 118 THR B N 1
ATOM 2722 C CA . THR B 1 118 ? 11 0.928 -15.125 1 97.25 118 THR B CA 1
ATOM 2723 C C . THR B 1 118 ? 11.953 1.826 -14.344 1 97.25 118 THR B C 1
ATOM 2725 O O . THR B 1 118 ? 11.781 2.02 -13.133 1 97.25 118 THR B O 1
ATOM 2728 N N . GLU B 1 119 ? 12.953 2.281 -14.977 1 94.56 119 GLU B N 1
ATOM 2729 C CA . GLU B 1 119 ? 13.945 3.135 -14.336 1 94.56 119 GLU B CA 1
ATOM 2730 C C . GLU B 1 119 ? 13.344 4.48 -13.938 1 94.56 119 GLU B C 1
ATOM 2732 O O . GLU B 1 119 ? 13.594 4.98 -12.844 1 94.56 119 GLU B O 1
ATOM 2737 N N . ASP B 1 120 ? 12.656 5.098 -14.961 1 89.62 120 ASP B N 1
ATOM 2738 C CA . ASP B 1 120 ? 12.062 6.418 -14.758 1 89.62 120 ASP B CA 1
ATOM 2739 C C . ASP B 1 120 ? 10.75 6.551 -15.523 1 89.62 120 ASP B C 1
ATOM 2741 O O . ASP B 1 120 ? 10.32 5.613 -16.203 1 89.62 120 ASP B O 1
ATOM 2745 N N . GLY B 1 121 ? 10.086 7.684 -15.242 1 91.88 121 GLY B N 1
ATOM 2746 C CA . GLY B 1 121 ? 8.844 7.945 -15.938 1 91.88 121 GLY B CA 1
ATOM 2747 C C . GLY B 1 121 ? 7.641 8.023 -15.008 1 91.88 121 GLY B C 1
ATOM 2748 O O . GLY B 1 121 ? 7.793 8.227 -13.805 1 91.88 121 GLY B O 1
ATOM 2749 N N . GLU B 1 122 ? 6.445 8 -15.711 1 93.31 122 GLU B N 1
ATOM 2750 C CA . GLU B 1 122 ? 5.172 8.047 -14.992 1 93.31 122 GLU B CA 1
ATOM 2751 C C . GLU B 1 122 ? 4.52 6.672 -14.945 1 93.31 122 GLU B C 1
ATOM 2753 O O . GLU B 1 122 ? 4.656 5.879 -15.875 1 93.31 122 GLU B O 1
ATOM 2758 N N . PRO B 1 123 ? 3.873 6.352 -13.844 1 95.31 123 PRO B N 1
ATOM 2759 C CA . PRO B 1 123 ? 3.131 5.09 -13.828 1 95.31 123 PRO B CA 1
ATOM 2760 C C . PRO B 1 123 ? 2.088 5.004 -14.938 1 95.31 123 PRO B C 1
ATOM 2762 O O . PRO B 1 123 ? 1.467 6.012 -15.289 1 95.31 123 PRO B O 1
ATOM 2765 N N . GLU B 1 124 ? 1.954 3.84 -15.555 1 96.38 124 GLU B N 1
ATOM 2766 C CA . GLU B 1 124 ? 0.956 3.533 -16.578 1 96.38 124 GLU B CA 1
ATOM 2767 C C . GLU B 1 124 ? 0.101 2.338 -16.172 1 96.38 124 GLU B C 1
ATOM 2769 O O . GLU B 1 124 ? 0.627 1.261 -15.883 1 96.38 124 GLU B O 1
ATOM 2774 N N . GLU B 1 125 ? -1.218 2.5 -16.141 1 96.19 125 GLU B N 1
ATOM 2775 C CA . GLU B 1 125 ? -2.062 1.438 -15.609 1 96.19 125 GLU B CA 1
ATOM 2776 C C . GLU B 1 125 ? -3.229 1.133 -16.547 1 96.19 125 GLU B C 1
ATOM 2778 O O . GLU B 1 125 ? -4.117 0.351 -16.203 1 96.19 125 GLU B O 1
ATOM 2783 N N . HIS B 1 126 ? -3.238 1.755 -17.719 1 94.88 126 HIS B N 1
ATOM 2784 C CA . HIS B 1 126 ? -4.391 1.61 -18.609 1 94.88 126 HIS B CA 1
ATOM 2785 C C . HIS B 1 126 ? -4.09 0.657 -19.75 1 94.88 126 HIS B C 1
ATOM 2787 O O . HIS B 1 126 ? -4.82 -0.314 -19.969 1 94.88 126 HIS B O 1
ATOM 2793 N N . GLU B 1 127 ? -2.992 0.851 -20.438 1 96.31 127 GLU B N 1
ATOM 2794 C CA . GLU B 1 127 ? -2.676 0.045 -21.609 1 96.31 127 GLU B CA 1
ATOM 2795 C C . GLU B 1 127 ? -1.708 -1.083 -21.266 1 96.31 127 GLU B C 1
ATOM 2797 O O . GLU B 1 127 ? -1.843 -2.201 -21.766 1 96.31 127 GLU B O 1
ATOM 2802 N N . ALA B 1 128 ? -0.733 -0.829 -20.516 1 97.88 128 ALA B N 1
ATOM 2803 C CA . ALA B 1 128 ? 0.276 -1.747 -19.984 1 97.88 128 ALA B CA 1
ATOM 2804 C C . ALA B 1 128 ? 0.77 -1.295 -18.609 1 97.88 128 ALA B C 1
ATOM 2806 O O . ALA B 1 128 ? 1.153 -0.136 -18.438 1 97.88 128 ALA B O 1
ATOM 2807 N N . LEU B 1 129 ? 0.694 -2.188 -17.656 1 98.38 129 LEU B N 1
ATOM 2808 C CA . LEU B 1 129 ? 1.096 -1.787 -16.312 1 98.38 129 LEU B CA 1
ATOM 2809 C C . LEU B 1 129 ? 2.6 -1.538 -16.234 1 98.38 129 LEU B C 1
ATOM 2811 O O . LEU B 1 129 ? 3.395 -2.441 -16.5 1 98.38 129 LEU B O 1
ATOM 2815 N N . ARG B 1 130 ? 2.967 -0.342 -16 1 98.31 130 ARG B N 1
ATOM 2816 C CA . ARG B 1 130 ? 4.348 0.091 -15.805 1 98.31 130 ARG B CA 1
ATOM 2817 C C . ARG B 1 130 ? 4.477 0.967 -14.57 1 98.31 130 ARG B C 1
ATOM 2819 O O . ARG B 1 130 ? 3.65 1.853 -14.336 1 98.31 130 ARG B O 1
ATOM 2826 N N . TYR B 1 131 ? 5.461 0.704 -13.805 1 97.81 131 TYR B N 1
ATOM 2827 C CA . TYR B 1 131 ? 5.711 1.463 -12.586 1 97.81 131 TYR B CA 1
ATOM 2828 C C . TYR B 1 131 ? 7.188 1.835 -12.469 1 97.81 131 TYR B C 1
ATOM 2830 O O . TYR B 1 131 ? 8.047 0.958 -12.375 1 97.81 131 TYR B O 1
ATOM 2838 N N . PRO B 1 132 ? 7.496 3.148 -12.523 1 97 132 PRO B N 1
ATOM 2839 C CA . PRO B 1 132 ? 8.883 3.52 -12.25 1 97 132 PRO B CA 1
ATOM 2840 C C . PRO B 1 132 ? 9.375 3.021 -10.891 1 97 132 PRO B C 1
ATOM 2842 O O . PRO B 1 132 ? 8.578 2.871 -9.961 1 97 132 PRO B O 1
ATOM 2845 N N . ALA B 1 133 ? 10.656 2.799 -10.789 1 96.81 133 ALA B N 1
ATOM 2846 C CA . ALA B 1 133 ? 11.273 2.217 -9.602 1 96.81 133 ALA B CA 1
ATOM 2847 C C . ALA B 1 133 ? 10.93 3.023 -8.352 1 96.81 133 ALA B C 1
ATOM 2849 O O . ALA B 1 133 ? 10.773 2.461 -7.266 1 96.81 133 ALA B O 1
ATOM 2850 N N . TRP B 1 134 ? 10.781 4.332 -8.508 1 93.81 134 TRP B N 1
ATOM 2851 C CA . TRP B 1 134 ? 10.5 5.168 -7.344 1 93.81 134 TRP B CA 1
ATOM 2852 C C . TRP B 1 134 ? 9.102 4.887 -6.801 1 93.81 134 TRP B C 1
ATOM 2854 O O . TRP B 1 134 ? 8.852 5.059 -5.605 1 93.81 134 TRP B O 1
ATOM 2864 N N . VAL B 1 135 ? 8.156 4.453 -7.629 1 95.75 135 VAL B N 1
ATOM 2865 C CA . VAL B 1 135 ? 6.828 4.051 -7.168 1 95.75 135 VAL B CA 1
ATOM 2866 C C . VAL B 1 135 ? 6.934 2.768 -6.348 1 95.75 135 VAL B C 1
ATOM 2868 O O . VAL B 1 135 ? 6.309 2.648 -5.293 1 95.75 135 VAL B O 1
ATOM 2871 N N . ALA B 1 136 ? 7.703 1.802 -6.902 1 97.12 136 ALA B N 1
ATOM 2872 C CA . ALA B 1 136 ? 7.945 0.577 -6.145 1 97.12 136 ALA B CA 1
ATOM 2873 C C . ALA B 1 136 ? 8.555 0.89 -4.781 1 97.12 136 ALA B C 1
ATOM 2875 O O . ALA B 1 136 ? 8.102 0.364 -3.76 1 97.12 136 ALA B O 1
ATOM 2876 N N . GLU B 1 137 ? 9.508 1.77 -4.781 1 95.69 137 GLU B N 1
ATOM 2877 C CA . GLU B 1 137 ? 10.172 2.152 -3.541 1 95.69 137 GLU B CA 1
ATOM 2878 C C . GLU B 1 137 ? 9.203 2.83 -2.58 1 95.69 137 GLU B C 1
ATOM 2880 O O . GLU B 1 137 ? 9.273 2.621 -1.367 1 95.69 137 GLU B O 1
ATOM 2885 N N . TYR B 1 138 ? 8.344 3.617 -3.102 1 94.75 138 TYR B N 1
ATOM 2886 C CA . TYR B 1 138 ? 7.336 4.297 -2.301 1 94.75 138 TYR B CA 1
ATOM 2887 C C . TYR B 1 138 ? 6.527 3.297 -1.479 1 94.75 138 TYR B C 1
ATOM 2889 O O . TYR B 1 138 ? 6.27 3.523 -0.296 1 94.75 138 TYR B O 1
ATOM 2897 N N . HIS B 1 139 ? 6.168 2.201 -2.02 1 95.94 139 HIS B N 1
ATOM 2898 C CA . HIS B 1 139 ? 5.34 1.217 -1.333 1 95.94 139 HIS B CA 1
ATOM 2899 C C . HIS B 1 139 ? 6.188 0.29 -0.468 1 95.94 139 HIS B C 1
ATOM 2901 O O . HIS B 1 139 ? 5.785 -0.069 0.642 1 95.94 139 HIS B O 1
ATOM 2907 N N . LEU B 1 140 ? 7.395 -0.047 -0.931 1 96.62 140 LEU B N 1
ATOM 2908 C CA . LEU B 1 140 ? 8.211 -1.027 -0.226 1 96.62 140 LEU B CA 1
ATOM 2909 C C . LEU B 1 140 ? 8.867 -0.405 1.003 1 96.62 140 LEU B C 1
ATOM 2911 O O . LEU B 1 140 ? 9.125 -1.095 1.993 1 96.62 140 LEU B O 1
ATOM 2915 N N . LYS B 1 141 ? 9.156 0.877 0.986 1 93.62 141 LYS B N 1
ATOM 2916 C CA . LYS B 1 141 ? 9.875 1.511 2.088 1 93.62 141 LYS B CA 1
ATOM 2917 C C . LYS B 1 141 ? 9.062 1.466 3.375 1 93.62 141 LYS B C 1
ATOM 2919 O O . LYS B 1 141 ? 9.625 1.441 4.473 1 93.62 141 LYS B O 1
ATOM 2924 N N . ALA B 1 142 ? 7.73 1.471 3.234 1 92.75 142 ALA B N 1
ATOM 2925 C CA . ALA B 1 142 ? 6.863 1.361 4.406 1 92.75 142 ALA B CA 1
ATOM 2926 C C . ALA B 1 142 ? 7.148 0.078 5.18 1 92.75 142 ALA B C 1
ATOM 2928 O O . ALA B 1 142 ? 6.957 0.026 6.398 1 92.75 142 ALA B O 1
ATOM 2929 N N . LEU B 1 143 ? 7.688 -0.886 4.547 1 94.5 143 LEU B N 1
ATOM 2930 C CA . LEU B 1 143 ? 7.902 -2.201 5.141 1 94.5 143 LEU B CA 1
ATOM 2931 C C . LEU B 1 143 ? 9.148 -2.205 6.02 1 94.5 143 LEU B C 1
ATOM 2933 O O . LEU B 1 143 ? 9.367 -3.148 6.781 1 94.5 143 LEU B O 1
ATOM 2937 N N . TRP B 1 144 ? 9.93 -1.145 5.93 1 91.56 144 TRP B N 1
ATOM 2938 C CA . TRP B 1 144 ? 11.07 -1.016 6.832 1 91.56 144 TRP B CA 1
ATOM 2939 C C . TRP B 1 144 ? 10.609 -0.951 8.289 1 91.56 144 TRP B C 1
ATOM 2941 O O . TRP B 1 144 ? 11.359 -1.3 9.195 1 91.56 144 TRP B O 1
ATOM 2951 N N . GLU B 1 145 ? 9.383 -0.534 8.43 1 87.69 145 GLU B N 1
ATOM 2952 C CA . GLU B 1 145 ? 8.789 -0.49 9.766 1 87.69 145 GLU B CA 1
ATOM 2953 C C . GLU B 1 145 ? 8.562 -1.895 10.32 1 87.69 145 GLU B C 1
ATOM 2955 O O . GLU B 1 145 ? 8.328 -2.066 11.516 1 87.69 145 GLU B O 1
ATOM 2960 N N . LEU B 1 146 ? 8.664 -2.855 9.438 1 92.56 146 LEU B N 1
ATOM 2961 C CA . LEU B 1 146 ? 8.461 -4.258 9.781 1 92.56 146 LEU B CA 1
ATOM 2962 C C . LEU B 1 146 ? 9.719 -5.074 9.5 1 92.56 146 LEU B C 1
ATOM 2964 O O . LEU B 1 146 ? 9.641 -6.18 8.961 1 92.56 146 LEU B O 1
ATOM 2968 N N . LYS B 1 147 ? 10.773 -4.504 9.859 1 88 147 LYS B N 1
ATOM 2969 C CA . LYS B 1 147 ? 12.078 -5.035 9.469 1 88 147 LYS B CA 1
ATOM 2970 C C . LYS B 1 147 ? 12.352 -6.371 10.148 1 88 147 LYS B C 1
ATOM 2972 O O . LYS B 1 147 ? 13.195 -7.148 9.688 1 88 147 LYS B O 1
ATOM 2977 N N . ASP B 1 148 ? 11.617 -6.68 11.188 1 91.25 148 ASP B N 1
ATOM 2978 C CA . ASP B 1 148 ? 11.875 -7.91 11.93 1 91.25 148 ASP B CA 1
ATOM 2979 C C . ASP B 1 148 ? 11.258 -9.117 11.227 1 91.25 148 ASP B C 1
ATOM 2981 O O . ASP B 1 148 ? 11.57 -10.258 11.562 1 91.25 148 ASP B O 1
ATOM 2985 N N . TYR B 1 149 ? 10.477 -8.93 10.227 1 93.94 149 TYR B N 1
ATOM 2986 C CA . TYR B 1 149 ? 9.852 -10.023 9.492 1 93.94 149 TYR B CA 1
ATOM 2987 C C . TYR B 1 149 ? 10.656 -10.375 8.25 1 93.94 149 TYR B C 1
ATOM 2989 O O . TYR B 1 149 ? 10.984 -9.5 7.445 1 93.94 149 TYR B O 1
ATOM 2997 N N . PRO B 1 150 ? 11.016 -11.711 8.117 1 96.38 150 PRO B N 1
ATOM 2998 C CA . PRO B 1 150 ? 11.609 -12.086 6.832 1 96.38 150 PRO B CA 1
ATOM 2999 C C . PRO B 1 150 ? 10.695 -11.805 5.648 1 96.38 150 PRO B C 1
ATOM 3001 O O . PRO B 1 150 ? 9.5 -12.102 5.699 1 96.38 150 PRO B O 1
ATOM 3004 N N . ARG B 1 151 ? 11.289 -11.273 4.656 1 97.94 151 ARG B N 1
ATOM 3005 C CA . ARG B 1 151 ? 10.477 -10.742 3.562 1 97.94 151 ARG B CA 1
ATOM 3006 C C . ARG B 1 151 ? 10.562 -11.648 2.336 1 97.94 151 ARG B C 1
ATOM 3008 O O . ARG B 1 151 ? 11.633 -12.164 2.014 1 97.94 151 ARG B O 1
ATOM 3015 N N . ILE B 1 152 ? 9.445 -11.805 1.643 1 98.75 152 ILE B N 1
ATOM 3016 C CA . ILE B 1 152 ? 9.305 -12.422 0.329 1 98.75 152 ILE B CA 1
ATOM 3017 C C . ILE B 1 152 ? 8.719 -11.406 -0.656 1 98.75 152 ILE B C 1
ATOM 3019 O O . ILE B 1 152 ? 7.621 -10.891 -0.446 1 98.75 152 ILE B O 1
ATOM 3023 N N . PHE B 1 153 ? 9.484 -11.109 -1.693 1 98.88 153 PHE B N 1
ATOM 3024 C CA . PHE B 1 153 ? 9.023 -10.125 -2.664 1 98.88 153 PHE B CA 1
ATOM 3025 C C . PHE B 1 153 ? 8.586 -10.805 -3.957 1 98.88 153 PHE B C 1
ATOM 3027 O O . PHE B 1 153 ? 9.25 -11.734 -4.43 1 98.88 153 PHE B O 1
ATOM 3034 N N . LEU B 1 154 ? 7.469 -10.391 -4.488 1 98.94 154 LEU B N 1
ATOM 3035 C CA . LEU B 1 154 ? 7.008 -10.758 -5.824 1 98.94 154 LEU B CA 1
ATOM 3036 C C . LEU B 1 154 ? 7.176 -9.586 -6.793 1 98.94 154 LEU B C 1
ATOM 3038 O O . LEU B 1 154 ? 6.602 -8.516 -6.582 1 98.94 154 LEU B O 1
ATOM 3042 N N . PHE B 1 155 ? 7.973 -9.758 -7.828 1 98.81 155 PHE B N 1
ATOM 3043 C CA . PHE B 1 155 ? 8.125 -8.805 -8.922 1 98.81 155 PHE B CA 1
ATOM 3044 C C . PHE B 1 155 ? 7.871 -9.477 -10.266 1 98.81 155 PHE B C 1
ATOM 3046 O O . PHE B 1 155 ? 8.258 -10.633 -10.469 1 98.81 155 PHE B O 1
ATOM 3053 N N . HIS B 1 156 ? 7.191 -8.773 -11.125 1 98.69 156 HIS B N 1
ATOM 3054 C CA . HIS B 1 156 ? 7.137 -9.297 -12.484 1 98.69 156 HIS B CA 1
ATOM 3055 C C . HIS B 1 156 ? 8.484 -9.164 -13.188 1 98.69 156 HIS B C 1
ATOM 3057 O O . HIS B 1 156 ? 8.914 -10.07 -13.898 1 98.69 156 HIS B O 1
ATOM 3063 N N . THR B 1 157 ? 9.156 -8.039 -13.008 1 98.12 157 THR B N 1
ATOM 3064 C CA . THR B 1 157 ? 10.422 -7.711 -13.648 1 98.12 157 THR B CA 1
ATOM 3065 C C . THR B 1 157 ? 11.578 -8.398 -12.93 1 98.12 157 THR B C 1
ATOM 3067 O O . THR B 1 157 ? 11.727 -8.273 -11.711 1 98.12 157 THR B O 1
ATOM 3070 N N . ALA B 1 158 ? 12.406 -9.078 -13.648 1 97.56 158 ALA B N 1
ATOM 3071 C CA . ALA B 1 158 ? 13.586 -9.727 -13.086 1 97.56 158 ALA B CA 1
ATOM 3072 C C . ALA B 1 158 ? 14.719 -8.727 -12.867 1 97.56 158 ALA B C 1
ATOM 3074 O O . ALA B 1 158 ? 14.859 -7.77 -13.633 1 97.56 158 ALA B O 1
ATOM 3075 N N . PRO B 1 159 ? 15.508 -8.961 -11.852 1 97.88 159 PRO B N 1
ATOM 3076 C CA . PRO B 1 159 ? 16.688 -8.117 -11.672 1 97.88 159 PRO B CA 1
ATOM 3077 C C . PRO B 1 159 ? 17.797 -8.43 -12.664 1 97.88 159 PRO B C 1
ATOM 3079 O O . PRO B 1 159 ? 17.875 -9.547 -13.18 1 97.88 159 PRO B O 1
ATOM 3082 N N . TYR B 1 160 ? 18.547 -7.414 -12.961 1 95.19 160 TYR B N 1
ATOM 3083 C CA . TYR B 1 160 ? 19.781 -7.664 -13.703 1 95.19 160 TYR B CA 1
ATOM 3084 C C . TYR B 1 160 ? 20.688 -8.617 -12.945 1 95.19 160 TYR B C 1
ATOM 3086 O O . TYR B 1 160 ? 21.047 -8.359 -11.789 1 95.19 160 TYR B O 1
ATOM 3094 N N . HIS B 1 161 ? 21 -9.648 -13.555 1 90.31 161 HIS B N 1
ATOM 3095 C CA . HIS B 1 161 ? 21.906 -10.656 -13.039 1 90.31 161 HIS B CA 1
ATOM 3096 C C . HIS B 1 161 ? 22.375 -11.594 -14.141 1 90.31 161 HIS B C 1
ATOM 3098 O O . HIS B 1 161 ? 21.562 -12.133 -14.891 1 90.31 161 HIS B O 1
ATOM 3104 N N . LYS B 1 162 ? 23.625 -11.82 -14.156 1 83.88 162 LYS B N 1
ATOM 3105 C CA . LYS B 1 162 ? 24.188 -12.648 -15.219 1 83.88 162 LYS B CA 1
ATOM 3106 C C . LYS B 1 162 ? 23.562 -14.039 -15.227 1 83.88 162 LYS B C 1
ATOM 3108 O O . LYS B 1 162 ? 23.297 -14.602 -16.281 1 83.88 162 LYS B O 1
ATOM 3113 N N . GLY B 1 163 ? 23.297 -14.641 -14.078 1 86.56 163 GLY B N 1
ATOM 3114 C CA . GLY B 1 163 ? 22.75 -15.984 -13.945 1 86.56 163 GLY B CA 1
ATOM 3115 C C . GLY B 1 163 ? 21.281 -16.078 -14.32 1 86.56 163 GLY B C 1
ATOM 3116 O O . GLY B 1 163 ? 20.75 -17.172 -14.516 1 86.56 163 GLY B O 1
ATOM 3117 N N . LEU B 1 164 ? 20.609 -14.992 -14.375 1 85.44 164 LEU B N 1
ATOM 3118 C CA . LEU B 1 164 ? 19.188 -14.961 -14.742 1 85.44 164 LEU B CA 1
ATOM 3119 C C . LEU B 1 164 ? 19.016 -14.492 -16.188 1 85.44 164 LEU B C 1
ATOM 3121 O O . LEU B 1 164 ? 17.906 -14.484 -16.703 1 85.44 164 LEU B O 1
ATOM 3125 N N . GLY B 1 165 ? 20.062 -14.18 -16.734 1 77.94 165 GLY B N 1
ATOM 3126 C CA . GLY B 1 165 ? 20.078 -13.586 -18.062 1 77.94 165 GLY B CA 1
ATOM 3127 C C . GLY B 1 165 ? 20.391 -12.102 -18.047 1 77.94 165 GLY B C 1
ATOM 3128 O O . GLY B 1 165 ? 20.172 -11.422 -17.031 1 77.94 165 GLY B O 1
ATOM 3129 N N . GLU B 1 166 ? 20.938 -11.609 -19.047 1 68.38 166 GLU B N 1
ATOM 3130 C CA . GLU B 1 166 ? 21.484 -10.25 -19.078 1 68.38 166 GLU B CA 1
ATOM 3131 C C . GLU B 1 166 ? 20.375 -9.219 -19.25 1 68.38 166 GLU B C 1
ATOM 3133 O O . GLU B 1 166 ? 20.609 -8.016 -19.078 1 68.38 166 GLU B O 1
ATOM 3138 N N . ALA B 1 167 ? 19.203 -9.508 -19.391 1 82.94 167 ALA B N 1
ATOM 3139 C CA . ALA B 1 167 ? 18.141 -8.57 -19.766 1 82.94 167 ALA B CA 1
ATOM 3140 C C . ALA B 1 167 ? 17.375 -8.094 -18.531 1 82.94 167 ALA B C 1
ATOM 3142 O O . ALA B 1 167 ? 16.516 -7.227 -18.641 1 82.94 167 ALA B O 1
ATOM 3143 N N . GLY B 1 168 ? 17.844 -8.25 -17.422 1 91.75 168 GLY B N 1
ATOM 3144 C CA . GLY B 1 168 ? 17.094 -7.887 -16.219 1 91.75 168 GLY B CA 1
ATOM 3145 C C . GLY B 1 168 ? 17.266 -6.43 -15.836 1 91.75 168 GLY B C 1
ATOM 3146 O O . GLY B 1 168 ? 18.062 -5.707 -16.438 1 91.75 168 GLY B O 1
ATOM 3147 N N . SER B 1 169 ? 16.531 -5.953 -14.938 1 96.69 169 SER B N 1
ATOM 3148 C CA . SER B 1 169 ? 16.453 -4.555 -14.523 1 96.69 169 SER B CA 1
ATOM 3149 C C . SER B 1 169 ? 17.469 -4.25 -13.422 1 96.69 169 SER B C 1
ATOM 3151 O O . SER B 1 169 ? 17.469 -4.906 -12.383 1 96.69 169 SER B O 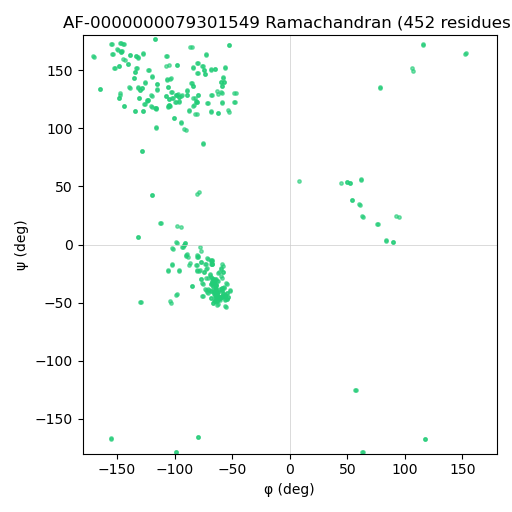1
ATOM 3153 N N . HIS B 1 170 ? 18.281 -3.17 -13.633 1 96.81 170 HIS B N 1
ATOM 3154 C CA . HIS B 1 170 ? 19.188 -2.697 -12.594 1 96.81 170 HIS B CA 1
ATOM 3155 C C . HIS B 1 170 ? 18.422 -2.092 -11.422 1 96.81 170 HIS B C 1
ATOM 3157 O O . HIS B 1 170 ? 18.844 -2.197 -10.273 1 96.81 170 HIS B O 1
ATOM 3163 N N . GLU B 1 171 ? 17.312 -1.471 -11.719 1 96.88 171 GLU B N 1
ATOM 3164 C CA . GLU B 1 171 ? 16.469 -0.882 -10.688 1 96.88 171 GLU B CA 1
ATOM 3165 C C . GLU B 1 171 ? 15.914 -1.953 -9.75 1 96.88 171 GLU B C 1
ATOM 3167 O O . GLU B 1 171 ? 15.875 -1.759 -8.531 1 96.88 171 GLU B O 1
ATOM 3172 N N . VAL B 1 172 ? 15.508 -3.049 -10.32 1 98 172 VAL B N 1
ATOM 3173 C CA . VAL B 1 172 ? 14.969 -4.129 -9.5 1 98 172 VAL B CA 1
ATOM 3174 C C . VAL B 1 172 ? 16.094 -4.742 -8.656 1 98 172 VAL B C 1
ATOM 3176 O O . VAL B 1 172 ? 15.883 -5.07 -7.488 1 98 172 VAL B O 1
ATOM 3179 N N . ALA B 1 173 ? 17.25 -4.891 -9.258 1 98.06 173 ALA B N 1
ATOM 3180 C CA . ALA B 1 173 ? 18.391 -5.367 -8.492 1 98.06 173 ALA B CA 1
ATOM 3181 C C . ALA B 1 173 ? 18.688 -4.457 -7.301 1 98.06 173 ALA B C 1
ATOM 3183 O O . ALA B 1 173 ? 18.953 -4.93 -6.195 1 98.06 173 ALA B O 1
ATOM 3184 N N . HIS B 1 174 ? 18.594 -3.197 -7.547 1 97.5 174 HIS B N 1
ATOM 3185 C CA . HIS B 1 174 ? 18.828 -2.219 -6.488 1 97.5 174 HIS B CA 1
ATOM 3186 C C . HIS B 1 174 ? 17.781 -2.334 -5.391 1 97.5 174 HIS B C 1
ATOM 3188 O O . HIS B 1 174 ? 18.109 -2.291 -4.203 1 97.5 174 HIS B O 1
ATOM 3194 N N . LEU B 1 175 ? 16.516 -2.445 -5.758 1 97.5 175 LEU B N 1
ATOM 3195 C CA . LEU B 1 175 ? 15.445 -2.629 -4.785 1 97.5 175 LEU B CA 1
ATOM 3196 C C . LEU B 1 175 ? 15.703 -3.852 -3.912 1 97.5 175 LEU B C 1
ATOM 3198 O O . LEU B 1 175 ? 15.531 -3.799 -2.693 1 97.5 175 LEU B O 1
ATOM 3202 N N . ILE B 1 176 ? 16.141 -4.965 -4.551 1 98.12 176 ILE B N 1
ATOM 3203 C CA . ILE B 1 176 ? 16.406 -6.211 -3.836 1 98.12 176 ILE B CA 1
ATOM 3204 C C . ILE B 1 176 ? 17.562 -6.016 -2.855 1 98.12 176 ILE B C 1
ATOM 3206 O O . ILE B 1 176 ? 17.469 -6.426 -1.696 1 98.12 176 ILE B O 1
ATOM 3210 N N . LYS B 1 177 ? 18.562 -5.379 -3.252 1 97.31 177 LYS B N 1
ATOM 3211 C CA . LYS B 1 177 ? 19.734 -5.152 -2.4 1 97.31 177 LYS B CA 1
ATOM 3212 C C . LYS B 1 177 ? 19.391 -4.234 -1.232 1 97.31 177 LYS B C 1
ATOM 3214 O O . LYS B 1 177 ? 19.922 -4.383 -0.135 1 97.31 177 LYS B O 1
ATOM 3219 N N . THR B 1 178 ? 18.547 -3.295 -1.477 1 95.94 178 THR B N 1
ATOM 3220 C CA . THR B 1 178 ? 18.172 -2.309 -0.475 1 95.94 178 THR B CA 1
ATOM 3221 C C . THR B 1 178 ? 17.312 -2.947 0.613 1 95.94 178 THR B C 1
ATOM 3223 O O . THR B 1 178 ? 17.469 -2.643 1.797 1 95.94 178 THR B O 1
ATOM 3226 N N . HIS B 1 179 ? 16.453 -3.842 0.246 1 97 179 HIS B N 1
ATOM 3227 C CA . HIS B 1 179 ? 15.461 -4.359 1.188 1 97 179 HIS B CA 1
ATOM 3228 C C . HIS B 1 179 ? 15.859 -5.742 1.697 1 97 179 HIS B C 1
ATOM 3230 O O . HIS B 1 179 ? 15.312 -6.227 2.689 1 97 179 HIS B O 1
ATOM 3236 N N . ASN B 1 180 ? 16.734 -6.422 1.064 1 97.12 180 ASN B N 1
ATOM 3237 C CA . ASN B 1 180 ? 17.328 -7.703 1.452 1 97.12 180 ASN B CA 1
ATOM 3238 C C . ASN B 1 180 ? 16.25 -8.734 1.776 1 97.12 180 ASN B C 1
ATOM 3240 O O . ASN B 1 180 ? 16.266 -9.352 2.842 1 97.12 180 ASN B O 1
ATOM 3244 N N . PRO B 1 181 ? 15.297 -8.938 0.852 1 98.25 181 PRO B N 1
ATOM 3245 C CA . PRO B 1 181 ? 14.336 -10.023 1.083 1 98.25 181 PRO B CA 1
ATOM 3246 C C . PRO B 1 181 ? 14.992 -11.406 1.072 1 98.25 181 PRO B C 1
ATOM 3248 O O . PRO B 1 181 ? 16 -11.602 0.403 1 98.25 181 PRO B O 1
ATOM 3251 N N . LEU B 1 182 ? 14.367 -12.297 1.843 1 97.81 182 LEU B N 1
ATOM 3252 C CA . LEU B 1 182 ? 14.812 -13.688 1.896 1 97.81 182 LEU B CA 1
ATOM 3253 C C . LEU B 1 182 ? 14.641 -14.367 0.543 1 97.81 182 LEU B C 1
ATOM 3255 O O . LEU B 1 182 ? 15.508 -15.117 0.103 1 97.81 182 LEU B O 1
ATOM 3259 N N . LEU B 1 183 ? 13.562 -14.109 -0.081 1 98.75 183 LEU B N 1
ATOM 3260 C CA . LEU B 1 183 ? 13.164 -14.711 -1.347 1 98.75 183 LEU B CA 1
ATOM 3261 C C . LEU B 1 183 ? 12.539 -13.672 -2.273 1 98.75 183 LEU B C 1
ATOM 3263 O O . LEU B 1 183 ? 11.758 -12.828 -1.829 1 98.75 183 LEU B O 1
ATOM 3267 N N . VAL B 1 184 ? 12.953 -13.711 -3.516 1 98.88 184 VAL B N 1
ATOM 3268 C CA . VAL B 1 184 ? 12.312 -12.93 -4.566 1 98.88 184 VAL B CA 1
ATOM 3269 C C . VAL B 1 184 ? 11.852 -13.852 -5.691 1 98.88 184 VAL B C 1
ATOM 3271 O O . VAL B 1 184 ? 12.648 -14.633 -6.23 1 98.88 184 VAL B O 1
ATOM 3274 N N . ILE B 1 185 ? 10.586 -13.805 -6.016 1 98.88 185 ILE B N 1
ATOM 3275 C CA . ILE B 1 185 ? 10.055 -14.562 -7.137 1 98.88 185 ILE B CA 1
ATOM 3276 C C . ILE B 1 185 ? 9.719 -13.625 -8.289 1 98.88 185 ILE B C 1
ATOM 3278 O O . ILE B 1 185 ? 9.016 -12.625 -8.102 1 98.88 185 ILE B O 1
ATOM 3282 N N . VAL B 1 186 ? 10.227 -13.914 -9.469 1 98.69 186 VAL B N 1
ATOM 3283 C CA . VAL B 1 186 ? 10.039 -13.039 -10.625 1 98.69 186 VAL B CA 1
ATOM 3284 C C . VAL B 1 186 ? 9.492 -13.852 -11.797 1 98.69 186 VAL B C 1
ATOM 3286 O O . VAL B 1 186 ? 9.516 -15.078 -11.781 1 98.69 186 VAL B O 1
ATOM 3289 N N . ALA B 1 187 ? 8.977 -13.133 -12.789 1 98.12 187 ALA B N 1
ATOM 3290 C CA . ALA B 1 187 ? 8.422 -13.812 -13.961 1 98.12 187 ALA B CA 1
ATOM 3291 C C . ALA B 1 187 ? 9.531 -14.227 -14.922 1 98.12 187 ALA B C 1
ATOM 3293 O O . ALA B 1 187 ? 10.594 -13.602 -14.969 1 98.12 187 ALA B O 1
ATOM 3294 N N . GLY B 1 188 ? 9.156 -15.258 -15.711 1 94.06 188 GLY B N 1
ATOM 3295 C CA . GLY B 1 188 ? 10.078 -15.617 -16.781 1 94.06 188 GLY B CA 1
ATOM 3296 C C . GLY B 1 188 ? 9.984 -17.078 -17.188 1 94.06 188 GLY B C 1
ATOM 3297 O O . GLY B 1 188 ? 9.43 -17.891 -16.438 1 94.06 188 GLY B O 1
ATOM 3298 N N . ARG B 1 189 ? 10.586 -17.219 -18.328 1 91.56 189 ARG B N 1
ATOM 3299 C CA . ARG B 1 189 ? 10.664 -18.594 -18.828 1 91.56 189 ARG B CA 1
ATOM 3300 C C . ARG B 1 189 ? 11.867 -19.328 -18.219 1 91.56 189 ARG B C 1
ATOM 3302 O O . ARG B 1 189 ? 12.883 -18.703 -17.922 1 91.56 189 ARG B O 1
ATOM 3309 N N . GLY B 1 190 ? 11.656 -20.484 -18.172 1 90.75 190 GLY B N 1
ATOM 3310 C CA . GLY B 1 190 ? 12.703 -21.312 -17.594 1 90.75 190 GLY B CA 1
ATOM 3311 C C . GLY B 1 190 ? 12.727 -21.281 -16.078 1 90.75 190 GLY B C 1
ATOM 3312 O O . GLY B 1 190 ? 12.25 -20.328 -15.469 1 90.75 190 GLY B O 1
ATOM 3313 N N . GLN B 1 191 ? 12.859 -22.406 -15.43 1 96.62 191 GLN B N 1
ATOM 3314 C CA . GLN B 1 191 ? 12.922 -22.641 -13.984 1 96.62 191 GLN B CA 1
ATOM 3315 C C . GLN B 1 191 ? 14.359 -22.594 -13.477 1 96.62 191 GLN B C 1
ATOM 3317 O O . GLN B 1 191 ? 15.133 -23.531 -13.719 1 96.62 191 GLN B O 1
ATOM 3322 N N . LYS B 1 192 ? 14.703 -21.438 -12.938 1 96.69 192 LYS B N 1
ATOM 3323 C CA . LYS B 1 192 ? 16.078 -21.203 -12.5 1 96.69 192 LYS B CA 1
ATOM 3324 C C . LYS B 1 192 ? 16.125 -20.312 -11.266 1 96.69 192 LYS B C 1
ATOM 3326 O O . LYS B 1 192 ? 15.094 -19.781 -10.836 1 96.69 192 LYS B O 1
ATOM 3331 N N . HIS B 1 193 ? 17.25 -20.266 -10.664 1 97.62 193 HIS B N 1
ATOM 3332 C CA . HIS B 1 193 ? 17.422 -19.438 -9.477 1 97.62 193 HIS B CA 1
ATOM 3333 C C . HIS B 1 193 ? 18.875 -18.984 -9.336 1 97.62 193 HIS B C 1
ATOM 3335 O O . HIS B 1 193 ? 19.781 -19.609 -9.898 1 97.62 193 HIS B O 1
ATOM 3341 N N . GLU B 1 194 ? 19.016 -17.875 -8.727 1 96.94 194 GLU B N 1
ATOM 3342 C CA . GLU B 1 194 ? 20.312 -17.281 -8.414 1 96.94 194 GLU B CA 1
ATOM 3343 C C . GLU B 1 194 ? 20.297 -16.578 -7.062 1 96.94 194 GLU B C 1
ATOM 3345 O O . GLU B 1 194 ? 19.219 -16.266 -6.535 1 96.94 194 GLU B O 1
ATOM 3350 N N . MET B 1 195 ? 21.516 -16.422 -6.539 1 97.25 195 MET B N 1
ATOM 3351 C CA . MET B 1 195 ? 21.656 -15.555 -5.371 1 97.25 195 MET B CA 1
ATOM 3352 C C . MET B 1 195 ? 22.016 -14.133 -5.789 1 97.25 195 MET B C 1
ATOM 3354 O O . MET B 1 195 ? 22.891 -13.938 -6.645 1 97.25 195 MET B O 1
ATOM 3358 N N . LEU B 1 196 ? 21.344 -13.242 -5.336 1 96.94 196 LEU B N 1
ATOM 3359 C CA . LEU B 1 196 ? 21.672 -11.828 -5.43 1 96.94 196 LEU B CA 1
ATOM 3360 C C . LEU B 1 196 ? 21.906 -11.234 -4.043 1 96.94 196 LEU B C 1
ATOM 3362 O O . LEU B 1 196 ? 20.953 -10.859 -3.357 1 96.94 196 LEU B O 1
ATOM 3366 N N . GLY B 1 197 ? 23.141 -11.07 -3.646 1 95.38 197 GLY B N 1
ATOM 3367 C CA . GLY B 1 197 ? 23.422 -10.82 -2.242 1 95.38 197 GLY B CA 1
ATOM 3368 C C . GLY B 1 197 ? 22.891 -11.906 -1.324 1 95.38 197 GLY B C 1
ATOM 3369 O O . GLY B 1 197 ? 23.188 -13.094 -1.52 1 95.38 197 GLY B O 1
ATOM 3370 N N . ALA B 1 198 ? 22.125 -11.477 -0.38 1 95.5 198 ALA B N 1
ATOM 3371 C CA . ALA B 1 198 ? 21.578 -12.438 0.571 1 95.5 198 ALA B CA 1
ATOM 3372 C C . ALA B 1 198 ? 20.219 -12.938 0.108 1 95.5 198 ALA B C 1
ATOM 3374 O O . ALA B 1 198 ? 19.625 -13.828 0.736 1 95.5 198 ALA B O 1
ATOM 3375 N N . SER B 1 199 ? 19.781 -12.438 -1.001 1 98.25 199 SER B N 1
ATOM 3376 C CA . SER B 1 199 ? 18.438 -12.75 -1.448 1 98.25 199 SER B CA 1
ATOM 3377 C C . SER B 1 199 ? 18.438 -13.891 -2.459 1 98.25 199 SER B C 1
ATOM 3379 O O . SER B 1 199 ? 19.219 -13.883 -3.414 1 98.25 199 SER B O 1
ATOM 3381 N N . TRP B 1 200 ? 17.609 -14.867 -2.215 1 98.62 200 TRP B N 1
ATOM 3382 C CA . TRP B 1 200 ? 17.375 -15.945 -3.172 1 98.62 200 TRP B CA 1
ATOM 3383 C C . TRP B 1 200 ? 16.359 -15.516 -4.23 1 98.62 200 TRP B C 1
ATOM 3385 O O . TRP B 1 200 ? 15.188 -15.281 -3.926 1 98.62 200 TRP B O 1
ATOM 3395 N N . VAL B 1 201 ? 16.828 -15.367 -5.496 1 98.56 201 VAL B N 1
ATOM 3396 C CA . VAL B 1 201 ? 15.969 -14.938 -6.586 1 98.56 201 VAL B CA 1
ATOM 3397 C C . VAL B 1 201 ? 15.586 -16.141 -7.453 1 98.56 201 VAL B C 1
ATOM 3399 O O . VAL B 1 201 ? 16.453 -16.875 -7.926 1 98.56 201 VAL B O 1
ATOM 3402 N N . VAL B 1 202 ? 14.281 -16.266 -7.734 1 98.62 202 VAL B N 1
ATOM 3403 C CA . VAL B 1 202 ? 13.797 -17.469 -8.406 1 98.62 202 VAL B CA 1
ATOM 3404 C C . VAL B 1 202 ? 12.93 -17.078 -9.602 1 98.62 202 VAL B C 1
ATOM 3406 O O . VAL B 1 202 ? 12.086 -16.172 -9.5 1 98.62 202 VAL B O 1
ATOM 3409 N N . VAL B 1 203 ? 13.164 -17.672 -10.672 1 98.31 203 VAL B N 1
ATOM 3410 C CA . VAL B 1 203 ? 12.242 -17.75 -11.797 1 98.31 203 VAL B CA 1
ATOM 3411 C C . VAL B 1 203 ? 11.531 -19.109 -11.789 1 98.31 203 VAL B C 1
ATOM 3413 O O . VAL B 1 203 ? 12.125 -20.125 -12.125 1 98.31 203 VAL B O 1
ATOM 3416 N N . PRO B 1 204 ? 10.281 -19.078 -11.477 1 98.62 204 PRO B N 1
ATOM 3417 C CA . PRO B 1 204 ? 9.609 -20.359 -11.242 1 98.62 204 PRO B CA 1
ATOM 3418 C C . PRO B 1 204 ? 9.188 -21.047 -12.539 1 98.62 204 PRO B C 1
ATOM 3420 O O . PRO B 1 204 ? 8.875 -22.234 -12.539 1 98.62 204 PRO B O 1
ATOM 3423 N N . GLY B 1 205 ? 9.133 -20.281 -13.68 1 98.12 205 GLY B N 1
ATOM 3424 C CA . GLY B 1 205 ? 8.68 -20.797 -14.961 1 98.12 205 GLY B CA 1
ATOM 3425 C C . GLY B 1 205 ? 7.41 -20.125 -15.453 1 98.12 205 GLY B C 1
ATOM 3426 O O . GLY B 1 205 ? 6.766 -19.375 -14.719 1 98.12 205 GLY B O 1
ATOM 3427 N N . ASP B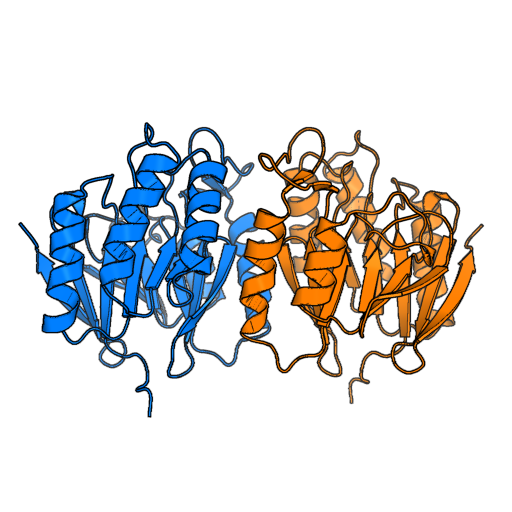 1 206 ? 7.047 -20.422 -16.688 1 97.94 206 ASP B N 1
ATOM 3428 C CA . ASP B 1 206 ? 5.844 -19.891 -17.312 1 97.94 206 ASP B CA 1
ATOM 3429 C C . ASP B 1 206 ? 4.742 -20.953 -17.359 1 97.94 206 ASP B C 1
ATOM 3431 O O . ASP B 1 206 ? 4.871 -21.953 -18.047 1 97.94 206 ASP B O 1
ATOM 3435 N N . LEU B 1 207 ? 3.664 -20.625 -16.703 1 98.62 207 LEU B N 1
ATOM 3436 C CA . LEU B 1 207 ? 2.59 -21.609 -16.656 1 98.62 207 LEU B CA 1
ATOM 3437 C C . LEU B 1 207 ? 2.012 -21.844 -18.047 1 98.62 207 LEU B C 1
ATOM 3439 O O . LEU B 1 207 ? 1.569 -22.953 -18.359 1 98.62 207 LEU B O 1
ATOM 3443 N N . SER B 1 208 ? 2.006 -20.766 -18.906 1 97.19 208 SER B N 1
ATOM 3444 C CA . SER B 1 208 ? 1.512 -20.938 -20.266 1 97.19 208 SER B CA 1
ATOM 3445 C C . SER B 1 208 ? 2.322 -21.984 -21.031 1 97.19 208 SER B C 1
ATOM 3447 O O . SER B 1 208 ? 1.861 -22.531 -22.031 1 97.19 208 SER B O 1
ATOM 3449 N N . GLU B 1 209 ? 3.504 -22.281 -20.609 1 97.25 209 GLU B N 1
ATOM 3450 C CA . GLU B 1 209 ? 4.332 -23.359 -21.141 1 97.25 209 GLU B CA 1
ATOM 3451 C C . GLU B 1 209 ? 4.242 -24.609 -20.266 1 97.25 209 GLU B C 1
ATOM 3453 O O . GLU B 1 209 ? 4.98 -25.578 -20.484 1 97.25 209 GLU B O 1
ATOM 3458 N N . GLY B 1 210 ? 3.434 -24.531 -19.25 1 98.12 210 GLY B N 1
ATOM 3459 C CA . GLY B 1 210 ? 3.213 -25.625 -18.312 1 98.12 210 GLY B CA 1
ATOM 3460 C C . GLY B 1 210 ? 4.164 -25.609 -17.141 1 98.12 210 GLY B C 1
ATOM 3461 O O . GLY B 1 210 ? 4.074 -26.469 -16.25 1 98.12 210 GLY B O 1
ATOM 3462 N N . GLU B 1 211 ? 5.047 -24.641 -17.031 1 98.62 211 GLU B N 1
ATOM 3463 C CA . GLU B 1 211 ? 6.145 -24.641 -16.062 1 98.62 211 GLU B CA 1
ATOM 3464 C C . GLU B 1 211 ? 5.695 -24.125 -14.711 1 98.62 211 GLU B C 1
ATOM 3466 O O . GLU B 1 211 ? 4.957 -23.141 -14.633 1 98.62 211 GLU B O 1
ATOM 3471 N N . TYR B 1 212 ? 6.078 -24.75 -13.625 1 98.69 212 TYR B N 1
ATOM 3472 C CA . TYR B 1 212 ? 5.984 -24.297 -12.242 1 98.69 212 TYR B CA 1
ATOM 3473 C C . TYR B 1 212 ? 7.156 -24.812 -11.414 1 98.69 212 TYR B C 1
ATOM 3475 O O . TYR B 1 212 ? 7.898 -25.688 -11.859 1 98.69 212 TYR B O 1
ATOM 3483 N N . SER B 1 213 ? 7.379 -24.281 -10.266 1 98.81 213 SER B N 1
ATOM 3484 C CA . SER B 1 213 ? 8.453 -24.734 -9.391 1 98.81 213 SER B CA 1
ATOM 3485 C C . SER B 1 213 ? 7.969 -24.859 -7.949 1 98.81 213 SER B C 1
ATOM 3487 O O . SER B 1 213 ? 7.098 -24.109 -7.516 1 98.81 213 SER B O 1
ATOM 3489 N N . LEU B 1 214 ? 8.438 -25.828 -7.285 1 98.81 214 LEU B N 1
ATOM 3490 C CA . LEU B 1 214 ? 8.32 -25.922 -5.836 1 98.81 214 LEU B CA 1
ATOM 3491 C C . LEU B 1 214 ? 9.578 -25.391 -5.148 1 98.81 214 LEU B C 1
ATOM 3493 O O . LEU B 1 214 ? 10.68 -25.875 -5.41 1 98.81 214 LEU B O 1
ATOM 3497 N N . LEU B 1 215 ? 9.367 -24.422 -4.297 1 98.81 215 LEU B N 1
ATOM 3498 C CA . LEU B 1 215 ? 10.477 -23.75 -3.621 1 98.81 215 LEU B CA 1
ATOM 3499 C C . LEU B 1 215 ? 10.57 -24.203 -2.168 1 98.81 215 LEU B C 1
ATOM 3501 O O . LEU B 1 215 ? 9.586 -24.125 -1.423 1 98.81 215 LEU B O 1
ATOM 3505 N N . ASP B 1 216 ? 11.688 -24.672 -1.773 1 98.25 216 ASP B N 1
ATOM 3506 C CA . ASP B 1 216 ? 11.992 -24.938 -0.372 1 98.25 216 ASP B CA 1
ATOM 3507 C C . ASP B 1 216 ? 12.703 -23.766 0.275 1 98.25 216 ASP B C 1
ATOM 3509 O O . ASP B 1 216 ? 13.898 -23.547 0.056 1 98.25 216 ASP B O 1
ATOM 3513 N N . LEU B 1 217 ? 12.008 -23.062 1.048 1 96.38 217 LEU B N 1
ATOM 3514 C CA . LEU B 1 217 ? 12.5 -21.812 1.618 1 96.38 217 LEU B CA 1
ATOM 3515 C C . LEU B 1 217 ? 13.688 -22.062 2.535 1 96.38 217 LEU B C 1
ATOM 3517 O O . LEU B 1 217 ? 14.602 -21.234 2.613 1 96.38 217 LEU B O 1
ATOM 3521 N N . ARG B 1 218 ? 13.672 -23.125 3.199 1 94.06 218 ARG B N 1
ATOM 3522 C CA . ARG B 1 218 ? 14.727 -23.422 4.164 1 94.06 218 ARG B CA 1
ATOM 3523 C C . ARG B 1 218 ? 16 -23.859 3.457 1 94.06 218 ARG B C 1
ATOM 3525 O O . ARG B 1 218 ? 17.094 -23.375 3.771 1 94.06 218 ARG B O 1
ATOM 3532 N N . ALA B 1 219 ? 15.844 -24.703 2.5 1 96.88 219 ALA B N 1
ATOM 3533 C CA . ALA B 1 219 ? 17.016 -25.266 1.829 1 96.88 219 ALA B CA 1
ATOM 3534 C C . ALA B 1 219 ? 17.422 -24.406 0.639 1 96.88 219 ALA B C 1
ATOM 3536 O O . ALA B 1 219 ? 18.516 -24.594 0.086 1 96.88 219 ALA B O 1
ATOM 3537 N N . ARG B 1 220 ? 16.625 -23.453 0.273 1 97.44 220 ARG B N 1
ATOM 3538 C CA . ARG B 1 220 ? 16.812 -22.672 -0.942 1 97.44 220 ARG B CA 1
ATOM 3539 C C . ARG B 1 220 ? 17.031 -23.578 -2.152 1 97.44 220 ARG B C 1
ATOM 3541 O O . ARG B 1 220 ? 18 -23.406 -2.893 1 97.44 220 ARG B O 1
ATOM 3548 N N . LYS B 1 221 ? 16.125 -24.422 -2.279 1 98 221 LYS B N 1
ATOM 3549 C CA . LYS B 1 221 ? 16.125 -25.375 -3.391 1 98 221 LYS B CA 1
ATOM 3550 C C . LYS B 1 221 ? 14.883 -25.219 -4.258 1 98 221 LYS B C 1
ATOM 3552 O O . LYS B 1 221 ? 13.797 -24.938 -3.75 1 98 221 LYS B O 1
ATOM 3557 N N . LEU B 1 222 ? 15.094 -25.422 -5.5 1 98.31 222 LEU B N 1
ATOM 3558 C CA . LEU B 1 222 ? 14.039 -25.312 -6.504 1 98.31 222 LEU B CA 1
ATOM 3559 C C . LEU B 1 222 ? 13.805 -26.656 -7.191 1 98.31 222 LEU B C 1
ATOM 3561 O O . LEU B 1 222 ? 14.734 -27.25 -7.746 1 98.31 222 LEU B O 1
ATOM 3565 N N . GLU B 1 223 ? 12.664 -27.188 -7.051 1 98.31 223 GLU B N 1
ATOM 3566 C CA . GLU B 1 223 ? 12.258 -28.391 -7.797 1 98.31 223 GLU B CA 1
ATOM 3567 C C . GLU B 1 223 ? 11.344 -28.016 -8.961 1 98.31 223 GLU B C 1
ATOM 3569 O O . GLU B 1 223 ? 10.297 -27.406 -8.766 1 98.31 223 GLU B O 1
ATOM 3574 N N . THR B 1 224 ? 11.742 -28.469 -10.125 1 98.06 224 THR B N 1
ATOM 3575 C CA . THR B 1 224 ? 11.008 -28.094 -11.32 1 98.06 224 THR B CA 1
ATOM 3576 C C . THR B 1 224 ? 9.828 -29.031 -11.555 1 98.06 224 THR B C 1
ATOM 3578 O O . THR B 1 224 ? 9.922 -30.234 -11.273 1 98.06 224 THR B O 1
ATOM 3581 N N . GLY B 1 225 ? 8.711 -28.422 -11.961 1 97.69 225 GLY B N 1
ATOM 3582 C CA . GLY B 1 225 ? 7.543 -29.172 -12.398 1 97.69 225 GLY B CA 1
ATOM 3583 C C . GLY B 1 225 ? 6.949 -28.656 -13.695 1 97.69 225 GLY B C 1
ATOM 3584 O O . GLY B 1 225 ? 7.305 -27.562 -14.148 1 97.69 225 GLY B O 1
ATOM 3585 N N . ASN B 1 226 ? 6.133 -29.469 -14.367 1 97.81 226 ASN B N 1
ATOM 3586 C CA . ASN B 1 226 ? 5.445 -29.125 -15.609 1 97.81 226 ASN B CA 1
ATOM 3587 C C . ASN B 1 226 ? 4.09 -29.812 -15.711 1 97.81 226 ASN B C 1
ATOM 3589 O O . ASN B 1 226 ? 3.994 -31.031 -15.5 1 97.81 226 ASN B O 1
ATOM 3593 N N . VAL B 1 227 ? 3.088 -29.062 -15.984 1 97 227 VAL B N 1
ATOM 3594 C CA . VAL B 1 227 ? 1.746 -29.641 -16 1 97 227 VAL B CA 1
ATOM 3595 C C . VAL B 1 227 ? 1.4 -30.094 -17.422 1 97 227 VAL B C 1
ATOM 3597 O O . VAL B 1 227 ? 0.274 -30.531 -17.672 1 97 227 VAL B O 1
ATOM 3600 N N . ARG B 1 228 ? 2.305 -29.859 -18.359 1 91.44 228 ARG B N 1
ATOM 3601 C CA . ARG B 1 228 ? 2.119 -30.375 -19.703 1 91.44 228 ARG B CA 1
ATOM 3602 C C . ARG B 1 228 ? 2.98 -31.609 -19.953 1 91.44 228 ARG B C 1
ATOM 3604 O O . ARG B 1 228 ? 3.996 -31.797 -19.297 1 91.44 228 ARG B O 1
#

InterPro domains:
  IPR029052 Metallo-dependent phosphatase-like [G3DSA:3.60.21.10] (1-228)
  IPR029052 Metallo-dependent phosphatase-like [SSF56300] (4-223)
  IPR029461 Metallophosphoesterase, TT1561-like [PF14582] (1-227)
  IPR041864 Metallophosphatase TT1561 [cd07388] (2-225)

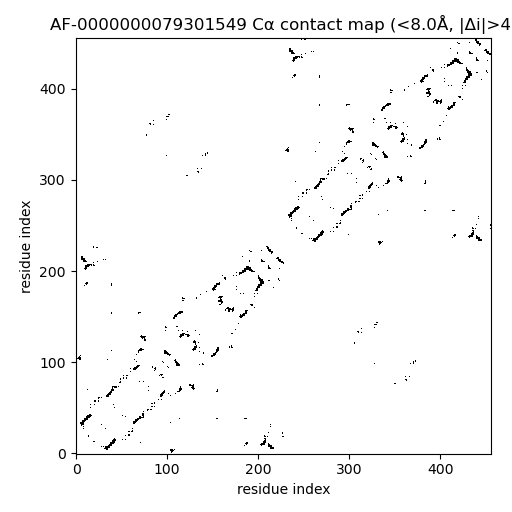Sequence (456 aa):
MRRTVRYILATSNPMGDLEALEKFVKVAPDTGADAIAVIGNLMPKTAKSRDYAAFFRILSEAHLPTAYIPGPEDAPIWEYLREAANIELVRPEMRSVHETFTFWKGPYLVAGVGGTITEDGEPEEHEALRYPAWVAEYHLKALWELKDYPRIFLFHTAPYHKGLGEAGSHEVAHLIKTHNPLLVIVAGRGQKHEMLGASWVVVPGDLSEGEYSLLDLRARKLETGNVRMRRTVRYILATSNPMGDLEALEKFVKVAPDTGADAIAVIGNLMPKTAKSRDYAAFFRILSEAHLPTAYIPGPEDAPIWEYLREAANIELVRPEMRSVHETFTFWKGPYLVAGVGGTITEDGEPEEHEALRYPAWVAEYHLKALWELKDYPRIFLFHTAPYHKGLGEAGSHEVAHLIKTHNPLLVIVAGRGQKHEMLGASWVVVPGDLSEGEYSLLDLRARKLETGNVR

Foldseek 3Di:
DLDAFFKEKEAEACALVVVLLLLSLVCCVVVVGQEYEYEDPQHALPDFLVSLLSSLVSNCSSVHQYEYEHEFSVPLVCSNVVSQVVSCVVRVSYHYQALHWDADGVGEIEHEHHYDADCDDDADRHRTGYHHLVSVCVSCVVCVVVLVHAYEYEYQFAAQDVQVPRPGHPSVLVVCVVNVHQEYEYEDADWDWDDNDNYIYTHQHHSNQQWMWMAGSVVRDIDIDGSD/DLDAFFKEKEAEACALVVVLLLLSLVCCVVVVGQEYEYEDPQHALPDFLVSLLSSLVSNLSSVHQYEYEHEFSCPLVCSNVVSQVVSCVVRVSYHYQALHWDADGVGEIEHEHHYDADCDDDADRHRTGYHHLVSVCVSCVVCVVVLVHAYEYEYQFAAQDVQVPRPGHPSVLVVCVVNVHQEYEYEDADWDWDDNDNYIYTHQHHSNQQWMWMAGSVVRDIDIDGSD

Radius of gyration: 22.17 Å; Cα contacts (8 Å, |Δi|>4): 1214; chains: 2; bounding box: 49×68×50 Å

Nearest PDB structures (foldseek):
  1uf3-assembly1_C  TM=9.914E-01  e=3.019E-44  Thermus thermophilus
  2yvt-assembly1_A  TM=9.283E-01  e=6.437E-25  Aquifex aeolicus VF5
  1rv8-assembly1_A  TM=4.072E-01  e=2.086E-02  Thermus aquaticus
  3n9r-assembly1_e  TM=3.848E-01  e=5.889E-02  Helicobacter pylori 51
  1rvg-assembly2_D  TM=4.025E-01  e=1.020E-01  Thermus aquaticus